Protein AF-0000000080329515 (afdb_homodimer)

Structure (mmCIF, N/CA/C/O backbone):
data_AF-0000000080329515-model_v1
#
loop_
_entity.id
_entity.type
_entity.pdbx_description
1 polymer 'Short-chain dehydrogenase'
#
loop_
_atom_site.group_PDB
_atom_site.id
_atom_site.type_symbol
_atom_site.label_atom_id
_atom_site.label_alt_id
_atom_site.label_comp_id
_atom_site.label_asym_id
_atom_site.label_entity_id
_atom_site.label_seq_id
_atom_site.pdbx_PDB_ins_code
_atom_site.Cartn_x
_atom_site.Cartn_y
_atom_site.Cartn_z
_atom_site.occupancy
_atom_site.B_iso_or_equiv
_atom_site.auth_seq_id
_atom_site.auth_comp_id
_atom_site.auth_asym_id
_atom_site.auth_atom_id
_atom_site.pdbx_PDB_model_num
ATOM 1 N N . MET A 1 1 ? 5.281 17.312 12.094 1 92.94 1 MET A N 1
ATOM 2 C CA . MET A 1 1 ? 6.09 16.859 10.969 1 92.94 1 MET A CA 1
ATOM 3 C C . MET A 1 1 ? 6.801 15.547 11.297 1 92.94 1 MET A C 1
ATOM 5 O O . MET A 1 1 ? 7.484 15.453 12.32 1 92.94 1 MET A O 1
ATOM 9 N N . THR A 1 2 ? 6.578 14.578 10.5 1 89.94 2 THR A N 1
ATOM 10 C CA . THR A 1 2 ? 7.324 13.344 10.695 1 89.94 2 THR A CA 1
ATOM 11 C C . THR A 1 2 ? 8.492 13.25 9.719 1 89.94 2 THR A C 1
ATOM 13 O O . THR A 1 2 ? 8.453 13.859 8.641 1 89.94 2 THR A O 1
ATOM 16 N N . GLY A 1 3 ? 9.555 12.508 10.141 1 88.75 3 GLY A N 1
ATOM 17 C CA . GLY A 1 3 ? 10.75 12.43 9.32 1 88.75 3 GLY A CA 1
ATOM 18 C C . GLY A 1 3 ? 11.539 13.727 9.281 1 88.75 3 GLY A C 1
ATOM 19 O O . GLY A 1 3 ? 12.148 14.055 8.266 1 88.75 3 GLY A O 1
ATOM 20 N N . ALA A 1 4 ? 11.562 14.438 10.281 1 88.88 4 ALA A N 1
ATOM 21 C CA . ALA A 1 4 ? 12.062 15.812 10.297 1 88.88 4 ALA A CA 1
ATOM 22 C C . ALA A 1 4 ? 13.57 15.844 10.539 1 88.88 4 ALA A C 1
ATOM 24 O O . ALA A 1 4 ? 14.188 16.906 10.492 1 88.88 4 ALA A O 1
ATOM 25 N N . SER A 1 5 ? 14.18 14.68 10.727 1 84.94 5 SER A N 1
ATOM 26 C CA . SER A 1 5 ? 15.578 14.656 11.125 1 84.94 5 SER A CA 1
ATOM 27 C C . SER A 1 5 ? 16.5 14.859 9.922 1 84.94 5 SER A C 1
ATOM 29 O O . SER A 1 5 ? 17.688 15.125 10.086 1 84.94 5 SER A O 1
ATOM 31 N N . SER A 1 6 ? 16 14.664 8.711 1 79.38 6 SER A N 1
ATOM 32 C CA . SER A 1 6 ? 16.875 14.797 7.551 1 79.38 6 SER A CA 1
ATOM 33 C C . SER A 1 6 ? 16.062 14.938 6.266 1 79.38 6 SER A C 1
ATOM 35 O O . SER A 1 6 ? 14.82 14.883 6.297 1 79.38 6 SER A O 1
ATOM 37 N N . GLY A 1 7 ? 16.812 15.359 5.262 1 85.38 7 GLY A N 1
ATOM 38 C CA . GLY A 1 7 ? 16.25 15.289 3.922 1 85.38 7 GLY A CA 1
ATOM 39 C C . GLY A 1 7 ? 15.078 16.219 3.719 1 85.38 7 GLY A C 1
ATOM 40 O O . GLY A 1 7 ? 15.172 17.422 4 1 85.38 7 GLY A O 1
ATOM 41 N N . ILE A 1 8 ? 14.062 15.648 3.24 1 86.88 8 ILE A N 1
ATOM 42 C CA . ILE A 1 8 ? 12.867 16.391 2.863 1 86.88 8 ILE A CA 1
ATOM 43 C C . ILE A 1 8 ? 12.227 17.016 4.105 1 86.88 8 ILE A C 1
ATOM 45 O O . ILE A 1 8 ? 11.875 18.188 4.113 1 86.88 8 ILE A O 1
ATOM 49 N N . GLY A 1 9 ? 12.195 16.25 5.172 1 91.94 9 GLY A N 1
ATOM 50 C CA . GLY A 1 9 ? 11.57 16.734 6.395 1 91.94 9 GLY A CA 1
ATOM 51 C C . GLY A 1 9 ? 12.273 17.953 6.977 1 91.94 9 GLY A C 1
ATOM 52 O O . GLY A 1 9 ? 11.625 18.906 7.402 1 91.94 9 GLY A O 1
ATOM 53 N N . ALA A 1 10 ? 13.547 17.922 7.02 1 92.12 10 ALA A N 1
ATOM 54 C CA . ALA A 1 10 ? 14.32 19.062 7.516 1 92.12 10 ALA A CA 1
ATOM 55 C C . ALA A 1 10 ? 14.125 20.281 6.629 1 92.12 10 ALA A C 1
ATOM 57 O O . ALA A 1 10 ? 13.961 21.391 7.129 1 92.12 10 ALA A O 1
ATOM 58 N N . ALA A 1 11 ? 14.125 20.062 5.344 1 93.19 11 ALA A N 1
ATOM 59 C CA . ALA A 1 11 ? 13.945 21.156 4.391 1 93.19 11 ALA A CA 1
ATOM 60 C C . ALA A 1 11 ? 12.562 21.781 4.527 1 93.19 11 ALA A C 1
ATOM 62 O O . ALA A 1 11 ? 12.414 23 4.449 1 93.19 11 ALA A O 1
ATOM 63 N N . VAL A 1 12 ? 11.578 20.938 4.723 1 94.44 12 VAL A N 1
ATOM 64 C CA . VAL A 1 12 ? 10.211 21.438 4.895 1 94.44 12 VAL A CA 1
ATOM 65 C C . VAL A 1 12 ? 10.117 22.25 6.18 1 94.44 12 VAL A C 1
ATOM 67 O O . VAL A 1 12 ? 9.492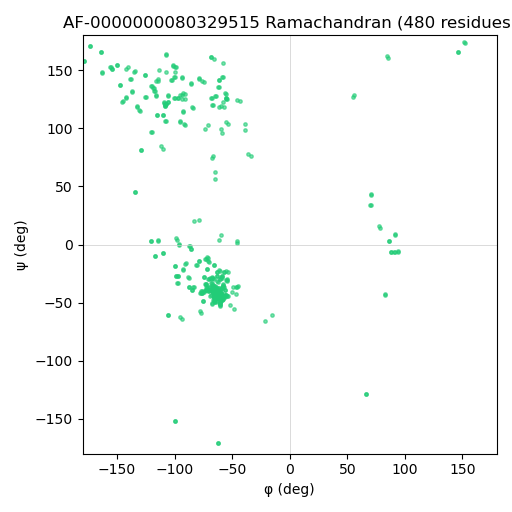 23.312 6.199 1 94.44 12 VAL A O 1
ATOM 70 N N . THR A 1 13 ? 10.758 21.766 7.223 1 94.88 13 THR A N 1
ATOM 71 C CA . THR A 1 13 ? 10.781 22.5 8.484 1 94.88 13 THR A CA 1
ATOM 72 C C . THR A 1 13 ? 11.375 23.891 8.297 1 94.88 13 THR A C 1
ATOM 74 O O . THR A 1 13 ? 10.805 24.875 8.75 1 94.88 13 THR A O 1
ATOM 77 N N . ARG A 1 14 ? 12.461 23.969 7.629 1 94.44 14 ARG A N 1
ATOM 78 C CA . ARG A 1 14 ? 13.125 25.234 7.379 1 94.44 14 ARG A CA 1
ATOM 79 C C . ARG A 1 14 ? 12.242 26.156 6.547 1 94.44 14 ARG A C 1
ATOM 81 O O . ARG A 1 14 ? 12.141 27.359 6.828 1 94.44 14 ARG A O 1
ATOM 88 N N . ARG A 1 15 ? 11.617 25.594 5.578 1 94.62 15 ARG A N 1
ATOM 89 C CA . ARG A 1 15 ? 10.773 26.391 4.684 1 94.62 15 ARG A CA 1
ATOM 90 C C . ARG A 1 15 ? 9.578 26.969 5.434 1 94.62 15 ARG A C 1
ATOM 92 O O . ARG A 1 15 ? 9.227 28.141 5.227 1 94.62 15 ARG A O 1
ATOM 99 N N . LEU A 1 16 ? 8.953 26.219 6.285 1 94.75 16 LEU A N 1
ATOM 100 C CA . LEU A 1 16 ? 7.809 26.672 7.07 1 94.75 16 LEU A CA 1
ATOM 101 C C . LEU A 1 16 ? 8.242 27.688 8.117 1 94.75 16 LEU A C 1
ATOM 103 O O . LEU A 1 16 ? 7.508 28.641 8.406 1 94.75 16 LEU A O 1
ATOM 107 N N . THR A 1 17 ? 9.398 27.469 8.656 1 94.06 17 THR A N 1
ATOM 108 C CA . THR A 1 17 ? 9.953 28.438 9.602 1 94.06 17 THR A CA 1
ATOM 109 C C . THR A 1 17 ? 10.148 29.797 8.938 1 94.06 17 THR A C 1
ATOM 111 O O . THR A 1 17 ? 9.828 30.828 9.531 1 94.06 17 THR A O 1
ATOM 114 N N . ALA A 1 18 ? 10.672 29.766 7.758 1 94.38 18 ALA A N 1
ATOM 115 C CA . ALA A 1 18 ? 10.93 31 7.02 1 94.38 18 ALA A CA 1
ATOM 116 C C . ALA A 1 18 ? 9.633 31.766 6.754 1 94.38 18 ALA A C 1
ATOM 118 O O . ALA A 1 18 ? 9.625 33 6.707 1 94.38 18 ALA A O 1
ATOM 119 N N . GLU A 1 19 ? 8.594 31.094 6.48 1 93.06 19 GLU A N 1
ATOM 120 C CA . GLU A 1 19 ? 7.293 31.734 6.266 1 93.06 19 GLU A CA 1
ATOM 121 C C . GLU A 1 19 ? 6.785 32.406 7.539 1 93.06 19 GLU A C 1
ATOM 123 O O . GLU A 1 19 ? 6.133 33.438 7.484 1 93.06 19 GLU A O 1
ATOM 128 N N . GLY A 1 20 ? 7.043 31.812 8.719 1 91.19 20 GLY A N 1
ATOM 129 C CA . GLY A 1 20 ? 6.598 32.312 10 1 91.19 20 GLY A CA 1
ATOM 130 C C . GLY A 1 20 ? 5.184 31.891 10.359 1 91.19 20 GLY A C 1
ATOM 131 O O . GLY A 1 20 ? 4.473 31.328 9.523 1 91.19 20 GLY A O 1
ATOM 132 N N . GLY A 1 21 ? 4.82 31.984 11.68 1 91.75 21 GLY A N 1
ATOM 133 C CA . GLY A 1 21 ? 3.451 31.766 12.125 1 91.75 21 GLY A CA 1
ATOM 134 C C . GLY A 1 21 ? 3.168 30.328 12.5 1 91.75 21 GLY A C 1
ATOM 135 O O . GLY A 1 21 ? 2.014 29.953 12.727 1 91.75 21 GLY A O 1
ATOM 136 N N . TRP A 1 22 ? 4.246 29.578 12.516 1 93.94 22 TRP A N 1
ATOM 137 C CA . TRP A 1 22 ? 4.027 28.172 12.828 1 93.94 22 TRP A CA 1
ATOM 138 C C . TRP A 1 22 ? 4.715 27.781 14.133 1 93.94 22 TRP A C 1
ATOM 140 O O . TRP A 1 22 ? 5.887 28.109 14.344 1 93.94 22 TRP A O 1
ATOM 150 N N . ARG A 1 23 ? 4.043 27.203 15.039 1 95.44 23 ARG A N 1
ATOM 151 C CA . ARG A 1 23 ? 4.586 26.391 16.125 1 95.44 23 ARG A CA 1
ATOM 152 C C . ARG A 1 23 ? 4.613 24.922 15.758 1 95.44 23 ARG A C 1
ATOM 154 O O . ARG A 1 23 ? 3.596 24.359 15.336 1 95.44 23 ARG A O 1
ATOM 161 N N . MET A 1 24 ? 5.766 24.312 15.938 1 96.94 24 MET A N 1
ATOM 162 C CA . MET A 1 24 ? 5.887 23 15.305 1 96.94 24 MET A CA 1
ATOM 163 C C . MET A 1 24 ? 6.301 21.938 16.328 1 96.94 24 MET A C 1
ATOM 165 O O . MET A 1 24 ? 6.996 22.25 17.297 1 96.94 24 MET A O 1
ATOM 169 N N . VAL A 1 25 ? 5.828 20.719 16.188 1 96.69 25 VAL A N 1
ATOM 170 C CA . VAL A 1 25 ? 6.344 19.5 16.781 1 96.69 25 VAL A CA 1
ATOM 171 C C . VAL A 1 25 ? 7.023 18.641 15.703 1 96.69 25 VAL A C 1
ATOM 173 O O . VAL A 1 25 ? 6.414 18.328 14.68 1 96.69 25 VAL A O 1
ATOM 176 N N . LEU A 1 26 ? 8.312 18.375 15.93 1 96.38 26 LEU A N 1
ATOM 177 C CA . LEU A 1 26 ? 9.109 17.609 14.977 1 96.38 26 LEU A CA 1
ATOM 178 C C . LEU A 1 26 ? 9.367 16.203 15.492 1 96.38 26 LEU A C 1
ATOM 180 O O . LEU A 1 26 ? 9.805 16.016 16.641 1 96.38 26 LEU A O 1
ATOM 184 N N . ASN A 1 27 ? 9.07 15.242 14.633 1 95.56 27 ASN A N 1
ATOM 185 C CA . ASN A 1 27 ? 9.312 13.844 14.969 1 95.56 27 ASN A CA 1
ATOM 186 C C . ASN A 1 27 ? 10.352 13.219 14.047 1 95.56 27 ASN A C 1
ATOM 188 O O . ASN A 1 27 ? 10.367 13.484 12.844 1 95.56 27 ASN A O 1
ATOM 192 N N . GLY A 1 28 ? 11.203 12.414 14.586 1 92.06 28 GLY A N 1
ATOM 193 C CA . GLY A 1 28 ? 12.234 11.648 13.906 1 92.06 28 GLY A CA 1
ATOM 194 C C . GLY A 1 28 ? 12.961 10.68 14.82 1 92.06 28 GLY A C 1
ATOM 195 O O . GLY A 1 28 ? 12.812 10.742 16.047 1 92.06 28 GLY A O 1
ATOM 196 N N . ARG A 1 29 ? 13.742 9.867 14.242 1 88 29 ARG A N 1
ATOM 197 C CA . ARG A 1 29 ? 14.383 8.812 15.016 1 88 29 ARG A CA 1
ATOM 198 C C . ARG A 1 29 ? 15.703 9.297 15.609 1 88 29 ARG A C 1
ATOM 200 O O . ARG A 1 29 ? 16.156 8.773 16.625 1 88 29 ARG A O 1
ATOM 207 N N . ASP A 1 30 ? 16.297 10.227 14.945 1 90.12 30 ASP A N 1
ATOM 208 C CA . ASP A 1 30 ? 17.594 10.742 15.375 1 90.12 30 ASP A CA 1
ATOM 209 C C . ASP A 1 30 ? 17.438 12 16.219 1 90.12 30 ASP A C 1
ATOM 211 O O . ASP A 1 30 ? 17.281 13.102 15.695 1 90.12 30 ASP A O 1
ATOM 215 N N . ALA A 1 31 ? 17.672 11.766 17.469 1 92.06 31 ALA A N 1
ATOM 216 C CA . ALA A 1 31 ? 17.422 12.852 18.422 1 92.06 31 ALA A CA 1
ATOM 217 C C . ALA A 1 31 ? 18.391 14.008 18.188 1 92.06 31 ALA A C 1
ATOM 219 O O . ALA A 1 31 ? 18 15.18 18.266 1 92.06 31 ALA A O 1
ATOM 220 N N . THR A 1 32 ? 19.578 13.664 17.906 1 93.12 32 THR A N 1
ATOM 221 C CA . THR A 1 32 ? 20.594 14.68 17.703 1 93.12 32 THR A CA 1
ATOM 222 C C . THR A 1 32 ? 20.297 15.516 16.469 1 93.12 32 THR A C 1
ATOM 224 O O . THR A 1 32 ? 20.297 16.75 16.531 1 93.12 32 THR A O 1
ATOM 227 N N . ARG A 1 33 ? 20.016 14.875 15.422 1 92.06 33 ARG A N 1
ATOM 228 C CA . ARG A 1 33 ? 19.688 15.578 14.188 1 92.06 33 ARG A CA 1
ATOM 229 C C . ARG A 1 33 ? 18.391 16.375 14.328 1 92.06 33 ARG A C 1
ATOM 231 O O . ARG A 1 33 ? 18.281 17.5 13.836 1 92.06 33 ARG A O 1
ATOM 238 N N . LEU A 1 34 ? 17.484 15.789 15.016 1 93.25 34 LEU A N 1
ATOM 239 C CA . LEU A 1 34 ? 16.203 16.438 15.242 1 93.25 34 LEU A CA 1
ATOM 240 C C . LEU A 1 34 ? 16.375 17.734 16.016 1 93.25 34 LEU A C 1
ATOM 242 O O . LEU A 1 34 ? 15.773 18.75 15.672 1 93.25 34 LEU A O 1
ATOM 246 N N . SER A 1 35 ? 17.234 17.703 16.984 1 93.81 35 SER A N 1
ATOM 247 C CA . SER A 1 35 ? 17.484 18.875 17.812 1 93.81 35 SER A CA 1
ATOM 248 C C . SER A 1 35 ? 18.156 19.984 17.016 1 93.81 35 SER A C 1
ATOM 250 O O . SER A 1 35 ? 17.875 21.172 17.219 1 93.81 35 SER A O 1
ATOM 252 N N . ARG A 1 36 ? 18.938 19.625 16.156 1 92.69 36 ARG A N 1
ATOM 253 C CA . ARG A 1 36 ? 19.609 20.594 15.297 1 92.69 36 ARG A CA 1
ATOM 254 C C . ARG A 1 36 ? 18.594 21.297 14.391 1 92.69 36 ARG A C 1
ATOM 256 O O . ARG A 1 36 ? 18.672 22.516 14.203 1 92.69 36 ARG A O 1
ATOM 263 N N . VAL A 1 37 ? 17.703 20.531 13.891 1 92.81 37 VAL A N 1
ATOM 264 C CA . VAL A 1 37 ? 16.688 21.109 13.023 1 92.81 37 VAL A CA 1
ATOM 265 C C . VAL A 1 37 ? 15.766 22.016 13.844 1 92.81 37 VAL A C 1
ATOM 267 O O . VAL A 1 37 ? 15.414 23.109 13.398 1 92.81 37 VAL A O 1
ATOM 270 N N . ALA A 1 38 ? 15.477 21.609 15.008 1 93.56 38 ALA A N 1
ATOM 271 C CA . ALA A 1 38 ? 14.555 22.344 15.867 1 93.56 38 ALA A CA 1
ATOM 272 C C . ALA A 1 38 ? 15.18 23.656 16.359 1 93.56 38 ALA A C 1
ATOM 274 O O . ALA A 1 38 ? 14.461 24.609 16.641 1 93.56 38 ALA A O 1
ATOM 275 N N . ALA A 1 39 ? 16.438 23.688 16.5 1 91.81 39 ALA A N 1
ATOM 276 C CA . ALA A 1 39 ? 17.141 24.875 17 1 91.81 39 ALA A CA 1
ATOM 277 C C . ALA A 1 39 ? 16.922 26.078 16.078 1 91.81 39 ALA A C 1
ATOM 279 O O . ALA A 1 39 ? 17.016 27.219 16.516 1 91.81 39 ALA A O 1
ATOM 280 N N . GLN A 1 40 ? 16.609 25.812 14.906 1 86.75 40 GLN A N 1
ATOM 281 C CA . GLN A 1 40 ? 16.438 26.875 13.914 1 86.75 40 GLN A CA 1
ATOM 282 C C . GLN A 1 40 ? 14.961 27.234 13.742 1 86.75 40 GLN A C 1
ATOM 284 O O . GLN A 1 40 ? 14.609 28.031 12.867 1 86.75 40 GLN A O 1
ATOM 289 N N . ALA A 1 41 ? 14.117 26.625 14.539 1 86.19 41 ALA A N 1
ATOM 290 C CA . ALA A 1 41 ? 12.672 26.781 14.375 1 86.19 41 ALA A CA 1
ATOM 291 C C . ALA A 1 41 ? 11.977 26.875 15.734 1 86.19 41 ALA A C 1
ATOM 293 O O . ALA A 1 41 ? 12.562 26.562 16.766 1 86.19 41 ALA A O 1
ATOM 294 N N . SER A 1 42 ? 10.828 27.547 15.828 1 87.44 42 SER A N 1
ATOM 295 C CA . SER A 1 42 ? 9.953 27.422 16.984 1 87.44 42 SER A CA 1
ATOM 296 C C . SER A 1 42 ? 9.344 26.016 17.062 1 87.44 42 SER A C 1
ATOM 298 O O . SER A 1 42 ? 8.156 25.844 16.75 1 87.44 42 SER A O 1
ATOM 300 N N . ALA A 1 43 ? 10.18 25.109 17.453 1 94.5 43 ALA A N 1
ATOM 301 C CA . ALA A 1 43 ? 9.742 23.719 17.344 1 94.5 43 ALA A CA 1
ATOM 302 C C . ALA A 1 43 ? 10.133 22.922 18.578 1 94.5 43 ALA A C 1
ATOM 304 O O . ALA A 1 43 ? 11.164 23.188 19.203 1 94.5 43 ALA A O 1
ATOM 305 N N . THR A 1 44 ? 9.297 22.078 18.969 1 95.56 44 THR A N 1
ATOM 306 C CA . THR A 1 44 ? 9.562 21.062 19.984 1 95.56 44 THR A CA 1
ATOM 307 C C . THR A 1 44 ? 9.797 19.703 19.359 1 95.56 44 THR A C 1
ATOM 309 O O . THR A 1 44 ? 9.141 19.344 18.375 1 95.56 44 THR A O 1
ATOM 312 N N . VAL A 1 45 ? 10.742 18.953 19.938 1 95.56 45 VAL A N 1
ATOM 313 C CA . VAL A 1 45 ? 11.117 17.688 19.328 1 95.56 45 VAL A CA 1
ATOM 314 C C . VAL A 1 45 ? 10.438 16.531 20.047 1 95.56 45 VAL A C 1
ATOM 316 O O . VAL A 1 45 ? 10.195 16.609 21.266 1 95.56 45 VAL A O 1
ATOM 319 N N . PHE A 1 46 ? 10.062 15.523 19.312 1 94.75 46 PHE A N 1
ATOM 320 C CA . PHE A 1 46 ? 9.555 14.25 19.812 1 94.75 46 PHE A CA 1
ATOM 321 C C . PHE A 1 46 ? 10.289 13.086 19.172 1 94.75 46 PHE A C 1
ATOM 323 O O . PHE A 1 46 ? 9.781 12.469 18.234 1 94.75 46 PHE A O 1
ATOM 330 N N . PRO A 1 47 ? 11.5 12.75 19.703 1 92.69 47 PRO A N 1
ATOM 331 C CA . PRO A 1 47 ? 12.25 11.625 19.141 1 92.69 47 PRO A CA 1
ATOM 332 C C . PRO A 1 47 ? 11.555 10.281 19.391 1 92.69 47 PRO A C 1
ATOM 334 O O . PRO A 1 47 ? 11.227 9.961 20.531 1 92.69 47 PRO A O 1
ATOM 337 N N . SER A 1 48 ? 11.227 9.602 18.328 1 88.94 48 SER A N 1
ATOM 338 C CA . SER A 1 48 ? 10.57 8.305 18.469 1 88.94 48 SER A CA 1
ATOM 339 C C . SER A 1 48 ? 10.648 7.5 17.172 1 88.94 48 SER A C 1
ATOM 341 O O . SER A 1 48 ? 10.695 8.07 16.078 1 88.94 48 SER A O 1
ATOM 343 N N . ASP A 1 49 ? 10.719 6.254 17.438 1 82.75 49 ASP A N 1
ATOM 344 C CA . ASP A 1 49 ? 10.562 5.316 16.328 1 82.75 49 ASP A CA 1
ATOM 345 C C . ASP A 1 49 ? 9.086 5.039 16.047 1 82.75 49 ASP A C 1
ATOM 347 O O . ASP A 1 49 ? 8.406 4.406 16.844 1 82.75 49 ASP A O 1
ATOM 351 N N . HIS A 1 50 ? 8.648 5.41 14.828 1 76.94 50 HIS A N 1
ATOM 352 C CA . HIS A 1 50 ? 7.238 5.359 14.477 1 76.94 50 HIS A CA 1
ATOM 353 C C . HIS A 1 50 ? 6.75 3.918 14.352 1 76.94 50 HIS A C 1
ATOM 355 O O . HIS A 1 50 ? 5.543 3.664 14.344 1 76.94 50 HIS A O 1
ATOM 361 N N . THR A 1 51 ? 7.688 2.99 14.266 1 75.88 51 THR A N 1
ATOM 362 C CA . THR A 1 51 ? 7.273 1.605 14.062 1 75.88 51 THR A CA 1
ATOM 363 C C . THR A 1 51 ? 6.953 0.934 15.391 1 75.88 51 THR A C 1
ATOM 365 O O . THR A 1 51 ? 6.441 -0.188 15.422 1 75.88 51 THR A O 1
ATOM 368 N N . ARG A 1 52 ? 7.172 1.654 16.453 1 81.88 52 ARG A N 1
ATOM 369 C CA . ARG A 1 52 ? 6.852 1.083 17.75 1 81.88 52 ARG A CA 1
ATOM 370 C C . ARG A 1 52 ? 5.355 1.16 18.031 1 81.88 52 ARG A C 1
ATOM 372 O O . ARG A 1 52 ? 4.707 2.148 17.688 1 81.88 52 ARG A O 1
ATOM 379 N N . PRO A 1 53 ? 4.934 0.057 18.688 1 80.06 53 PRO A N 1
ATOM 380 C CA . PRO A 1 53 ? 3.506 0.075 19.016 1 80.06 53 PRO A CA 1
ATOM 381 C C . PRO A 1 53 ? 3.102 1.305 19.812 1 80.06 53 PRO A C 1
ATOM 383 O O . PRO A 1 53 ? 3.758 1.644 20.812 1 80.06 53 PRO A O 1
ATOM 386 N N . GLY A 1 54 ? 2.143 2 19.359 1 87.12 54 GLY A N 1
ATOM 387 C CA . GLY A 1 54 ? 1.577 3.119 20.094 1 87.12 54 GLY A CA 1
ATOM 388 C C . GLY A 1 54 ? 2.299 4.43 19.828 1 87.12 54 GLY A C 1
ATOM 389 O O . GLY A 1 54 ? 1.897 5.477 20.344 1 87.12 54 GLY A O 1
ATOM 390 N N . ALA A 1 55 ? 3.379 4.375 19.109 1 89.38 55 ALA A N 1
ATOM 391 C CA . ALA A 1 55 ? 4.18 5.574 18.859 1 89.38 55 ALA A CA 1
ATOM 392 C C . ALA A 1 55 ? 3.34 6.672 18.219 1 89.38 55 ALA A C 1
ATOM 394 O O . ALA A 1 55 ? 3.469 7.848 18.578 1 89.38 55 ALA A O 1
ATOM 395 N N . HIS A 1 56 ? 2.479 6.305 17.344 1 91.5 56 HIS A N 1
ATOM 396 C CA . HIS A 1 56 ? 1.656 7.293 16.641 1 91.5 56 HIS A CA 1
ATOM 397 C C . HIS A 1 56 ? 0.672 7.957 17.609 1 91.5 56 HIS A C 1
ATOM 399 O O . HIS A 1 56 ? 0.414 9.156 17.5 1 91.5 56 HIS A O 1
ATOM 405 N N . ARG A 1 57 ? 0.133 7.184 18.516 1 93.19 57 ARG A N 1
ATOM 406 C CA . ARG A 1 57 ? -0.781 7.738 19.516 1 93.19 57 ARG A CA 1
ATOM 407 C C . ARG A 1 57 ? -0.06 8.719 20.438 1 93.19 57 ARG A C 1
ATOM 409 O O . ARG A 1 57 ? -0.574 9.797 20.719 1 93.19 57 ARG A O 1
ATOM 416 N N . GLN A 1 58 ? 1.061 8.312 20.875 1 95.06 58 GLN A N 1
ATOM 417 C CA . GLN A 1 58 ? 1.851 9.164 21.75 1 95.06 58 GLN A CA 1
ATOM 418 C C . GLN A 1 58 ? 2.234 10.469 21.062 1 95.06 58 GLN A C 1
ATOM 420 O O . GLN A 1 58 ? 2.164 11.539 21.656 1 95.06 58 GLN A O 1
ATOM 425 N N . LEU A 1 59 ? 2.635 10.328 19.828 1 95.5 59 LEU A N 1
ATOM 426 C CA . LEU A 1 59 ? 3.008 11.516 19.062 1 95.5 59 LEU A CA 1
ATOM 427 C C . LEU A 1 59 ? 1.815 12.445 18.891 1 95.5 59 LEU A C 1
ATOM 429 O O . LEU A 1 59 ? 1.939 13.656 19.078 1 95.5 59 LEU A O 1
ATOM 433 N N . ALA A 1 60 ? 0.684 11.898 18.516 1 96.19 60 ALA A N 1
ATOM 434 C CA . ALA A 1 60 ? -0.523 12.695 18.328 1 96.19 60 ALA A CA 1
ATOM 435 C C . ALA A 1 60 ? -0.929 13.391 19.625 1 96.19 60 ALA A C 1
ATOM 437 O O . ALA A 1 60 ? -1.233 14.586 19.625 1 96.19 60 ALA A O 1
ATOM 438 N N . GLU A 1 61 ? -0.903 12.633 20.703 1 96 61 GLU A N 1
ATOM 439 C CA . GLU A 1 61 ? -1.25 13.188 22.016 1 96 61 GLU A CA 1
ATOM 440 C C . GLU A 1 61 ? -0.282 14.297 22.406 1 96 61 GLU A C 1
ATOM 442 O O . GLU A 1 61 ? -0.703 15.352 22.906 1 96 61 GLU A O 1
ATOM 447 N N . PHE A 1 62 ? 0.946 14.047 22.234 1 96.44 62 PHE A N 1
ATOM 448 C CA . PHE A 1 62 ? 1.969 15.039 22.547 1 96.44 62 PHE A CA 1
ATOM 449 C C . PHE A 1 62 ? 1.753 16.312 21.719 1 96.44 62 PHE A C 1
ATOM 451 O O . PHE A 1 62 ? 1.797 17.422 22.266 1 96.44 62 PHE A O 1
ATOM 458 N N . ALA A 1 63 ? 1.536 16.172 20.422 1 97 63 ALA A N 1
ATOM 459 C CA . ALA A 1 63 ? 1.335 17.312 19.531 1 97 63 ALA A CA 1
ATOM 460 C C . ALA A 1 63 ? 0.097 18.109 19.938 1 97 63 ALA A C 1
ATOM 462 O O . ALA A 1 63 ? 0.146 19.328 20.031 1 97 63 ALA A O 1
ATOM 463 N N . LEU A 1 64 ? -0.971 17.422 20.203 1 96.81 64 LEU A N 1
ATOM 464 C CA . LEU A 1 64 ? -2.213 18.078 20.594 1 96.81 64 LEU A CA 1
ATOM 465 C C . LEU A 1 64 ? -2.064 18.766 21.953 1 96.81 64 LEU A C 1
ATOM 467 O O . LEU A 1 64 ? -2.58 19.859 22.141 1 96.81 64 LEU A O 1
ATOM 471 N N . GLY A 1 65 ? -1.392 18.109 22.844 1 96.38 65 GLY A N 1
ATOM 472 C CA . GLY A 1 65 ? -1.16 18.688 24.156 1 96.38 65 GLY A CA 1
ATOM 473 C C . GLY A 1 65 ? -0.277 19.922 24.125 1 96.38 65 GLY A C 1
ATOM 474 O O . GLY A 1 65 ? -0.542 20.906 24.812 1 96.38 65 GLY A O 1
ATOM 475 N N . HIS A 1 66 ? 0.688 19.922 23.312 1 95.56 66 HIS A N 1
ATOM 476 C CA . HIS A 1 66 ? 1.678 21 23.25 1 95.56 66 HIS A CA 1
ATOM 477 C C . HIS A 1 66 ? 1.184 22.156 22.406 1 95.56 66 HIS A C 1
ATOM 479 O O . HIS A 1 66 ? 1.438 23.328 22.734 1 95.56 66 HIS A O 1
ATOM 485 N N . LEU A 1 67 ? 0.485 21.828 21.359 1 96.06 67 LEU A N 1
ATOM 486 C CA . LEU A 1 67 ? 0.108 22.859 20.391 1 96.06 67 LEU A CA 1
ATOM 487 C C . LEU A 1 67 ? -1.327 23.312 20.625 1 96.06 67 LEU A C 1
ATOM 489 O O . LEU A 1 67 ? -1.732 24.375 20.125 1 96.06 67 LEU A O 1
ATOM 493 N N . GLY A 1 68 ? -2.127 22.516 21.344 1 95.19 68 GLY A N 1
ATOM 494 C CA . GLY A 1 68 ? -3.545 22.797 21.5 1 95.19 68 GLY A CA 1
ATOM 495 C C . GLY A 1 68 ? -4.387 22.312 20.344 1 95.19 68 GLY A C 1
ATOM 496 O O . GLY A 1 68 ? -5.465 21.75 20.531 1 95.19 68 GLY A O 1
ATOM 497 N N . ARG A 1 69 ? -3.883 22.562 19.188 1 95.31 69 ARG A N 1
ATOM 498 C CA . ARG A 1 69 ? -4.504 22.094 17.953 1 95.31 69 ARG A CA 1
ATOM 499 C C . ARG A 1 69 ? -3.459 21.844 16.875 1 95.31 69 ARG A C 1
ATOM 501 O O . ARG A 1 69 ? -2.383 22.438 16.891 1 95.31 69 ARG A O 1
ATOM 508 N N . VAL A 1 70 ? -3.824 20.922 15.93 1 97.12 70 VAL A N 1
ATOM 509 C CA . VAL A 1 70 ? -2.941 20.641 14.805 1 97.12 70 VAL A CA 1
ATOM 510 C C . VAL A 1 70 ? -3.613 21.062 13.5 1 97.12 70 VAL A C 1
ATOM 512 O O . VAL A 1 70 ? -4.582 20.438 13.062 1 97.12 70 VAL A O 1
ATOM 515 N N . ASP A 1 71 ? -3.059 22.078 12.922 1 97.31 71 ASP A N 1
ATOM 516 C CA . ASP A 1 71 ? -3.648 22.641 11.711 1 97.31 71 ASP A CA 1
ATOM 517 C C . ASP A 1 71 ? -3.027 22.016 10.461 1 97.31 71 ASP A C 1
ATOM 519 O O . ASP A 1 71 ? -3.598 22.094 9.375 1 97.31 71 ASP A O 1
ATOM 523 N N . LEU A 1 72 ? -1.845 21.469 10.641 1 98 72 LEU A N 1
ATOM 524 C CA . LEU A 1 72 ? -1.105 20.922 9.516 1 98 72 LEU A CA 1
ATOM 525 C C . LEU A 1 72 ? -0.305 19.688 9.938 1 98 72 LEU A C 1
ATOM 527 O O . LEU A 1 72 ? 0.404 19.719 10.945 1 98 72 LEU A O 1
ATOM 531 N N . LEU A 1 73 ? -0.52 18.625 9.32 1 97.94 73 LEU A N 1
ATOM 532 C CA . LEU A 1 73 ? 0.354 17.469 9.406 1 97.94 73 LEU A CA 1
ATOM 533 C C . LEU A 1 73 ? 1.132 17.266 8.109 1 97.94 73 LEU A C 1
ATOM 535 O O . LEU A 1 73 ? 0.539 17.172 7.035 1 97.94 73 LEU A O 1
ATOM 539 N N . VAL A 1 74 ? 2.428 17.297 8.156 1 97.44 74 VAL A N 1
ATOM 540 C CA . VAL A 1 74 ? 3.279 16.922 7.031 1 97.44 74 VAL A CA 1
ATOM 541 C C . VAL A 1 74 ? 3.955 15.578 7.312 1 97.44 74 VAL A C 1
ATOM 543 O O . VAL A 1 74 ? 4.875 15.5 8.133 1 97.44 74 VAL A O 1
ATOM 546 N N . ALA A 1 75 ? 3.498 14.57 6.648 1 95.44 75 ALA A N 1
ATOM 547 C CA . ALA A 1 75 ? 4.039 13.219 6.789 1 95.44 75 ALA A CA 1
ATOM 548 C C . ALA A 1 75 ? 5.148 12.961 5.773 1 95.44 75 ALA A C 1
ATOM 550 O O . ALA A 1 75 ? 4.875 12.617 4.617 1 95.44 75 ALA A O 1
ATOM 551 N N . CYS A 1 76 ? 6.383 13 6.238 1 91.81 76 CYS A N 1
ATOM 552 C CA . CYS A 1 76 ? 7.539 12.852 5.363 1 91.81 76 CYS A CA 1
ATOM 553 C C . CYS A 1 76 ? 8.344 11.609 5.723 1 91.81 76 CYS A C 1
ATOM 555 O O . CYS A 1 76 ? 9.281 11.242 5.012 1 91.81 76 CYS A O 1
ATOM 557 N N . ALA A 1 77 ? 8.016 11.031 6.824 1 86.88 77 ALA A N 1
ATOM 558 C CA . ALA A 1 77 ? 8.773 9.859 7.258 1 86.88 77 ALA A CA 1
ATOM 559 C C . ALA A 1 77 ? 8.664 8.727 6.242 1 86.88 77 ALA A C 1
ATOM 561 O O . ALA A 1 77 ? 7.59 8.484 5.688 1 86.88 77 ALA A O 1
ATOM 562 N N . GLY A 1 78 ? 9.75 8.117 5.953 1 86.5 78 GLY A N 1
ATOM 563 C CA . GLY A 1 78 ? 9.797 6.988 5.031 1 86.5 78 GLY A CA 1
ATOM 564 C C . GLY A 1 78 ? 11.188 6.406 4.867 1 86.5 78 GLY A C 1
ATOM 565 O O . GLY A 1 78 ? 12.18 7.062 5.184 1 86.5 78 GLY A O 1
ATOM 566 N N . ILE A 1 79 ? 11.18 5.199 4.441 1 83.94 79 ILE A N 1
ATOM 567 C CA . ILE A 1 79 ? 12.43 4.523 4.133 1 83.94 79 ILE A CA 1
ATOM 568 C C . ILE A 1 79 ? 12.305 3.787 2.801 1 83.94 79 ILE A C 1
ATOM 570 O O . ILE A 1 79 ? 11.195 3.465 2.365 1 83.94 79 ILE A O 1
ATOM 574 N N . GLY A 1 80 ? 13.406 3.73 2.16 1 80.75 80 GLY A N 1
ATOM 575 C CA . GLY A 1 80 ? 13.445 2.967 0.922 1 80.75 80 GLY A CA 1
ATOM 576 C C . GLY A 1 80 ? 14.203 1.66 1.052 1 80.75 80 GLY A C 1
ATOM 577 O O . GLY A 1 80 ? 14.805 1.385 2.092 1 80.75 80 GLY A O 1
ATOM 578 N N . TRP A 1 81 ? 14.031 0.788 0.135 1 82.31 81 TRP A N 1
ATOM 579 C CA . TRP A 1 81 ? 14.805 -0.429 -0.078 1 82.31 81 TRP A CA 1
ATOM 580 C C . TRP A 1 81 ? 14.992 -0.703 -1.566 1 82.31 81 TRP A C 1
ATOM 582 O O . TRP A 1 81 ? 14.039 -0.62 -2.344 1 82.31 81 TRP A O 1
ATOM 592 N N . ALA A 1 82 ? 16.188 -0.847 -1.898 1 84.19 82 ALA A N 1
ATOM 593 C CA . ALA A 1 82 ? 16.484 -1.176 -3.289 1 84.19 82 ALA A CA 1
ATOM 594 C C . ALA A 1 82 ? 17.219 -2.506 -3.395 1 84.19 82 ALA A C 1
ATOM 596 O O . ALA A 1 82 ? 18.094 -2.801 -2.578 1 84.19 82 ALA A O 1
ATOM 597 N N . GLY A 1 83 ? 16.859 -3.326 -4.312 1 87.06 83 GLY A N 1
ATOM 598 C CA . GLY A 1 83 ? 17.453 -4.629 -4.562 1 87.06 83 GLY A CA 1
ATOM 599 C C . GLY A 1 83 ? 16.469 -5.617 -5.18 1 87.06 83 GLY A C 1
ATOM 600 O O . GLY A 1 83 ? 15.297 -5.309 -5.352 1 87.06 83 GLY A O 1
ATOM 601 N N . ASP A 1 84 ? 17.016 -6.789 -5.531 1 90.06 84 ASP A N 1
ATOM 602 C CA . ASP A 1 84 ? 16.172 -7.844 -6.07 1 90.06 84 ASP A CA 1
ATOM 603 C C . ASP A 1 84 ? 15.164 -8.328 -5.027 1 90.06 84 ASP A C 1
ATOM 605 O O . ASP A 1 84 ? 15.547 -8.695 -3.914 1 90.06 84 ASP A O 1
ATOM 609 N N . PHE A 1 85 ? 13.922 -8.32 -5.457 1 94.06 85 PHE A N 1
ATOM 610 C CA . PHE A 1 85 ? 12.875 -8.727 -4.523 1 94.06 85 PHE A CA 1
ATOM 611 C C . PHE A 1 85 ? 13.07 -10.18 -4.098 1 94.06 85 PHE A C 1
ATOM 613 O O . PHE A 1 85 ? 12.797 -10.539 -2.951 1 94.06 85 PHE A O 1
ATOM 620 N N . SER A 1 86 ? 13.594 -10.945 -4.996 1 92.75 86 SER A N 1
ATOM 621 C CA . SER A 1 86 ? 13.781 -12.367 -4.715 1 92.75 86 SER A CA 1
ATOM 622 C C . SER A 1 86 ? 14.797 -12.578 -3.596 1 92.75 86 SER A C 1
ATOM 624 O O . SER A 1 86 ? 14.828 -13.648 -2.98 1 92.75 86 SER A O 1
ATOM 626 N N . ALA A 1 87 ? 15.586 -1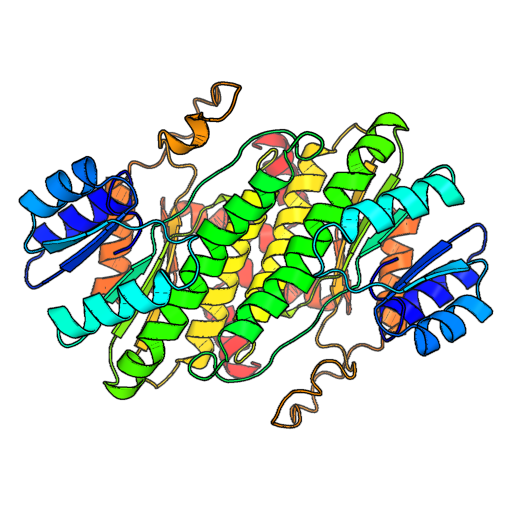1.594 -3.301 1 92.31 87 ALA A N 1
ATOM 627 C CA . ALA A 1 87 ? 16.609 -11.695 -2.266 1 92.31 87 ALA A CA 1
ATOM 628 C C . ALA A 1 87 ? 16.312 -10.758 -1.103 1 92.31 87 ALA A C 1
ATOM 630 O O . ALA A 1 87 ? 17.094 -10.648 -0.16 1 92.31 87 ALA A O 1
ATOM 631 N N . MET A 1 88 ? 15.203 -10.109 -1.178 1 92.88 88 MET A N 1
ATOM 632 C CA . MET A 1 88 ? 14.859 -9.141 -0.135 1 92.88 88 MET A CA 1
ATOM 633 C C . MET A 1 88 ? 14.586 -9.852 1.189 1 92.88 88 MET A C 1
ATOM 635 O O . MET A 1 88 ? 13.797 -10.789 1.244 1 92.88 88 MET A O 1
ATOM 639 N N . PRO A 1 89 ? 15.289 -9.422 2.26 1 93.75 89 PRO A N 1
ATOM 640 C CA . PRO A 1 89 ? 14.969 -10.016 3.559 1 93.75 89 PRO A CA 1
ATOM 641 C C . PRO A 1 89 ? 13.523 -9.75 3.992 1 93.75 89 PRO A C 1
ATOM 643 O O . PRO A 1 89 ? 13.016 -8.648 3.787 1 93.75 89 PRO A O 1
ATOM 646 N N . GLU A 1 90 ? 12.906 -10.719 4.59 1 92.88 90 GLU A N 1
ATOM 647 C CA . GLU A 1 90 ? 11.5 -10.625 4.977 1 92.88 90 GLU A CA 1
ATOM 648 C C . GLU A 1 90 ? 11.273 -9.461 5.938 1 92.88 90 GLU A C 1
ATOM 650 O O . GLU A 1 90 ? 10.32 -8.688 5.773 1 92.88 90 GLU A O 1
ATOM 655 N N . PRO A 1 91 ? 12.148 -9.234 6.914 1 92.88 91 PRO A N 1
ATOM 656 C CA . PRO A 1 91 ? 11.922 -8.117 7.828 1 92.88 91 PRO A CA 1
ATOM 657 C C . PRO A 1 91 ? 11.961 -6.758 7.125 1 92.88 91 PRO A C 1
ATOM 659 O O . PRO A 1 91 ? 11.344 -5.797 7.594 1 92.88 91 PRO A O 1
ATOM 662 N N . ALA A 1 92 ? 12.703 -6.68 6.016 1 93.94 92 ALA A N 1
ATOM 663 C CA . ALA A 1 92 ? 12.781 -5.426 5.27 1 93.94 92 ALA A CA 1
ATOM 664 C C . ALA A 1 92 ? 11.445 -5.086 4.621 1 93.94 92 ALA A C 1
ATOM 666 O O . ALA A 1 92 ? 11.094 -3.912 4.484 1 93.94 92 ALA A O 1
ATOM 667 N N . ILE A 1 93 ? 10.695 -6.094 4.203 1 95.19 93 ILE A N 1
ATOM 668 C CA . ILE A 1 93 ? 9.359 -5.891 3.656 1 95.19 93 ILE A CA 1
ATOM 669 C C . ILE A 1 93 ? 8.469 -5.238 4.711 1 95.19 93 ILE A C 1
ATOM 671 O O . ILE A 1 93 ? 7.824 -4.223 4.441 1 95.19 93 ILE A O 1
ATOM 675 N N . ASP A 1 94 ? 8.492 -5.812 5.902 1 94.19 94 ASP A N 1
ATOM 676 C CA . ASP A 1 94 ? 7.688 -5.301 7.008 1 94.19 94 ASP A CA 1
ATOM 677 C C . ASP A 1 94 ? 8.07 -3.859 7.34 1 94.19 94 ASP A C 1
ATOM 679 O O . ASP A 1 94 ? 7.195 -3.012 7.547 1 94.19 94 ASP A O 1
ATOM 683 N N . GLU A 1 95 ? 9.328 -3.666 7.379 1 92.56 95 GLU A N 1
ATOM 684 C CA . GLU A 1 95 ? 9.828 -2.357 7.789 1 92.56 95 GLU A CA 1
ATOM 685 C C . GLU A 1 95 ? 9.359 -1.266 6.828 1 92.56 95 GLU A C 1
ATOM 687 O O . GLU A 1 95 ? 8.914 -0.203 7.258 1 92.56 95 GLU A O 1
ATOM 692 N N . VAL A 1 96 ? 9.43 -1.495 5.535 1 93.31 96 VAL A N 1
ATOM 693 C CA . VAL A 1 96 ? 9.031 -0.513 4.531 1 93.31 96 VAL A CA 1
ATOM 694 C C . VAL A 1 96 ? 7.539 -0.218 4.66 1 93.31 96 VAL A C 1
ATOM 696 O O . VAL A 1 96 ? 7.133 0.945 4.699 1 93.31 96 VAL A O 1
ATOM 699 N N . ILE A 1 97 ? 6.738 -1.255 4.793 1 94.69 97 ILE A N 1
ATOM 700 C CA . ILE A 1 97 ? 5.293 -1.083 4.871 1 94.69 97 ILE A CA 1
ATOM 701 C C . ILE A 1 97 ? 4.926 -0.426 6.199 1 94.69 97 ILE A C 1
ATOM 703 O O . ILE A 1 97 ? 4.062 0.456 6.246 1 94.69 97 ILE A O 1
ATOM 707 N N . ASP A 1 98 ? 5.555 -0.777 7.281 1 93.69 98 ASP A N 1
ATOM 708 C CA . ASP A 1 98 ? 5.273 -0.239 8.609 1 93.69 98 ASP A CA 1
ATOM 709 C C . ASP A 1 98 ? 5.605 1.249 8.68 1 93.69 98 ASP A C 1
ATOM 711 O O . ASP A 1 98 ? 4.793 2.051 9.148 1 93.69 98 ASP A O 1
ATOM 715 N N . VAL A 1 99 ? 6.746 1.602 8.227 1 91.19 99 VAL A N 1
ATOM 716 C CA . VAL A 1 99 ? 7.25 2.963 8.367 1 91.19 99 VAL A CA 1
ATOM 717 C C . VAL A 1 99 ? 6.559 3.877 7.355 1 91.19 99 VAL A C 1
ATOM 719 O O . VAL A 1 99 ? 6.125 4.977 7.703 1 91.19 99 VAL A O 1
ATOM 722 N N . ASP A 1 100 ? 6.387 3.4 6.152 1 92.69 100 ASP A N 1
ATOM 723 C CA . ASP A 1 100 ? 5.922 4.289 5.086 1 92.69 100 ASP A CA 1
ATOM 724 C C . ASP A 1 100 ? 4.398 4.344 5.047 1 92.69 100 ASP A C 1
ATOM 726 O O . ASP A 1 100 ? 3.818 5.395 4.766 1 92.69 100 ASP A O 1
ATOM 730 N N . VAL A 1 101 ? 3.803 3.252 5.309 1 95.12 101 VAL A N 1
ATOM 731 C CA . VAL A 1 101 ? 2.365 3.182 5.066 1 95.12 101 VAL A CA 1
ATOM 732 C C . VAL A 1 101 ? 1.616 3.217 6.398 1 95.12 101 VAL A C 1
ATOM 734 O O . VAL A 1 101 ? 0.926 4.191 6.703 1 95.12 101 VAL A O 1
ATOM 737 N N . LEU A 1 102 ? 1.867 2.24 7.254 1 95.56 102 LEU A N 1
ATOM 738 C CA . LEU A 1 102 ? 1.073 2.088 8.469 1 95.56 102 LEU A CA 1
ATOM 739 C C . LEU A 1 102 ? 1.285 3.27 9.406 1 95.56 102 LEU A C 1
ATOM 741 O O . LEU A 1 102 ? 0.325 3.799 9.969 1 95.56 102 LEU A O 1
ATOM 745 N N . ALA A 1 103 ? 2.498 3.664 9.602 1 93.62 103 ALA A N 1
ATOM 746 C CA . ALA A 1 103 ? 2.785 4.789 10.492 1 93.62 103 ALA A CA 1
ATOM 747 C C . ALA A 1 103 ? 2.021 6.039 10.055 1 93.62 103 ALA A C 1
ATOM 749 O O . ALA A 1 103 ? 1.429 6.73 10.883 1 93.62 103 ALA A O 1
ATOM 750 N N . THR A 1 104 ? 2.02 6.324 8.758 1 94.5 104 THR A N 1
ATOM 751 C CA . THR A 1 104 ? 1.332 7.488 8.211 1 94.5 104 THR A CA 1
ATOM 752 C C . THR A 1 104 ? -0.176 7.363 8.406 1 94.5 104 THR A C 1
ATOM 754 O O . THR A 1 104 ? -0.82 8.289 8.906 1 94.5 104 THR A O 1
ATOM 757 N N . MET A 1 105 ? -0.764 6.234 8.039 1 96.44 105 MET A N 1
ATOM 758 C CA . MET A 1 105 ? -2.207 6.043 8.141 1 96.44 105 MET A CA 1
ATOM 759 C C . MET A 1 105 ? -2.67 6.164 9.586 1 96.44 105 MET A C 1
ATOM 761 O O . MET A 1 105 ? -3.688 6.801 9.867 1 96.44 105 MET A O 1
ATOM 765 N N . HIS A 1 106 ? -1.928 5.574 10.516 1 96.12 106 HIS A N 1
ATOM 766 C CA . HIS A 1 106 ? -2.297 5.629 11.922 1 96.12 106 HIS A CA 1
ATOM 767 C C . HIS A 1 106 ? -2.221 7.055 12.461 1 96.12 106 HIS A C 1
ATOM 769 O O . HIS A 1 106 ? -3.094 7.484 13.219 1 96.12 106 HIS A O 1
ATOM 775 N N . LEU A 1 107 ? -1.158 7.75 12.117 1 95.81 107 LEU A N 1
ATOM 776 C CA . LEU A 1 107 ? -1.014 9.125 12.594 1 95.81 107 LEU A CA 1
ATOM 777 C C . LEU A 1 107 ? -2.143 10 12.062 1 95.81 107 LEU A C 1
ATOM 779 O O . LEU A 1 107 ? -2.723 10.789 12.812 1 95.81 107 LEU A O 1
ATOM 783 N N . VAL A 1 108 ? -2.459 9.883 10.758 1 97.12 108 VAL A N 1
ATOM 784 C CA . VAL A 1 108 ? -3.568 10.633 10.172 1 97.12 108 VAL A CA 1
ATOM 785 C C . VAL A 1 108 ? -4.863 10.289 10.914 1 97.12 108 VAL A C 1
ATOM 787 O O . VAL A 1 108 ? -5.648 11.188 11.234 1 97.12 108 VAL A O 1
ATOM 790 N N . ARG A 1 109 ? -5.051 8.992 11.164 1 96.75 109 ARG A N 1
ATOM 791 C CA . ARG A 1 109 ? -6.258 8.547 11.852 1 96.75 109 ARG A CA 1
ATOM 792 C C . ARG A 1 109 ? -6.375 9.203 13.227 1 96.75 109 ARG A C 1
ATOM 794 O O . ARG A 1 109 ? -7.48 9.508 13.68 1 96.75 109 ARG A O 1
ATOM 801 N N . GLN A 1 110 ? -5.32 9.406 13.922 1 96 110 GLN A N 1
ATOM 802 C CA . GLN A 1 110 ? -5.32 9.969 15.266 1 96 110 GLN A CA 1
ATOM 803 C C . GLN A 1 110 ? -5.617 11.469 15.242 1 96 110 GLN A C 1
ATOM 805 O O . GLN A 1 110 ? -6.281 11.992 16.141 1 96 110 GLN A O 1
ATOM 810 N N . LEU A 1 111 ? -5.188 12.203 14.242 1 97.31 111 LEU A N 1
ATOM 811 C CA . LEU A 1 111 ? -5.258 13.664 14.227 1 97.31 111 LEU A CA 1
ATOM 812 C C . LEU A 1 111 ? -6.496 14.133 13.469 1 97.31 111 LEU A C 1
ATOM 814 O O . LEU A 1 111 ? -7.043 15.203 13.766 1 97.31 111 LEU A O 1
ATOM 818 N N . LEU A 1 112 ? -6.973 13.328 12.523 1 97.12 112 LEU A N 1
ATOM 819 C CA . LEU A 1 112 ? -8 13.719 11.57 1 97.12 112 LEU A CA 1
ATOM 820 C C . LEU A 1 112 ? -9.297 14.086 12.281 1 97.12 112 LEU A C 1
ATOM 822 O O . LEU A 1 112 ? -9.922 15.102 11.969 1 97.12 112 LEU A O 1
ATOM 826 N N . PRO A 1 113 ? -9.75 13.281 13.297 1 96.81 113 PRO A N 1
ATOM 827 C CA . PRO A 1 113 ? -11 13.633 13.969 1 96.81 113 PRO A CA 1
ATOM 828 C C . PRO A 1 113 ? -10.969 15.031 14.586 1 96.81 113 PRO A C 1
ATOM 830 O O . PRO A 1 113 ? -11.984 15.734 14.57 1 96.81 113 PRO A O 1
ATOM 833 N N . HIS A 1 114 ? -9.852 15.43 15.062 1 96.81 114 HIS A N 1
ATOM 834 C CA . HIS A 1 114 ? -9.711 16.75 15.672 1 96.81 114 HIS A CA 1
ATOM 835 C C . HIS A 1 114 ? -9.758 17.859 14.617 1 96.81 114 HIS A C 1
ATOM 837 O O . HIS A 1 114 ? -10.328 18.922 14.859 1 96.81 114 HIS A O 1
ATOM 843 N N . MET A 1 115 ? -9.18 17.625 13.477 1 97.56 115 MET A N 1
ATOM 844 C CA . MET A 1 115 ? -9.234 18.578 12.367 1 97.56 115 MET A CA 1
ATOM 845 C C . MET A 1 115 ? -10.664 18.734 11.859 1 97.56 115 MET A C 1
ATOM 847 O O . MET A 1 115 ? -11.117 19.859 11.602 1 97.56 115 MET A O 1
ATOM 851 N N . VAL A 1 116 ? -11.297 17.578 11.719 1 96.81 116 VAL A N 1
ATOM 852 C CA . VAL A 1 116 ? -12.664 17.594 11.227 1 96.81 116 VAL A CA 1
ATOM 853 C C . VAL A 1 116 ? -13.57 18.344 12.211 1 96.81 116 VAL A C 1
ATOM 855 O O . VAL A 1 116 ? -14.414 19.141 11.812 1 96.81 116 VAL A O 1
ATOM 858 N N . GLU A 1 117 ? -13.398 18.062 13.469 1 96.19 117 GLU A N 1
ATOM 859 C CA . GLU A 1 117 ? -14.164 18.766 14.508 1 96.19 117 GLU A CA 1
ATOM 860 C C . GLU A 1 117 ? -13.906 20.266 14.461 1 96.19 117 GLU A C 1
ATOM 862 O O . GLU A 1 117 ? -14.836 21.062 14.625 1 96.19 117 GLU A O 1
ATOM 867 N N . ALA A 1 118 ? -12.711 20.719 14.273 1 96.12 118 ALA A N 1
ATOM 868 C CA . ALA A 1 118 ? -12.336 22.125 14.195 1 96.12 118 ALA A CA 1
ATOM 869 C C . ALA A 1 118 ? -12.812 22.75 12.891 1 96.12 118 ALA A C 1
ATOM 871 O O . ALA A 1 118 ? -12.852 23.984 12.766 1 96.12 118 ALA A O 1
ATOM 872 N N . GLY A 1 119 ? -13.094 21.922 11.836 1 96.56 119 GLY A N 1
ATOM 873 C CA . GLY A 1 119 ? -13.555 22.391 10.539 1 96.56 119 GLY A CA 1
ATOM 874 C C . GLY A 1 119 ? -12.445 22.953 9.68 1 96.56 119 GLY A C 1
ATOM 875 O O . GLY A 1 119 ? -12.703 23.75 8.773 1 96.56 119 GLY A O 1
ATOM 876 N N . SER A 1 120 ? -11.25 22.672 10.094 1 96.69 120 SER A N 1
ATOM 877 C CA . SER A 1 120 ? -10.086 23.172 9.367 1 96.69 120 SER A CA 1
ATOM 878 C C . SER A 1 120 ? -8.859 22.281 9.602 1 96.69 120 SER A C 1
ATOM 880 O O . SER A 1 120 ? -8.758 21.625 10.633 1 96.69 120 SER A O 1
ATOM 882 N N . GLY A 1 121 ? -8.023 22.297 8.641 1 97.19 121 GLY A N 1
ATOM 883 C CA . GLY A 1 121 ? -6.781 21.531 8.727 1 97.19 121 GLY A CA 1
ATOM 884 C C . GLY A 1 121 ? -6.324 20.984 7.395 1 97.19 121 GLY A C 1
ATOM 885 O O . GLY A 1 121 ? -7.078 21 6.418 1 97.19 121 GLY A O 1
ATOM 886 N N . ARG A 1 122 ? -5.098 20.547 7.355 1 97.69 122 ARG A N 1
ATOM 887 C CA . ARG A 1 122 ? -4.566 19.938 6.137 1 97.69 122 ARG A CA 1
ATOM 888 C C . ARG A 1 122 ? -3.557 18.844 6.457 1 97.69 122 ARG A C 1
ATOM 890 O O . ARG A 1 122 ? -2.73 19 7.359 1 97.69 122 ARG A O 1
ATOM 897 N N . VAL A 1 123 ? -3.68 17.797 5.738 1 97.94 123 VAL A N 1
ATOM 898 C CA . VAL A 1 123 ? -2.725 16.703 5.781 1 97.94 123 VAL A CA 1
ATOM 899 C C . VAL A 1 123 ? -1.916 16.672 4.484 1 97.94 123 VAL A C 1
ATOM 901 O O . VAL A 1 123 ? -2.484 16.609 3.393 1 97.94 123 VAL A O 1
ATOM 904 N N . VAL A 1 124 ? -0.604 16.766 4.586 1 97.44 124 VAL A N 1
ATOM 905 C CA . VAL A 1 124 ? 0.283 16.609 3.438 1 97.44 124 VAL A CA 1
ATOM 906 C C . VAL A 1 124 ? 1.032 15.289 3.533 1 97.44 124 VAL A C 1
ATOM 908 O O . VAL A 1 124 ? 1.735 15.031 4.512 1 97.44 124 VAL A O 1
ATOM 911 N N . ILE A 1 125 ? 0.821 14.461 2.551 1 95.75 125 ILE A N 1
ATOM 912 C CA . ILE A 1 125 ? 1.521 13.188 2.439 1 95.75 125 ILE A CA 1
ATOM 913 C C . ILE A 1 125 ? 2.58 13.273 1.345 1 95.75 125 ILE A C 1
ATOM 915 O O . ILE A 1 125 ? 2.27 13.594 0.195 1 95.75 125 ILE A O 1
ATOM 919 N N . VAL A 1 126 ? 3.793 13.008 1.723 1 91.38 126 VAL A N 1
ATOM 920 C CA . VAL A 1 126 ? 4.879 13.039 0.75 1 91.38 126 VAL A CA 1
ATOM 921 C C . VAL A 1 126 ? 5.098 11.648 0.165 1 91.38 126 VAL A C 1
ATOM 923 O O . VAL A 1 126 ? 5.453 10.711 0.888 1 91.38 126 VAL A O 1
ATOM 926 N N . GLY A 1 127 ? 4.828 11.539 -1.086 1 87.62 127 GLY A N 1
ATOM 927 C CA . GLY A 1 127 ? 4.992 10.289 -1.804 1 87.62 127 GLY A CA 1
ATOM 928 C C . GLY A 1 127 ? 6.277 10.227 -2.604 1 87.62 127 GLY A C 1
ATOM 929 O O . GLY A 1 127 ? 7.32 10.703 -2.154 1 87.62 127 GLY A O 1
ATOM 930 N N . SER A 1 128 ? 6.258 9.477 -3.674 1 72.56 128 SER A N 1
ATOM 931 C CA . SER A 1 128 ? 7.375 9.281 -4.594 1 72.56 128 SER A CA 1
ATOM 932 C C . SER A 1 128 ? 6.887 8.914 -5.988 1 72.56 128 SER A C 1
ATOM 934 O O . SER A 1 128 ? 5.805 8.344 -6.145 1 72.56 128 SER A O 1
ATOM 936 N N . PHE A 1 129 ? 7.719 9.305 -6.91 1 65.06 1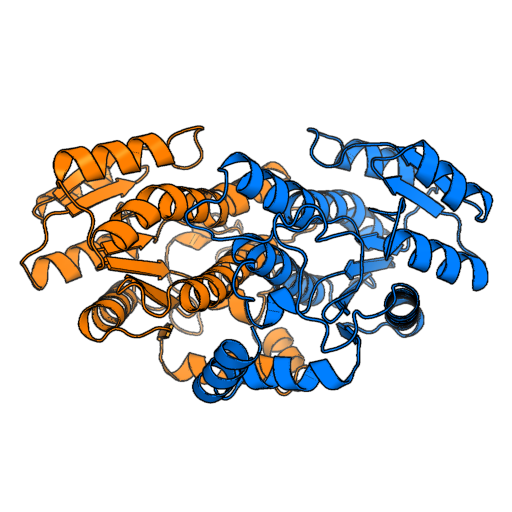29 PHE A N 1
ATOM 937 C CA . PHE A 1 129 ? 7.438 8.906 -8.289 1 65.06 129 PHE A CA 1
ATOM 938 C C . PHE A 1 129 ? 7.434 7.391 -8.422 1 65.06 129 PHE A C 1
ATOM 940 O O . PHE A 1 129 ? 6.742 6.84 -9.281 1 65.06 129 PHE A O 1
ATOM 947 N N . ALA A 1 130 ? 8.18 6.742 -7.617 1 64.06 130 ALA A N 1
ATOM 948 C CA . ALA A 1 130 ? 8.219 5.281 -7.625 1 64.06 130 ALA A CA 1
ATOM 949 C C . ALA A 1 130 ? 6.832 4.695 -7.398 1 64.06 130 ALA A C 1
ATOM 951 O O . ALA A 1 130 ? 6.535 3.588 -7.855 1 64.06 130 ALA A O 1
ATOM 952 N N . GLY A 1 131 ? 5.949 5.383 -6.812 1 68.25 131 GLY A N 1
ATOM 953 C CA . GLY A 1 131 ? 4.598 4.922 -6.535 1 68.25 131 GLY A CA 1
ATOM 954 C C . GLY A 1 131 ? 3.684 5 -7.742 1 68.25 131 GLY A C 1
ATOM 955 O O . GLY A 1 131 ? 2.619 4.375 -7.766 1 68.25 131 GLY A O 1
ATOM 956 N N . THR A 1 132 ? 4.133 5.707 -8.695 1 59.12 132 THR A N 1
ATOM 957 C CA . THR A 1 132 ? 3.277 5.918 -9.859 1 59.12 132 THR A CA 1
ATOM 958 C C . THR A 1 132 ? 3.623 4.93 -10.969 1 59.12 132 THR A C 1
ATOM 960 O O . THR A 1 132 ? 2.742 4.488 -11.711 1 59.12 132 THR A O 1
ATOM 963 N N . VAL A 1 133 ? 4.859 4.562 -11.094 1 58.28 133 VAL A N 1
ATOM 964 C CA . VAL A 1 133 ? 5.227 3.756 -12.25 1 58.28 133 VAL A CA 1
ATOM 965 C C . VAL A 1 133 ? 5.816 2.426 -11.789 1 58.28 133 VAL A C 1
ATOM 967 O O . VAL A 1 133 ? 5.926 1.481 -12.578 1 58.28 133 VAL A O 1
ATOM 970 N N . GLY A 1 134 ? 5.863 2.189 -10.688 1 66.81 134 GLY A N 1
ATOM 971 C CA . GLY A 1 134 ? 6.641 1.036 -10.266 1 66.81 134 GLY A CA 1
ATOM 972 C C . GLY A 1 134 ? 8.086 1.084 -10.734 1 66.81 134 GLY A C 1
ATOM 973 O O . GLY A 1 134 ? 8.352 1.396 -11.898 1 66.81 134 GLY A O 1
ATOM 974 N N . VAL A 1 135 ? 9.055 0.915 -9.898 1 67.06 135 VAL A N 1
ATOM 975 C CA . VAL A 1 135 ? 10.469 1.005 -10.25 1 67.06 135 VAL A CA 1
ATOM 976 C C . VAL A 1 135 ? 11.148 -0.341 -10.008 1 67.06 135 VAL A C 1
ATOM 978 O O . VAL A 1 135 ? 11.008 -0.934 -8.938 1 67.06 135 VAL A O 1
ATOM 981 N N . ARG A 1 136 ? 11.875 -0.689 -11.062 1 73.62 136 ARG A N 1
ATOM 982 C CA . ARG A 1 136 ? 12.625 -1.934 -10.953 1 73.62 136 ARG A CA 1
ATOM 983 C C . ARG A 1 136 ? 13.547 -1.915 -9.734 1 73.62 136 ARG A C 1
ATOM 985 O O . ARG A 1 136 ? 14.227 -0.921 -9.477 1 73.62 136 ARG A O 1
ATOM 992 N N . GLY A 1 137 ? 13.484 -2.945 -8.961 1 83.06 137 GLY A N 1
ATOM 993 C CA . GLY A 1 137 ? 14.367 -3.064 -7.805 1 83.06 137 GLY A CA 1
ATOM 994 C C . GLY A 1 137 ? 13.82 -2.379 -6.566 1 83.06 137 GLY A C 1
ATOM 995 O O . GLY A 1 137 ? 14.5 -2.326 -5.535 1 83.06 137 GLY A O 1
ATOM 996 N N . GLU A 1 138 ? 12.664 -1.853 -6.688 1 88.38 138 GLU A N 1
ATOM 997 C CA . GLU A 1 138 ? 12.008 -1.189 -5.562 1 88.38 138 GLU A CA 1
ATOM 998 C C . GLU A 1 138 ? 10.547 -1.613 -5.445 1 88.38 138 GLU A C 1
ATOM 1000 O O . GLU A 1 138 ? 9.664 -0.773 -5.262 1 88.38 138 GLU A O 1
ATOM 1005 N N . ALA A 1 139 ? 10.328 -2.885 -5.559 1 90.81 139 ALA A N 1
ATOM 1006 C CA . ALA A 1 139 ? 8.961 -3.393 -5.668 1 90.81 139 ALA A CA 1
ATOM 1007 C C . ALA A 1 139 ? 8.141 -3.033 -4.434 1 90.81 139 ALA A C 1
ATOM 1009 O O . ALA A 1 139 ? 7.043 -2.48 -4.551 1 90.81 139 ALA A O 1
ATOM 1010 N N . VAL A 1 140 ? 8.695 -3.316 -3.23 1 93.38 140 VAL A N 1
ATOM 1011 C CA . VAL A 1 140 ? 7.961 -3.062 -1.997 1 93.38 140 VAL A CA 1
ATOM 1012 C C . VAL A 1 140 ? 7.824 -1.558 -1.777 1 93.38 140 VAL A C 1
ATOM 1014 O O . VAL A 1 140 ? 6.754 -1.073 -1.41 1 93.38 140 VAL A O 1
ATOM 1017 N N . TYR A 1 141 ? 8.836 -0.813 -2.066 1 90.19 141 TYR A N 1
ATOM 1018 C CA . TYR A 1 141 ? 8.812 0.638 -1.929 1 90.19 141 TYR A CA 1
ATOM 1019 C C . TYR A 1 141 ? 7.809 1.258 -2.895 1 90.19 141 TYR A C 1
ATOM 1021 O O . TYR A 1 141 ? 7.035 2.141 -2.514 1 90.19 141 TYR A O 1
ATOM 1029 N N . SER A 1 142 ? 7.84 0.796 -4.148 1 88.88 142 SER A N 1
ATOM 1030 C CA . SER A 1 142 ? 6.863 1.254 -5.129 1 88.88 142 SER A CA 1
ATOM 1031 C C . SER A 1 142 ? 5.438 1.014 -4.648 1 88.88 142 SER A C 1
ATOM 1033 O O . SER A 1 142 ? 4.578 1.892 -4.766 1 88.88 142 SER A O 1
ATOM 1035 N N . GLY A 1 143 ? 5.234 -0.141 -4.102 1 92.19 143 GLY A N 1
ATOM 1036 C CA . GLY A 1 143 ? 3.932 -0.448 -3.537 1 92.19 143 GLY A CA 1
ATOM 1037 C C . GLY A 1 143 ? 3.545 0.469 -2.393 1 92.19 143 GLY A C 1
ATOM 1038 O O . GLY A 1 143 ? 2.414 0.955 -2.334 1 92.19 143 GLY A O 1
ATOM 1039 N N . ALA A 1 144 ? 4.422 0.721 -1.505 1 93.25 144 ALA A N 1
ATOM 1040 C CA . ALA A 1 144 ? 4.172 1.568 -0.342 1 93.25 144 ALA A CA 1
ATOM 1041 C C . ALA A 1 144 ? 3.775 2.979 -0.767 1 93.25 144 ALA A C 1
ATOM 1043 O O . ALA A 1 144 ? 2.797 3.535 -0.261 1 93.25 144 ALA A O 1
ATOM 1044 N N . LYS A 1 145 ? 4.488 3.488 -1.643 1 89.88 145 LYS A N 1
ATOM 1045 C CA . LYS A 1 145 ? 4.242 4.867 -2.059 1 89.88 145 LYS A CA 1
ATOM 1046 C C . LYS A 1 145 ? 2.969 4.965 -2.895 1 89.88 145 LYS A C 1
ATOM 1048 O O . LYS A 1 145 ? 2.26 5.973 -2.836 1 89.88 145 LYS A O 1
ATOM 1053 N N . ALA A 1 146 ? 2.691 3.945 -3.678 1 88.75 146 ALA A N 1
ATOM 1054 C CA . ALA A 1 146 ? 1.408 3.896 -4.375 1 88.75 146 ALA A CA 1
ATOM 1055 C C . ALA A 1 146 ? 0.249 3.861 -3.381 1 88.75 146 ALA A C 1
ATOM 1057 O O . ALA A 1 146 ? -0.79 4.484 -3.609 1 88.75 146 ALA A O 1
ATOM 1058 N N . ALA A 1 147 ? 0.411 3.107 -2.359 1 93.5 147 ALA A N 1
ATOM 1059 C CA . ALA A 1 147 ? -0.611 3.031 -1.32 1 93.5 147 ALA A CA 1
ATOM 1060 C C . ALA A 1 147 ? -0.941 4.418 -0.772 1 93.5 147 ALA A C 1
ATOM 1062 O O . ALA A 1 147 ? -2.113 4.766 -0.617 1 93.5 147 ALA A O 1
ATOM 1063 N N . LEU A 1 148 ? 0.055 5.188 -0.542 1 93.12 148 LEU A N 1
ATOM 1064 C CA . LEU A 1 148 ? -0.125 6.52 0.02 1 93.12 148 LEU A CA 1
ATOM 1065 C C . LEU A 1 148 ? -0.873 7.426 -0.954 1 93.12 148 LEU A C 1
ATOM 1067 O O . LEU A 1 148 ? -1.696 8.242 -0.54 1 93.12 148 LEU A O 1
ATOM 1071 N N . GLY A 1 149 ? -0.549 7.312 -2.197 1 89.44 149 GLY A N 1
ATOM 1072 C CA . GLY A 1 149 ? -1.257 8.094 -3.195 1 89.44 149 GLY A CA 1
ATOM 1073 C C . GLY A 1 149 ? -2.744 7.805 -3.24 1 89.44 149 GLY A C 1
ATOM 1074 O O . GLY A 1 149 ? -3.566 8.719 -3.178 1 89.44 149 GLY A O 1
ATOM 1075 N N . ALA A 1 150 ? -3.082 6.555 -3.357 1 87.94 150 ALA A N 1
ATOM 1076 C CA . ALA A 1 150 ? -4.484 6.152 -3.416 1 87.94 150 ALA A CA 1
ATOM 1077 C C . ALA A 1 150 ? -5.203 6.48 -2.107 1 87.94 150 ALA A C 1
ATOM 1079 O O . ALA A 1 150 ? -6.375 6.859 -2.115 1 87.94 150 ALA A O 1
ATOM 1080 N N . PHE A 1 151 ? -4.551 6.328 -1.021 1 92.75 151 PHE A N 1
ATOM 1081 C CA . PHE A 1 151 ? -5.078 6.695 0.287 1 92.75 151 PHE A CA 1
ATOM 1082 C C . PHE A 1 151 ? -5.422 8.18 0.335 1 92.75 151 PHE A C 1
ATOM 1084 O O . PHE A 1 151 ? -6.512 8.555 0.765 1 92.75 151 PHE A O 1
ATOM 1091 N N . ALA A 1 152 ? -4.512 8.969 -0.123 1 92.69 152 ALA A N 1
ATOM 1092 C CA . ALA A 1 152 ? -4.719 10.414 -0.144 1 92.69 152 ALA A CA 1
ATOM 1093 C C . ALA A 1 152 ? -5.922 10.781 -1.007 1 92.69 152 ALA A C 1
ATOM 1095 O O . ALA A 1 152 ? -6.746 11.609 -0.608 1 92.69 152 ALA A O 1
ATOM 1096 N N . ASP A 1 153 ? -5.996 10.172 -2.137 1 86.25 153 ASP A N 1
ATOM 1097 C CA . ASP A 1 153 ? -7.105 10.445 -3.045 1 86.25 153 ASP A CA 1
ATOM 1098 C C . ASP A 1 153 ? -8.445 10.094 -2.395 1 86.25 153 ASP A C 1
ATOM 1100 O O . ASP A 1 153 ? -9.367 10.914 -2.377 1 86.25 153 ASP A O 1
ATOM 1104 N N . ALA A 1 154 ? -8.516 8.898 -1.88 1 87.56 154 ALA A N 1
ATOM 1105 C CA . ALA A 1 154 ? -9.75 8.438 -1.253 1 87.56 154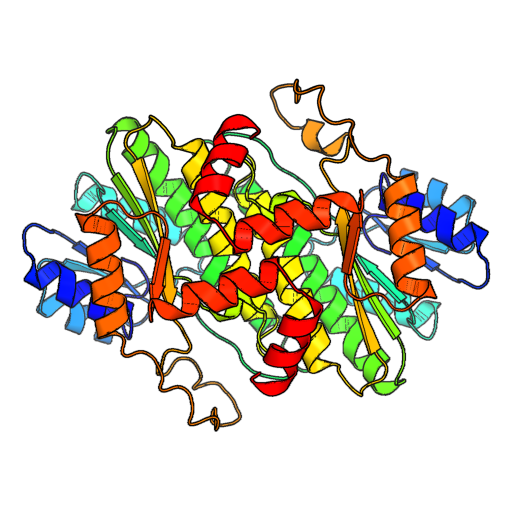 ALA A CA 1
ATOM 1106 C C . ALA A 1 154 ? -10.125 9.312 -0.06 1 87.56 154 ALA A C 1
ATOM 1108 O O . ALA A 1 154 ? -11.297 9.641 0.136 1 87.56 154 ALA A O 1
ATOM 1109 N N . LEU A 1 155 ? -9.164 9.656 0.693 1 92.31 155 LEU A N 1
ATOM 1110 C CA . LEU A 1 155 ? -9.391 10.484 1.872 1 92.31 155 LEU A CA 1
ATOM 1111 C C . LEU A 1 155 ? -9.898 11.867 1.476 1 92.31 155 LEU A C 1
ATOM 1113 O O . LEU A 1 155 ? -10.781 12.422 2.135 1 92.31 155 LEU A O 1
ATOM 1117 N N . ARG A 1 156 ? -9.312 12.461 0.466 1 90.06 156 ARG A N 1
ATOM 1118 C CA . ARG A 1 156 ? -9.742 13.758 -0.032 1 90.06 156 ARG A CA 1
ATOM 1119 C C . ARG A 1 156 ? -11.234 13.75 -0.373 1 90.06 156 ARG A C 1
ATOM 1121 O O . ARG A 1 156 ? -11.961 14.68 -0.033 1 90.06 156 ARG A O 1
ATOM 1128 N N . TYR A 1 157 ? -11.617 12.68 -1.035 1 85.56 157 TYR A N 1
ATOM 1129 C CA . TYR A 1 157 ? -13.023 12.555 -1.4 1 85.56 157 TYR A CA 1
ATOM 1130 C C . TYR A 1 157 ? -13.906 12.492 -0.159 1 85.56 157 TYR A C 1
ATOM 1132 O O . TYR A 1 157 ? -14.977 13.102 -0.121 1 85.56 157 TYR A O 1
ATOM 1140 N N . GLU A 1 158 ? -13.5 11.844 0.825 1 88 158 GLU A N 1
ATOM 1141 C CA . GLU A 1 158 ? -14.266 11.68 2.059 1 88 158 GLU A CA 1
ATOM 1142 C C . GLU A 1 158 ? -14.359 13 2.82 1 88 158 GLU A C 1
ATOM 1144 O O . GLU A 1 158 ? -15.367 13.266 3.488 1 88 158 GLU A O 1
ATOM 1149 N N . LEU A 1 159 ? -13.391 13.805 2.656 1 92.88 159 LEU A N 1
ATOM 1150 C CA . LEU A 1 159 ? -13.289 14.992 3.504 1 92.88 159 LEU A CA 1
ATOM 1151 C C . LEU A 1 159 ? -13.891 16.203 2.811 1 92.88 159 LEU A C 1
ATOM 1153 O O . LEU A 1 159 ? -13.898 17.312 3.371 1 92.88 159 LEU A O 1
ATOM 1157 N N . ARG A 1 160 ? -14.359 15.969 1.651 1 88.38 160 ARG A N 1
ATOM 1158 C CA . ARG A 1 160 ? -14.992 17.078 0.947 1 88.38 160 ARG A CA 1
ATOM 1159 C C . ARG A 1 160 ? -16.109 17.703 1.787 1 88.38 160 ARG A C 1
ATOM 1161 O O . ARG A 1 160 ? -16.969 17 2.299 1 88.38 160 ARG A O 1
ATOM 1168 N N . GLY A 1 161 ? -16.016 19.016 1.998 1 91 161 GLY A N 1
ATOM 1169 C CA . GLY A 1 161 ? -17.047 19.734 2.719 1 91 161 GLY A CA 1
ATOM 1170 C C . GLY A 1 161 ? -16.75 19.875 4.203 1 91 161 GLY A C 1
ATOM 1171 O O . GLY A 1 161 ? -17.5 20.531 4.926 1 91 161 GLY A O 1
ATOM 1172 N N . THR A 1 162 ? -15.711 19.266 4.746 1 93.88 162 THR A N 1
ATOM 1173 C CA . THR A 1 162 ? -15.414 19.312 6.176 1 93.88 162 THR A CA 1
ATOM 1174 C C . THR A 1 162 ? -14.508 20.484 6.508 1 93.88 162 THR A C 1
ATOM 1176 O O . THR A 1 162 ? -14.344 20.844 7.68 1 93.88 162 THR A O 1
ATOM 1179 N N . GLY A 1 163 ? -13.852 21.078 5.457 1 96.25 163 GLY A N 1
ATOM 1180 C CA . GLY A 1 163 ? -12.859 22.125 5.676 1 96.25 163 GLY A CA 1
ATOM 1181 C C . GLY A 1 163 ? -11.453 21.594 5.824 1 96.25 163 GLY A C 1
ATOM 1182 O O . GLY A 1 163 ? -10.492 22.375 5.91 1 96.25 163 GLY A O 1
ATOM 1183 N N . VAL A 1 164 ? -11.312 20.266 5.863 1 97.12 164 VAL A N 1
ATOM 1184 C CA . VAL A 1 164 ? -10 19.641 5.973 1 97.12 164 VAL A CA 1
ATOM 1185 C C . VAL A 1 164 ? -9.508 19.219 4.59 1 97.12 164 VAL A C 1
ATOM 1187 O O . VAL A 1 164 ? -10.242 18.594 3.826 1 97.12 164 VAL A O 1
ATOM 1190 N N . GLY A 1 165 ? -8.273 19.656 4.172 1 96.69 165 GLY A N 1
ATOM 1191 C CA . GLY A 1 165 ? -7.691 19.312 2.889 1 96.69 165 GLY A CA 1
ATOM 1192 C C . GLY A 1 165 ? -6.648 18.203 2.988 1 96.69 165 GLY A C 1
ATOM 1193 O O . GLY A 1 165 ? -6.07 17.984 4.055 1 96.69 165 GLY A O 1
ATOM 1194 N N . VAL A 1 166 ? -6.473 17.484 1.881 1 96.38 166 VAL A N 1
ATOM 1195 C CA . VAL A 1 166 ? -5.43 16.484 1.762 1 96.38 166 VAL A CA 1
ATOM 1196 C C . VAL A 1 166 ? -4.574 16.766 0.528 1 96.38 166 VAL A C 1
ATOM 1198 O O . VAL A 1 166 ? -5.102 16.938 -0.574 1 96.38 166 VAL A O 1
ATOM 1201 N N . SER A 1 167 ? -3.27 16.844 0.717 1 95.31 167 SER A N 1
ATOM 1202 C CA . SER A 1 167 ? -2.34 17.047 -0.391 1 95.31 167 SER A CA 1
ATOM 1203 C C . SER A 1 167 ? -1.376 15.867 -0.514 1 95.31 167 SER A C 1
ATOM 1205 O O . SER A 1 167 ? -0.901 15.336 0.493 1 95.31 167 SER A O 1
ATOM 1207 N N . HIS A 1 168 ? -1.193 15.438 -1.674 1 92.62 168 HIS A N 1
ATOM 1208 C CA . HIS A 1 168 ? -0.192 14.43 -2.021 1 92.62 168 HIS A CA 1
ATOM 1209 C C . HIS A 1 168 ? 0.938 15.039 -2.844 1 92.62 168 HIS A C 1
ATOM 1211 O O . HIS A 1 168 ? 0.714 15.508 -3.965 1 92.62 168 HIS A O 1
ATOM 1217 N N . VAL A 1 169 ? 2.143 15.125 -2.271 1 90.62 169 VAL A N 1
ATOM 1218 C CA . VAL A 1 169 ? 3.312 15.664 -2.957 1 90.62 169 VAL A CA 1
ATOM 1219 C C . VAL A 1 169 ? 4.184 14.523 -3.475 1 90.62 169 VAL A C 1
ATOM 1221 O O . VAL A 1 169 ? 4.613 13.664 -2.703 1 90.62 169 VAL A O 1
ATOM 1224 N N . VAL A 1 170 ? 4.5 14.516 -4.746 1 84.31 170 VAL A N 1
ATOM 1225 C CA . VAL A 1 170 ? 5.172 13.398 -5.395 1 84.31 170 VAL A CA 1
ATOM 1226 C C . VAL A 1 170 ? 6.508 13.867 -5.977 1 84.31 170 VAL A C 1
ATOM 1228 O O . VAL A 1 170 ? 6.566 14.336 -7.113 1 84.31 170 VAL A O 1
ATOM 1231 N N . PRO A 1 171 ? 7.516 13.633 -5.211 1 78.75 171 PRO A N 1
ATOM 1232 C CA . PRO A 1 171 ? 8.836 13.961 -5.754 1 78.75 171 PRO A CA 1
ATOM 1233 C C . PRO A 1 171 ? 9.328 12.93 -6.77 1 78.75 171 PRO A C 1
ATOM 1235 O O . PRO A 1 171 ? 9 11.742 -6.664 1 78.75 171 PRO A O 1
ATOM 1238 N N . GLY A 1 172 ? 9.953 13.422 -7.793 1 65 172 GLY A N 1
ATOM 1239 C CA . GLY A 1 172 ? 10.727 12.531 -8.648 1 65 172 GLY A CA 1
ATOM 1240 C C . GLY A 1 172 ? 11.883 11.859 -7.926 1 65 172 GLY A C 1
ATOM 1241 O O . GLY A 1 172 ? 11.945 11.883 -6.695 1 65 172 GLY A O 1
ATOM 1242 N N . VAL A 1 173 ? 12.828 11.141 -8.586 1 54.84 173 VAL A N 1
ATOM 1243 C CA . VAL A 1 173 ? 13.984 10.523 -7.957 1 54.84 173 VAL A CA 1
ATOM 1244 C C . VAL A 1 173 ? 14.773 11.578 -7.18 1 54.84 173 VAL A C 1
ATOM 1246 O O . VAL A 1 173 ? 15.18 12.602 -7.742 1 54.84 173 VAL A O 1
ATOM 1249 N N . VAL A 1 174 ? 14.625 11.492 -5.82 1 50.41 174 VAL A N 1
ATOM 1250 C CA . VAL A 1 174 ? 15.258 12.516 -4.992 1 50.41 174 VAL A CA 1
ATOM 1251 C C . VAL A 1 174 ? 16.641 12.047 -4.555 1 50.41 174 VAL A C 1
ATOM 1253 O O . VAL A 1 174 ? 16.844 10.859 -4.309 1 50.41 174 VAL A O 1
ATOM 1256 N N . ASP A 1 175 ? 17.656 12.812 -4.699 1 41.84 175 ASP A N 1
ATOM 1257 C CA . ASP A 1 175 ? 19.016 12.586 -4.191 1 41.84 175 ASP A CA 1
ATOM 1258 C C . ASP A 1 175 ? 19.031 12.594 -2.664 1 41.84 175 ASP A C 1
ATOM 1260 O O . ASP A 1 175 ? 19.234 13.641 -2.045 1 41.84 175 ASP A O 1
ATOM 1264 N N . THR A 1 176 ? 18.438 11.797 -1.914 1 45.34 176 THR A N 1
ATOM 1265 C CA . THR A 1 176 ? 18.641 11.734 -0.47 1 45.34 176 THR A CA 1
ATOM 1266 C C . THR A 1 176 ? 19.422 10.492 -0.086 1 45.34 176 THR A C 1
ATOM 1268 O O . THR A 1 176 ? 19.516 9.531 -0.86 1 45.34 176 THR A O 1
ATOM 1271 N N . PRO A 1 177 ? 20.203 10.602 0.982 1 39.69 177 PRO A N 1
ATOM 1272 C CA . PRO A 1 177 ? 20.906 9.406 1.452 1 39.69 177 PRO A CA 1
ATOM 1273 C C . PRO A 1 177 ? 20 8.18 1.52 1 39.69 177 PRO A C 1
ATOM 1275 O O . PRO A 1 177 ? 20.375 7.156 2.094 1 39.69 177 PRO A O 1
ATOM 1278 N N . PHE A 1 178 ? 18.938 8.391 1.137 1 42.66 178 PHE A N 1
ATOM 1279 C CA . PHE A 1 178 ? 17.922 7.363 1.293 1 42.66 178 PHE A CA 1
ATOM 1280 C C . PHE A 1 178 ? 18.406 6.027 0.746 1 42.66 178 PHE A C 1
ATOM 1282 O O . PHE A 1 178 ? 18.156 4.98 1.349 1 42.66 178 PHE A O 1
ATOM 1289 N N . PHE A 1 179 ? 18.859 6.09 -0.447 1 44.97 179 PHE A N 1
ATOM 1290 C CA . PHE A 1 179 ? 19.203 4.805 -1.042 1 44.97 179 PHE A CA 1
ATOM 1291 C C . PHE A 1 179 ? 20.594 4.367 -0.61 1 44.97 179 PHE A C 1
ATOM 1293 O O . PHE A 1 179 ? 21.25 3.6 -1.313 1 44.97 179 PHE A O 1
ATOM 1300 N N . GLU A 1 180 ? 21 4.902 0.401 1 38.94 180 GLU A N 1
ATOM 1301 C CA . GLU A 1 180 ? 22.328 4.426 0.767 1 38.94 180 GLU A CA 1
ATOM 1302 C C . GLU A 1 180 ? 22.312 2.928 1.058 1 38.94 180 GLU A C 1
ATOM 1304 O O . GLU A 1 180 ? 23.375 2.289 1.088 1 38.94 180 GLU A O 1
ATOM 1309 N N . ARG A 1 181 ? 21.422 2.662 1.835 1 36.62 181 ARG A N 1
ATOM 1310 C CA . ARG A 1 181 ? 21.578 1.26 2.209 1 36.62 181 ARG A CA 1
ATOM 1311 C C . ARG A 1 181 ? 21.484 0.354 0.984 1 36.62 181 ARG A C 1
ATOM 1313 O O . ARG A 1 181 ? 20.828 -0.688 1.024 1 36.62 181 ARG A O 1
ATOM 1320 N N . ARG A 1 182 ? 21.453 1.062 -0.167 1 36.66 182 ARG A N 1
ATOM 1321 C CA . ARG A 1 182 ? 21.5 0.238 -1.37 1 36.66 182 ARG A CA 1
ATOM 1322 C C . ARG A 1 182 ? 22.781 -0.603 -1.4 1 36.66 182 ARG A C 1
ATOM 1324 O O . ARG A 1 182 ? 23.859 -0.107 -1.092 1 36.66 182 ARG A O 1
ATOM 1331 N N . GLY A 1 183 ? 22.859 -1.622 -1.117 1 35.16 183 GLY A N 1
ATOM 1332 C CA . GLY A 1 183 ? 24.078 -2.322 -1.526 1 35.16 183 GLY A CA 1
ATOM 1333 C C . GLY A 1 183 ? 24.781 -1.658 -2.691 1 35.16 183 GLY A C 1
ATOM 1334 O O . GLY A 1 183 ? 26.016 -1.691 -2.779 1 35.16 183 GLY A O 1
ATOM 1335 N N . ALA A 1 184 ? 24.141 -1.64 -3.92 1 36.69 184 ALA A N 1
ATOM 1336 C CA . ALA A 1 184 ? 24.875 -1.042 -5.031 1 36.69 184 ALA A CA 1
ATOM 1337 C C . ALA A 1 184 ? 24.562 0.447 -5.156 1 36.69 184 ALA A C 1
ATOM 1339 O O . ALA A 1 184 ? 23.453 0.885 -4.848 1 36.69 184 ALA A O 1
ATOM 1340 N N . PRO A 1 185 ? 25.578 1.279 -5.141 1 37.06 185 PRO A N 1
ATOM 1341 C CA . PRO A 1 185 ? 25.453 2.715 -5.41 1 37.06 185 PRO A CA 1
ATOM 1342 C C . PRO A 1 185 ? 24.453 3.025 -6.52 1 37.06 185 PRO A C 1
ATOM 1344 O O . PRO A 1 185 ? 24.328 2.254 -7.473 1 37.06 185 PRO A O 1
ATOM 1347 N N . TYR A 1 186 ? 23.375 3.443 -6.215 1 40.56 186 TYR A N 1
ATOM 1348 C CA . TYR A 1 186 ? 22.5 3.912 -7.289 1 40.56 186 TYR A CA 1
ATOM 1349 C C . TYR A 1 186 ? 23.312 4.59 -8.383 1 40.56 186 TYR A C 1
ATOM 1351 O O . TYR A 1 186 ? 23.891 5.652 -8.164 1 40.56 186 TYR A O 1
ATOM 1359 N N . ARG A 1 187 ? 23.906 3.809 -9.148 1 37.91 187 ARG A N 1
ATOM 1360 C CA . ARG A 1 187 ? 24.688 4.355 -10.266 1 37.91 187 ARG A CA 1
ATOM 1361 C C . ARG A 1 187 ? 23.812 5.254 -11.141 1 37.91 187 ARG A C 1
ATOM 1363 O O . ARG A 1 187 ? 24.266 5.746 -12.172 1 37.91 187 ARG A O 1
ATOM 1370 N N . ARG A 1 188 ? 22.609 5.133 -11.141 1 38.09 188 ARG A N 1
ATOM 1371 C CA . ARG A 1 188 ? 22.125 5.941 -12.258 1 38.09 188 ARG A CA 1
ATOM 1372 C C . ARG A 1 188 ? 22.219 7.43 -11.93 1 38.09 188 ARG A C 1
ATOM 1374 O O . ARG A 1 188 ? 21.703 7.879 -10.906 1 38.09 188 ARG A O 1
ATOM 1381 N N . SER A 1 189 ? 23.219 8.078 -12.391 1 37.94 189 SER A N 1
ATOM 1382 C CA . SER A 1 189 ? 23.5 9.508 -12.398 1 37.94 189 SER A CA 1
ATOM 1383 C C . SER A 1 189 ? 22.281 10.312 -12.852 1 37.94 189 SER A C 1
ATOM 1385 O O . SER A 1 189 ? 22.172 11.508 -12.578 1 37.94 189 SER A O 1
ATOM 1387 N N . ARG A 1 190 ? 21.391 9.961 -13.984 1 41.81 190 ARG A N 1
ATOM 1388 C CA . ARG A 1 190 ? 20.344 10.742 -14.633 1 41.81 190 ARG A CA 1
ATOM 1389 C C . ARG A 1 190 ? 18.969 10.125 -14.383 1 41.81 190 ARG A C 1
ATOM 1391 O O . ARG A 1 190 ? 18.844 8.906 -14.312 1 41.81 190 ARG A O 1
ATOM 1398 N N . PRO A 1 191 ? 17.859 11.023 -14.352 1 45.91 191 PRO A N 1
ATOM 1399 C CA . PRO A 1 191 ? 17.781 12.453 -14.031 1 45.91 191 PRO A CA 1
ATOM 1400 C C . PRO A 1 191 ? 18.312 12.773 -12.633 1 45.91 191 PRO A C 1
ATOM 1402 O O . PRO A 1 191 ? 18.344 11.891 -11.766 1 45.91 191 PRO A O 1
ATOM 1405 N N . ARG A 1 192 ? 18.719 13.969 -12.43 1 50.25 192 ARG A N 1
ATOM 1406 C CA . ARG A 1 192 ? 19.281 14.547 -11.211 1 50.25 192 ARG A CA 1
ATOM 1407 C C . ARG A 1 192 ? 18.312 14.414 -10.047 1 50.25 192 ARG A C 1
ATOM 1409 O O . ARG A 1 192 ? 17.125 14.719 -10.188 1 50.25 192 ARG A O 1
ATOM 1416 N N . PRO A 1 193 ? 18.75 13.781 -8.984 1 61.81 193 PRO A N 1
ATOM 1417 C CA . PRO A 1 193 ? 17.938 13.727 -7.77 1 61.81 193 PRO A CA 1
ATOM 1418 C C . PRO A 1 193 ? 17.344 15.086 -7.395 1 61.81 193 PRO A C 1
ATOM 1420 O O . PRO A 1 193 ? 17.984 16.125 -7.594 1 61.81 193 PRO A O 1
ATOM 1423 N N . VAL A 1 194 ? 16.047 15.203 -7.238 1 71.44 194 VAL A N 1
ATOM 1424 C CA . VAL A 1 194 ? 15.367 16.422 -6.809 1 71.44 194 VAL A CA 1
ATOM 1425 C C . VAL A 1 194 ? 15.883 16.844 -5.438 1 71.44 194 VAL A C 1
ATOM 1427 O O . VAL A 1 194 ? 15.875 16.047 -4.488 1 71.44 194 VAL A O 1
ATOM 1430 N N . PRO A 1 195 ? 16.484 18.109 -5.383 1 82.31 195 PRO A N 1
ATOM 1431 C CA . PRO A 1 195 ? 16.906 18.594 -4.062 1 82.31 195 PRO A CA 1
ATOM 1432 C C . PRO A 1 195 ? 15.758 18.672 -3.068 1 82.31 195 PRO A C 1
ATOM 1434 O O . PRO A 1 195 ? 14.625 18.984 -3.449 1 82.31 195 PRO A O 1
ATOM 1437 N N . PRO A 1 196 ? 16.016 18.391 -1.835 1 88.25 196 PRO A N 1
ATOM 1438 C CA . PRO A 1 196 ? 14.992 18.453 -0.8 1 88.25 196 PRO A CA 1
ATOM 1439 C C . PRO A 1 196 ? 14.297 19.812 -0.745 1 88.25 196 PRO A C 1
ATOM 1441 O O . PRO A 1 196 ? 13.109 19.891 -0.42 1 88.25 196 PRO A O 1
ATOM 1444 N N . GLU A 1 197 ? 15.008 20.922 -1.106 1 91.12 197 GLU A N 1
ATOM 1445 C CA . GLU A 1 197 ? 14.461 22.266 -1.062 1 91.12 197 GLU A CA 1
ATOM 1446 C C . GLU A 1 197 ? 13.336 22.438 -2.076 1 91.12 197 GLU A C 1
ATOM 1448 O O . GLU A 1 197 ? 12.383 23.188 -1.836 1 91.12 197 GLU A O 1
ATOM 1453 N N . ARG A 1 198 ? 13.422 21.719 -3.113 1 89.12 198 ARG A N 1
ATOM 1454 C CA . ARG A 1 198 ? 12.367 21.781 -4.113 1 89.12 198 ARG A CA 1
ATOM 1455 C C . ARG A 1 198 ? 11.102 21.094 -3.617 1 89.12 198 ARG A C 1
ATOM 1457 O O . ARG A 1 198 ? 9.992 21.547 -3.883 1 89.12 198 ARG A O 1
ATOM 1464 N N . VAL A 1 199 ? 11.312 20.047 -2.961 1 90.81 199 VAL A N 1
ATOM 1465 C CA . VAL A 1 199 ? 10.172 19.344 -2.383 1 90.81 199 VAL A CA 1
ATOM 1466 C C . VAL A 1 199 ? 9.539 20.203 -1.288 1 90.81 199 VAL A C 1
ATOM 1468 O O . VAL A 1 199 ? 8.312 20.266 -1.181 1 90.81 199 VAL A O 1
ATOM 1471 N N . ALA A 1 200 ? 10.383 20.875 -0.555 1 94.25 200 ALA A N 1
ATOM 1472 C CA . ALA A 1 200 ? 9.891 21.766 0.498 1 94.25 200 ALA A CA 1
ATOM 1473 C C . ALA A 1 200 ? 9.031 22.891 -0.083 1 94.25 200 ALA A C 1
ATOM 1475 O O . ALA A 1 200 ? 7.98 23.219 0.475 1 94.25 200 ALA A O 1
ATOM 1476 N N . GLU A 1 201 ? 9.469 23.375 -1.175 1 93.44 201 GLU A N 1
ATOM 1477 C CA . GLU A 1 201 ? 8.695 24.406 -1.856 1 93.44 201 GLU A CA 1
ATOM 1478 C C . GLU A 1 201 ? 7.355 23.875 -2.34 1 93.44 201 GLU A C 1
ATOM 1480 O O . GLU A 1 201 ? 6.336 24.562 -2.27 1 93.44 201 GLU A O 1
ATOM 1485 N N . ALA A 1 202 ? 7.355 22.688 -2.82 1 92.06 202 ALA A N 1
ATOM 1486 C CA . ALA A 1 202 ? 6.125 22.047 -3.27 1 92.06 202 ALA A CA 1
ATOM 1487 C C . ALA A 1 202 ? 5.16 21.828 -2.104 1 92.06 202 ALA A C 1
ATOM 1489 O O . ALA A 1 202 ? 3.951 22.016 -2.248 1 92.06 202 ALA A O 1
ATOM 1490 N N . VAL A 1 203 ? 5.684 21.438 -0.995 1 94.56 203 VAL A N 1
ATOM 1491 C CA . VAL A 1 203 ? 4.867 21.266 0.201 1 94.56 203 VAL A CA 1
ATOM 1492 C C . VAL A 1 203 ? 4.242 22.609 0.599 1 94.56 203 VAL A C 1
ATOM 1494 O O . VAL A 1 203 ? 3.043 22.672 0.884 1 94.56 203 VAL A O 1
ATOM 1497 N N . TRP A 1 204 ? 5.043 23.656 0.595 1 95.06 204 TRP A N 1
ATOM 1498 C CA . TRP A 1 204 ? 4.516 24.984 0.938 1 95.06 204 TRP A CA 1
ATOM 1499 C C . TRP A 1 204 ? 3.436 25.406 -0.049 1 95.06 204 TRP A C 1
ATOM 1501 O O . TRP A 1 204 ? 2.402 25.953 0.35 1 95.06 204 TRP A O 1
ATOM 1511 N N . CYS A 1 205 ? 3.67 25.125 -1.292 1 92.25 205 CYS A N 1
ATOM 1512 C CA . CYS A 1 205 ? 2.676 25.438 -2.314 1 92.25 205 CYS A CA 1
ATOM 1513 C C . CYS A 1 205 ? 1.374 24.688 -2.055 1 92.25 205 CYS A C 1
ATOM 1515 O O . CYS A 1 205 ? 0.291 25.266 -2.143 1 92.25 205 CYS A O 1
ATOM 1517 N N . ALA A 1 206 ? 1.491 23.469 -1.729 1 92.81 206 ALA A N 1
ATOM 1518 C CA . ALA A 1 206 ? 0.316 22.656 -1.422 1 92.81 206 ALA A CA 1
ATOM 1519 C C . ALA A 1 206 ? -0.446 23.234 -0.228 1 92.81 206 ALA A C 1
ATOM 1521 O O . ALA A 1 206 ? -1.676 23.312 -0.254 1 92.81 206 ALA A O 1
ATOM 1522 N N . VAL A 1 207 ? 0.225 23.688 0.717 1 94.5 207 VAL A N 1
ATOM 1523 C CA . VAL A 1 207 ? -0.358 24.203 1.953 1 94.5 207 VAL A CA 1
ATOM 1524 C C . VAL A 1 207 ? -0.968 25.578 1.706 1 94.5 207 VAL A C 1
ATOM 1526 O O . VAL A 1 207 ? -2.119 25.828 2.072 1 94.5 207 VAL A O 1
ATOM 1529 N N . SER A 1 208 ? -0.224 26.469 1.067 1 94.75 208 SER A N 1
ATOM 1530 C CA . SER A 1 208 ? -0.621 27.859 0.921 1 94.75 208 SER A CA 1
ATOM 1531 C C . SER A 1 208 ? -1.727 28.016 -0.118 1 94.75 208 SER A C 1
ATOM 1533 O O . SER A 1 208 ? -2.596 28.875 0.016 1 94.75 208 SER A O 1
ATOM 1535 N N . ARG A 1 209 ? -1.757 27.094 -1.097 1 93.25 209 ARG A N 1
ATOM 1536 C CA . ARG A 1 209 ? -2.707 27.25 -2.195 1 93.25 209 ARG A CA 1
ATOM 1537 C C . ARG A 1 209 ? -3.799 26.188 -2.123 1 93.25 209 ARG A C 1
ATOM 1539 O O . ARG A 1 209 ? -4.727 26.188 -2.938 1 93.25 209 ARG A O 1
ATOM 1546 N N . GLY A 1 210 ? -3.645 25.328 -1.29 1 92.81 210 GLY A N 1
ATOM 1547 C CA . GLY A 1 210 ? -4.645 24.281 -1.143 1 92.81 210 GLY A CA 1
ATOM 1548 C C . GLY A 1 210 ? -4.66 23.297 -2.303 1 92.81 210 GLY A C 1
ATOM 1549 O O . GLY A 1 210 ? -5.727 22.922 -2.787 1 92.81 210 GLY A O 1
ATOM 1550 N N . ARG A 1 211 ? -3.473 22.891 -2.752 1 89.88 211 ARG A N 1
ATOM 1551 C CA . ARG A 1 211 ? -3.379 21.969 -3.887 1 89.88 211 ARG A CA 1
ATOM 1552 C C . ARG A 1 211 ? -3.49 20.531 -3.43 1 89.88 211 ARG A C 1
ATOM 1554 O O . ARG A 1 211 ? -2.926 20.141 -2.4 1 89.88 211 ARG A O 1
ATOM 1561 N N . ASP A 1 212 ? -4.23 19.797 -4.223 1 88.69 212 ASP A N 1
ATOM 1562 C CA . ASP A 1 212 ? -4.465 18.406 -3.885 1 88.69 212 ASP A CA 1
ATOM 1563 C C . ASP A 1 212 ? -3.25 17.547 -4.23 1 88.69 212 ASP A C 1
ATOM 1565 O O . ASP A 1 212 ? -2.92 16.594 -3.504 1 88.69 212 ASP A O 1
ATOM 1569 N N . GLU A 1 213 ? -2.65 17.797 -5.359 1 87 213 GLU A N 1
ATOM 1570 C CA . GLU A 1 213 ? -1.506 17.031 -5.84 1 87 213 GLU A CA 1
ATOM 1571 C C . GLU A 1 213 ? -0.431 17.938 -6.418 1 87 213 GLU A C 1
ATOM 1573 O O . GLU A 1 213 ? -0.737 18.875 -7.172 1 87 213 GLU A O 1
ATOM 1578 N N . VAL A 1 214 ? 0.822 17.703 -5.984 1 84.44 214 VAL A N 1
ATOM 1579 C CA . VAL A 1 214 ? 1.943 18.469 -6.512 1 84.44 214 VAL A CA 1
ATOM 1580 C C . VAL A 1 214 ? 3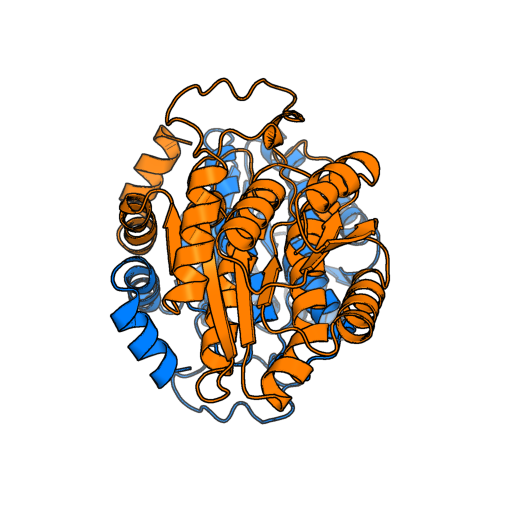.082 17.531 -6.898 1 84.44 214 VAL A C 1
ATOM 1582 O O . VAL A 1 214 ? 3.604 16.797 -6.059 1 84.44 214 VAL A O 1
ATOM 1585 N N . PHE A 1 215 ? 3.453 17.516 -8.156 1 77.94 215 PHE A N 1
ATOM 1586 C CA . PHE A 1 215 ? 4.586 16.734 -8.641 1 77.94 215 PHE A CA 1
ATOM 1587 C C . PHE A 1 215 ? 5.859 17.578 -8.656 1 77.94 215 PHE A C 1
ATOM 1589 O O . PHE A 1 215 ? 5.82 18.766 -9.016 1 77.94 215 PHE A O 1
ATOM 1596 N N . VAL A 1 216 ? 6.922 16.953 -8.336 1 76.81 216 VAL A N 1
ATOM 1597 C CA . VAL A 1 216 ? 8.219 17.625 -8.344 1 76.81 216 VAL A CA 1
ATOM 1598 C C . VAL A 1 216 ? 9.234 16.797 -9.117 1 76.81 216 VAL A C 1
ATOM 1600 O O . VAL A 1 216 ? 9.656 15.734 -8.648 1 76.81 216 VAL A O 1
ATOM 1603 N N . PRO A 1 217 ? 9.797 17.219 -10.273 1 70.44 217 PRO A N 1
ATOM 1604 C CA . PRO A 1 217 ? 9.375 18.438 -10.992 1 70.44 217 PRO A CA 1
ATOM 1605 C C . PRO A 1 217 ? 7.984 18.312 -11.602 1 70.44 217 PRO A C 1
ATOM 1607 O O . PRO A 1 217 ? 7.449 17.203 -11.695 1 70.44 217 PRO A O 1
ATOM 1610 N N . GLY A 1 218 ? 7.402 19.406 -11.914 1 64.56 218 GLY A N 1
ATOM 1611 C CA . GLY A 1 218 ? 6.023 19.5 -12.367 1 64.56 218 GLY A CA 1
ATOM 1612 C C . GLY A 1 218 ? 5.762 18.688 -13.625 1 64.56 218 GLY A C 1
ATOM 1613 O O . GLY A 1 218 ? 4.648 18.203 -13.836 1 64.56 218 GLY A O 1
ATOM 1614 N N . TRP A 1 219 ? 6.867 18.516 -14.414 1 57.94 219 TRP A N 1
ATOM 1615 C CA . TRP A 1 219 ? 6.656 17.844 -15.688 1 57.94 219 TRP A CA 1
ATOM 1616 C C . TRP A 1 219 ? 6.418 16.344 -15.469 1 57.94 219 TRP A C 1
ATOM 1618 O O . TRP A 1 219 ? 5.953 15.648 -16.375 1 57.94 219 TRP A O 1
ATOM 1628 N N . LEU A 1 220 ? 6.668 15.836 -14.32 1 57.56 220 LEU A N 1
ATOM 1629 C CA . LEU A 1 220 ? 6.465 14.422 -14.008 1 57.56 220 LEU A CA 1
ATOM 1630 C C . LEU A 1 220 ? 4.977 14.094 -13.922 1 57.56 220 LEU A C 1
ATOM 1632 O O . LEU A 1 220 ? 4.594 12.922 -13.914 1 57.56 220 LEU A O 1
ATOM 1636 N N . ARG A 1 221 ? 4.281 15.148 -13.906 1 57.94 221 ARG A N 1
ATOM 1637 C CA . ARG A 1 221 ? 2.836 14.938 -13.875 1 57.94 221 ARG A CA 1
ATOM 1638 C C . ARG A 1 221 ? 2.363 14.227 -15.141 1 57.94 221 ARG A C 1
ATOM 1640 O O . ARG A 1 221 ? 1.396 13.461 -15.109 1 57.94 221 ARG A O 1
ATOM 1647 N N . PHE A 1 222 ? 3.219 14.422 -16.172 1 50.78 222 PHE A N 1
ATOM 1648 C CA . PHE A 1 222 ? 2.795 13.922 -17.469 1 50.78 222 PHE A CA 1
ATOM 1649 C C . PHE A 1 222 ? 2.984 12.406 -17.562 1 50.78 222 PHE A C 1
ATOM 1651 O O . PHE A 1 222 ? 2.061 11.688 -17.938 1 50.78 222 PHE A O 1
ATOM 1658 N N . PRO A 1 223 ? 4.234 11.969 -17.344 1 48.22 223 PRO A N 1
ATOM 1659 C CA . PRO A 1 223 ? 4.395 10.508 -17.422 1 48.22 223 PRO A CA 1
ATOM 1660 C C . PRO A 1 223 ? 3.504 9.766 -16.438 1 48.22 223 PRO A C 1
ATOM 1662 O O . PRO A 1 223 ? 3.037 8.664 -16.719 1 48.22 223 PRO A O 1
ATOM 1665 N N . ALA A 1 224 ? 3.346 10.312 -15.391 1 49.06 224 ALA A N 1
ATOM 1666 C CA . ALA A 1 224 ? 2.441 9.703 -14.422 1 49.06 224 ALA A CA 1
ATOM 1667 C C . ALA A 1 224 ? 1.031 9.578 -14.984 1 49.06 224 ALA A C 1
ATOM 1669 O O . ALA A 1 224 ? 0.321 8.609 -14.695 1 49.06 224 ALA A O 1
ATOM 1670 N N . TRP A 1 225 ? 0.807 10.508 -15.875 1 44.88 225 TRP A N 1
ATOM 1671 C CA . TRP A 1 225 ? -0.475 10.531 -16.578 1 44.88 225 TRP A CA 1
ATOM 1672 C C . TRP A 1 225 ? -0.525 9.461 -17.656 1 44.88 225 TRP A C 1
ATOM 1674 O O . TRP A 1 225 ? -1.553 8.805 -17.844 1 44.88 225 TRP A O 1
ATOM 1684 N N . VAL A 1 226 ? 0.591 9.367 -18.281 1 41.81 226 VAL A N 1
ATOM 1685 C CA . VAL A 1 226 ? 0.631 8.445 -19.406 1 41.81 226 VAL A CA 1
ATOM 1686 C C . VAL A 1 226 ? 0.523 7.012 -18.906 1 41.81 226 VAL A C 1
ATOM 1688 O O . VAL A 1 226 ? -0.078 6.16 -19.562 1 41.81 226 VAL A O 1
ATOM 1691 N N . ARG A 1 227 ? 1.213 6.711 -17.891 1 44.59 227 ARG A N 1
ATOM 1692 C CA . ARG A 1 227 ? 1.075 5.352 -17.375 1 44.59 227 ARG A CA 1
ATOM 1693 C C . ARG A 1 227 ? -0.392 4.945 -17.281 1 44.59 227 ARG A C 1
ATOM 1695 O O . ARG A 1 227 ? -0.731 3.777 -17.469 1 44.59 227 ARG A O 1
ATOM 1702 N N . GLY A 1 228 ? -1.154 5.84 -16.953 1 39.81 228 GLY A N 1
ATOM 1703 C CA . GLY A 1 228 ? -2.578 5.543 -16.953 1 39.81 228 GLY A CA 1
ATOM 1704 C C . GLY A 1 228 ? -3.139 5.309 -18.344 1 39.81 228 GLY A C 1
ATOM 1705 O O . GLY A 1 228 ? -4.18 4.668 -18.5 1 39.81 228 GLY A O 1
ATOM 1706 N N . THR A 1 229 ? -2.529 5.938 -19.438 1 38.75 229 THR A N 1
ATOM 1707 C CA . THR A 1 229 ? -3.168 5.934 -20.75 1 38.75 229 THR A CA 1
ATOM 1708 C C . THR A 1 229 ? -2.637 4.785 -21.609 1 38.75 229 THR A C 1
ATOM 1710 O O . THR A 1 229 ? -3.367 4.223 -22.422 1 38.75 229 THR A O 1
ATOM 1713 N N . THR A 1 230 ? -1.337 4.719 -21.969 1 39.69 230 THR A N 1
ATOM 1714 C CA . THR A 1 230 ? -0.791 3.695 -22.859 1 39.69 230 THR A CA 1
ATOM 1715 C C . THR A 1 230 ? 0.141 2.762 -22.078 1 39.69 230 THR A C 1
ATOM 1717 O O . THR A 1 230 ? 1.336 3.035 -21.953 1 39.69 230 THR A O 1
ATOM 1720 N N . PRO A 1 231 ? -0.495 1.817 -21.484 1 43.81 231 PRO A N 1
ATOM 1721 C CA . PRO A 1 231 ? 0.293 0.885 -20.672 1 43.81 231 PRO A CA 1
ATOM 1722 C C . PRO A 1 231 ? 1.513 0.345 -21.406 1 43.81 231 PRO A C 1
ATOM 1724 O O . PRO A 1 231 ? 2.578 0.176 -20.812 1 43.81 231 PRO A O 1
ATOM 1727 N N . ALA A 1 232 ? 1.32 0.129 -22.672 1 41.12 232 ALA A N 1
ATOM 1728 C CA . ALA A 1 232 ? 2.418 -0.448 -23.453 1 41.12 232 ALA A CA 1
ATOM 1729 C C . ALA A 1 232 ? 3.58 0.535 -23.562 1 41.12 232 ALA A C 1
ATOM 1731 O O . ALA A 1 232 ? 4.746 0.145 -23.453 1 41.12 232 ALA A O 1
ATOM 1732 N N . LEU A 1 233 ? 3.188 1.664 -23.953 1 39.16 233 LEU A N 1
ATOM 1733 C CA . LEU A 1 233 ? 4.262 2.631 -24.141 1 39.16 233 LEU A CA 1
ATOM 1734 C C . LEU A 1 233 ? 4.965 2.936 -22.812 1 39.16 233 LEU A C 1
ATOM 1736 O O . LEU A 1 233 ? 6.191 3.055 -22.781 1 39.16 233 LEU A O 1
ATOM 1740 N N . TYR A 1 234 ? 4.242 3.016 -21.844 1 42 234 TYR A N 1
ATOM 1741 C CA . TYR A 1 234 ? 4.801 3.268 -20.516 1 42 234 TYR A CA 1
ATOM 1742 C C . TYR A 1 234 ? 5.652 2.092 -20.047 1 42 234 TYR A C 1
ATOM 1744 O O . TYR A 1 234 ? 6.742 2.285 -19.5 1 42 234 TYR A O 1
ATOM 1752 N N . ARG A 1 235 ? 5.152 0.94 -20.312 1 44.91 235 ARG A N 1
ATOM 1753 C CA . ARG A 1 235 ? 5.957 -0.243 -20.016 1 44.91 235 ARG A CA 1
ATOM 1754 C C . ARG A 1 235 ? 7.285 -0.196 -20.766 1 44.91 235 ARG A C 1
ATOM 1756 O O . ARG A 1 235 ? 8.328 -0.565 -20.219 1 44.91 235 ARG A O 1
ATOM 1763 N N . ARG A 1 236 ? 7.172 0.318 -21.922 1 41 236 ARG A N 1
ATOM 1764 C CA . ARG A 1 236 ? 8.391 0.42 -22.719 1 41 236 ARG A CA 1
ATOM 1765 C C . ARG A 1 236 ? 9.328 1.479 -22.156 1 41 236 ARG A C 1
ATOM 1767 O O . ARG A 1 236 ? 10.547 1.272 -22.094 1 41 236 ARG A O 1
ATOM 1774 N N . LEU A 1 237 ? 8.766 2.469 -21.766 1 38.31 237 LEU A N 1
ATOM 1775 C CA . LEU A 1 237 ? 9.602 3.557 -21.266 1 38.31 237 LEU A CA 1
ATOM 1776 C C . LEU A 1 237 ? 10.172 3.221 -19.891 1 38.31 237 LEU A C 1
ATOM 1778 O O . LEU A 1 237 ? 11.336 3.51 -19.609 1 38.31 237 LEU A O 1
ATOM 1782 N N . ALA A 1 238 ? 9.438 2.643 -19.062 1 43.44 238 ALA A N 1
ATOM 1783 C CA . ALA A 1 238 ? 9.852 2.211 -17.734 1 43.44 238 ALA A CA 1
ATOM 1784 C C . ALA A 1 238 ? 10.906 1.109 -17.812 1 43.44 238 ALA A C 1
ATOM 1786 O O . ALA A 1 238 ? 11.828 1.062 -17 1 43.44 238 ALA A O 1
ATOM 1787 N N . ALA A 1 239 ? 10.758 0.116 -18.688 1 43.03 239 ALA A N 1
ATOM 1788 C CA . ALA A 1 239 ? 11.773 -0.905 -18.938 1 43.03 239 ALA A CA 1
ATOM 1789 C C . ALA A 1 239 ? 13.109 -0.271 -19.328 1 43.03 239 ALA A C 1
ATOM 1791 O O . ALA A 1 239 ? 14.172 -0.846 -19.078 1 43.03 239 ALA A O 1
ATOM 1792 N N . ARG A 1 240 ? 13 0.925 -20 1 39.09 240 ARG A N 1
ATOM 1793 C CA . ARG A 1 240 ? 14.195 1.611 -20.484 1 39.09 240 ARG A CA 1
ATOM 1794 C C . ARG A 1 240 ? 14.805 2.484 -19.391 1 39.09 240 ARG A C 1
ATOM 1796 O O . ARG A 1 240 ? 16.016 2.662 -19.328 1 39.09 240 ARG A O 1
ATOM 1803 N N . PHE A 1 241 ? 13.898 3.07 -18.688 1 38.19 241 PHE A N 1
ATOM 1804 C CA . PHE A 1 241 ? 14.438 4.051 -17.75 1 38.19 241 PHE A CA 1
ATOM 1805 C C . PHE A 1 241 ? 14.555 3.459 -16.344 1 38.19 241 PHE A C 1
ATOM 1807 O O . PHE A 1 241 ? 15.062 4.113 -15.43 1 38.19 241 PHE A O 1
ATOM 1814 N N . GLY A 1 242 ? 13.797 2.525 -15.977 1 37.72 242 GLY A N 1
ATOM 1815 C CA . GLY A 1 242 ? 14.016 1.831 -14.719 1 37.72 242 GLY A CA 1
ATOM 1816 C C . GLY A 1 242 ? 15.148 0.831 -14.773 1 37.72 242 GLY A C 1
ATOM 1817 O O . GLY A 1 242 ? 15.57 0.414 -15.852 1 37.72 242 GLY A O 1
ATOM 1818 N N . MET B 1 1 ? -3.156 -21.219 -4.18 1 92.94 1 MET B N 1
ATOM 1819 C CA . MET B 1 1 ? -4.219 -20.219 -4.23 1 92.94 1 MET B CA 1
ATOM 1820 C C . MET B 1 1 ? -4.562 -19.719 -2.83 1 92.94 1 MET B C 1
ATOM 1822 O O . MET B 1 1 ? -4.855 -20.516 -1.937 1 92.94 1 MET B O 1
ATOM 1826 N N . THR B 1 2 ? -4.461 -18.469 -2.648 1 90.31 2 THR B N 1
ATOM 1827 C CA . THR B 1 2 ? -4.902 -17.906 -1.371 1 90.31 2 THR B CA 1
ATOM 1828 C C . THR B 1 2 ? -6.297 -17.312 -1.492 1 90.31 2 THR B C 1
ATOM 1830 O O . THR B 1 2 ? -6.711 -16.906 -2.58 1 90.31 2 THR B O 1
ATOM 1833 N N . GLY B 1 3 ? -7.027 -17.297 -0.336 1 88.88 3 GLY B N 1
ATOM 1834 C CA . GLY B 1 3 ? -8.406 -16.828 -0.361 1 88.88 3 GLY B CA 1
ATOM 1835 C C . GLY B 1 3 ? -9.344 -17.766 -1.083 1 88.88 3 GLY B C 1
ATOM 1836 O O . GLY B 1 3 ? -10.297 -17.328 -1.728 1 88.88 3 GLY B O 1
ATOM 1837 N N . ALA B 1 4 ? -9.148 -18.984 -1.022 1 88.81 4 ALA B N 1
ATOM 1838 C CA . ALA B 1 4 ? -9.82 -19.969 -1.868 1 88.81 4 ALA B CA 1
ATOM 1839 C C . ALA B 1 4 ? -11.141 -20.406 -1.251 1 88.81 4 ALA B C 1
ATOM 1841 O O . ALA B 1 4 ? -11.898 -21.156 -1.864 1 88.81 4 ALA B O 1
ATOM 1842 N N . SER B 1 5 ? -11.469 -19.875 -0.082 1 84.88 5 SER B N 1
ATOM 1843 C CA . SER B 1 5 ? -12.641 -20.375 0.625 1 84.88 5 SER B CA 1
ATOM 1844 C C . SER B 1 5 ? -13.93 -19.766 0.083 1 84.88 5 SER B C 1
ATOM 1846 O O . SER B 1 5 ? -15.023 -20.234 0.377 1 84.88 5 SER B O 1
ATOM 1848 N N . SER B 1 6 ? -13.828 -18.672 -0.628 1 79.19 6 SER B N 1
ATOM 1849 C CA . SER B 1 6 ? -15.047 -18.031 -1.123 1 79.19 6 SER B CA 1
ATOM 1850 C C . SER B 1 6 ? -14.727 -17.031 -2.238 1 79.19 6 SER B C 1
ATOM 1852 O O . SER B 1 6 ? -13.562 -16.828 -2.584 1 79.19 6 SER B O 1
ATOM 1854 N N . GLY B 1 7 ? -15.844 -16.672 -2.896 1 85.31 7 GLY B N 1
ATOM 1855 C CA . GLY B 1 7 ? -15.75 -15.547 -3.807 1 85.31 7 GLY B CA 1
ATOM 1856 C C . GLY B 1 7 ? -14.867 -15.82 -5.008 1 85.31 7 GLY B C 1
ATOM 1857 O O . GLY B 1 7 ? -15.047 -16.812 -5.703 1 85.31 7 GLY B O 1
ATOM 1858 N N . ILE B 1 8 ? -13.992 -14.945 -5.199 1 86.88 8 ILE B N 1
ATOM 1859 C CA . ILE B 1 8 ? -13.117 -14.969 -6.367 1 86.88 8 ILE B CA 1
ATOM 1860 C C . ILE B 1 8 ? -12.211 -16.188 -6.312 1 86.88 8 ILE B C 1
ATOM 1862 O O . ILE B 1 8 ? -12.07 -16.922 -7.301 1 86.88 8 ILE B O 1
ATOM 1866 N N . GLY B 1 9 ? -11.711 -16.484 -5.137 1 91.88 9 GLY B N 1
ATOM 1867 C CA . GLY B 1 9 ? -10.805 -17.609 -4.996 1 91.88 9 GLY B CA 1
ATOM 1868 C C . GLY B 1 9 ? -11.453 -18.938 -5.324 1 91.88 9 GLY B C 1
ATOM 1869 O O . GLY B 1 9 ? -10.852 -19.781 -6.004 1 91.88 9 GLY B O 1
ATOM 1870 N N . ALA B 1 10 ? -12.617 -19.156 -4.852 1 92.06 10 ALA B N 1
ATOM 1871 C CA . ALA B 1 10 ? -13.352 -20.375 -5.152 1 92.06 10 ALA B CA 1
ATOM 1872 C C . ALA B 1 10 ? -13.648 -20.484 -6.645 1 92.06 10 ALA B C 1
ATOM 1874 O O . ALA B 1 10 ? -13.5 -21.562 -7.234 1 92.06 10 ALA B O 1
ATOM 1875 N N . ALA B 1 11 ? -14.047 -19.391 -7.238 1 93.12 11 ALA B N 1
ATOM 1876 C CA . ALA B 1 11 ? -14.359 -19.375 -8.664 1 93.12 11 ALA B CA 1
ATOM 1877 C C . ALA B 1 11 ? -13.125 -19.672 -9.508 1 93.12 11 ALA B C 1
ATOM 1879 O O . ALA B 1 11 ? -13.203 -20.375 -10.508 1 93.12 11 ALA B O 1
ATOM 1880 N N . VAL B 1 12 ? -12.016 -19.109 -9.094 1 94.44 12 VAL B N 1
ATOM 1881 C CA . VAL B 1 12 ? -10.773 -19.344 -9.812 1 94.44 12 VAL B CA 1
ATOM 1882 C C . VAL B 1 12 ? -10.383 -20.812 -9.703 1 94.44 12 VAL B C 1
ATOM 1884 O O . VAL B 1 12 ? -9.961 -21.422 -10.68 1 94.44 12 VAL B O 1
ATOM 1887 N N . THR B 1 13 ? -10.547 -21.375 -8.516 1 94.81 13 THR B N 1
ATOM 1888 C CA . THR B 1 13 ? -10.258 -22.797 -8.32 1 94.81 13 THR B CA 1
ATOM 1889 C C . THR B 1 13 ? -11.094 -23.641 -9.258 1 94.81 13 THR B C 1
ATOM 1891 O O . THR B 1 13 ? -10.57 -24.547 -9.922 1 94.81 13 THR B O 1
ATOM 1894 N N . ARG B 1 14 ? -12.336 -23.375 -9.352 1 94.38 14 ARG B N 1
ATOM 1895 C CA . ARG B 1 14 ? -13.234 -24.125 -10.227 1 94.38 14 ARG B CA 1
ATOM 1896 C C . ARG B 1 14 ? -12.828 -23.969 -11.688 1 94.38 14 ARG B C 1
ATOM 1898 O O . ARG B 1 14 ? -12.836 -24.938 -12.445 1 94.38 14 ARG B O 1
ATOM 1905 N N . ARG B 1 15 ? -12.492 -22.781 -12.039 1 94.69 15 ARG B N 1
ATOM 1906 C CA . ARG B 1 15 ? -12.125 -22.5 -13.43 1 94.69 15 ARG B CA 1
ATOM 1907 C C . ARG B 1 15 ? -10.859 -23.266 -13.82 1 94.69 15 ARG B C 1
ATOM 1909 O O . ARG B 1 15 ? -10.773 -23.812 -14.922 1 94.69 15 ARG B O 1
ATOM 1916 N N . LEU B 1 16 ? -9.867 -23.297 -12.961 1 94.75 16 LEU B N 1
ATOM 1917 C CA . LEU B 1 16 ? -8.617 -24 -13.227 1 94.75 16 LEU B CA 1
ATOM 1918 C C . LEU B 1 16 ? -8.836 -25.5 -13.234 1 94.75 16 LEU B C 1
ATOM 1920 O O . LEU B 1 16 ? -8.195 -26.219 -14.008 1 94.75 16 LEU B O 1
ATOM 1924 N N . THR B 1 17 ? -9.695 -25.938 -12.375 1 94 17 THR B N 1
ATOM 1925 C CA . THR B 1 17 ? -10.047 -27.359 -12.352 1 94 17 THR B CA 1
ATOM 1926 C C . THR B 1 17 ? -10.656 -27.797 -13.688 1 94 17 THR B C 1
ATOM 1928 O O . THR B 1 17 ? -10.32 -28.859 -14.211 1 94 17 THR B O 1
ATOM 1931 N N . ALA B 1 18 ? -11.531 -26.969 -14.18 1 94.38 18 ALA B N 1
ATOM 1932 C CA . ALA B 1 18 ? -12.203 -27.266 -15.445 1 94.38 18 ALA B CA 1
ATOM 1933 C C . ALA B 1 18 ? -11.203 -27.359 -16.594 1 94.38 18 ALA B C 1
ATOM 1935 O O . ALA B 1 18 ? -11.406 -28.125 -17.531 1 94.38 18 ALA B O 1
ATOM 1936 N N . GLU B 1 19 ? -10.227 -26.562 -16.594 1 93.12 19 GLU B N 1
ATOM 1937 C CA . GLU B 1 19 ? -9.195 -26.625 -17.625 1 93.12 19 GLU B CA 1
ATOM 1938 C C . GLU B 1 19 ? -8.398 -27.922 -17.547 1 93.12 19 GLU B C 1
ATOM 1940 O O . GLU B 1 19 ? -7.977 -28.469 -18.562 1 93.12 19 GLU B O 1
ATOM 1945 N N . GLY B 1 20 ? -8.148 -28.453 -16.344 1 91.25 20 GLY B N 1
ATOM 1946 C CA . GLY B 1 20 ? -7.387 -29.672 -16.125 1 91.25 20 GLY B CA 1
ATOM 1947 C C . GLY B 1 20 ? -5.891 -29.438 -16.062 1 91.25 20 GLY B C 1
ATOM 1948 O O . GLY B 1 20 ? -5.418 -28.344 -16.375 1 91.25 20 GLY B O 1
ATOM 1949 N N . GLY B 1 21 ? -5.125 -30.406 -15.469 1 91.75 21 GLY B N 1
ATOM 1950 C CA . GLY B 1 21 ? -3.672 -30.391 -15.5 1 91.75 21 GLY B CA 1
ATOM 1951 C C . GLY B 1 21 ? -3.062 -29.672 -14.305 1 91.75 21 GLY B C 1
ATOM 1952 O O . GLY B 1 21 ? -1.858 -29.406 -14.281 1 91.75 21 GLY B O 1
ATOM 1953 N N . TRP B 1 22 ? -3.939 -29.375 -13.383 1 94 22 TRP B N 1
ATOM 1954 C CA . TRP B 1 22 ? -3.418 -28.656 -12.227 1 94 22 TRP B CA 1
ATOM 1955 C C . TRP B 1 22 ? -3.564 -29.484 -10.953 1 94 22 TRP B C 1
ATOM 1957 O O . TRP B 1 22 ? -4.633 -30.031 -10.68 1 94 22 TRP B O 1
ATOM 1967 N N . ARG B 1 23 ? -2.543 -29.656 -10.219 1 95.38 23 ARG B N 1
ATOM 1968 C CA . ARG B 1 23 ? -2.564 -30.031 -8.805 1 95.38 23 ARG B CA 1
ATOM 1969 C C . ARG B 1 23 ? -2.48 -28.797 -7.914 1 95.38 23 ARG B C 1
ATOM 1971 O O . ARG B 1 23 ? -1.585 -27.953 -8.078 1 95.38 23 ARG B O 1
ATOM 1978 N N . MET B 1 24 ? -3.4 -28.703 -6.973 1 96.94 24 MET B N 1
ATOM 1979 C CA . MET B 1 24 ? -3.52 -27.406 -6.328 1 96.94 24 MET B CA 1
ATOM 1980 C C . MET B 1 24 ? -3.406 -27.531 -4.812 1 96.94 24 MET B C 1
ATOM 1982 O O . MET B 1 24 ? -3.777 -28.562 -4.246 1 96.94 24 MET B O 1
ATOM 1986 N N . VAL B 1 25 ? -2.824 -26.562 -4.148 1 96.69 25 VAL B N 1
ATOM 1987 C CA . VAL B 1 25 ? -2.92 -26.281 -2.719 1 96.69 25 VAL B CA 1
ATOM 1988 C C . VAL B 1 25 ? -3.775 -25.031 -2.49 1 96.69 25 VAL B C 1
ATOM 1990 O O . VAL B 1 25 ? -3.498 -23.969 -3.053 1 96.69 25 VAL B O 1
ATOM 1993 N N . LEU B 1 26 ? -4.871 -25.234 -1.729 1 96.38 26 LEU B N 1
ATOM 1994 C CA . LEU B 1 26 ? -5.812 -24.156 -1.451 1 96.38 26 LEU B CA 1
ATOM 1995 C C . LEU B 1 26 ? -5.664 -23.656 -0.019 1 96.38 26 LEU B C 1
ATOM 1997 O O . LEU B 1 26 ? -5.668 -24.453 0.924 1 96.38 26 LEU B O 1
ATOM 2001 N N . ASN B 1 27 ? -5.508 -22.344 0.091 1 95.62 27 ASN B N 1
ATOM 2002 C CA . ASN B 1 27 ? -5.402 -21.719 1.403 1 95.62 27 ASN B CA 1
ATOM 2003 C C . ASN B 1 27 ? -6.582 -20.797 1.679 1 95.62 27 ASN B C 1
ATOM 2005 O O . ASN B 1 27 ? -7.031 -20.078 0.786 1 95.62 27 ASN B O 1
ATOM 2009 N N . GLY B 1 28 ? -7.07 -20.797 2.875 1 92.12 28 GLY B N 1
ATOM 2010 C CA . GLY B 1 28 ? -8.133 -19.953 3.387 1 92.12 28 GLY B CA 1
ATOM 2011 C C . GLY B 1 28 ? -8.359 -20.109 4.879 1 92.12 28 GLY B C 1
ATOM 2012 O O . GLY B 1 28 ? -7.828 -21.047 5.496 1 92.12 28 GLY B O 1
ATOM 2013 N N . ARG B 1 29 ? -9.141 -19.281 5.387 1 87.94 29 ARG B N 1
ATOM 2014 C CA . ARG B 1 29 ? -9.32 -19.266 6.836 1 87.94 29 ARG B CA 1
ATOM 2015 C C . ARG B 1 29 ? -10.422 -20.234 7.258 1 87.94 29 ARG B C 1
ATOM 2017 O O . ARG B 1 29 ? -10.422 -20.719 8.391 1 87.94 29 ARG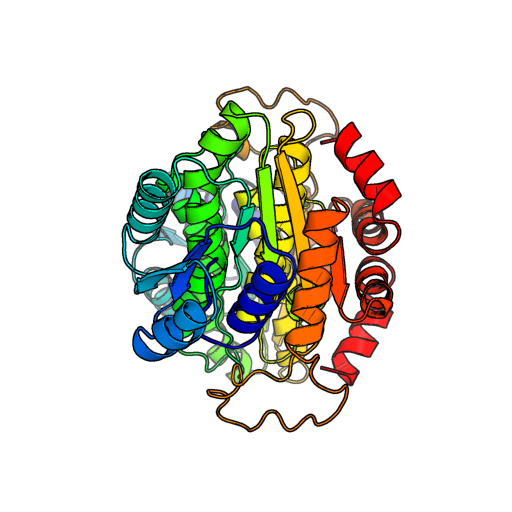 B O 1
ATOM 2024 N N . ASP B 1 30 ? -11.352 -20.438 6.375 1 90.19 30 ASP B N 1
ATOM 2025 C CA . ASP B 1 30 ? -12.5 -21.281 6.672 1 90.19 30 ASP B CA 1
ATOM 2026 C C . ASP B 1 30 ? -12.266 -22.719 6.184 1 90.19 30 ASP B C 1
ATOM 2028 O O . ASP B 1 30 ? -12.469 -23.016 5.008 1 90.19 30 ASP B O 1
ATOM 2032 N N . ALA B 1 31 ? -12.016 -23.516 7.172 1 92.06 31 ALA B N 1
ATOM 2033 C CA . ALA B 1 31 ? -11.641 -24.891 6.832 1 92.06 31 ALA B CA 1
ATOM 2034 C C . ALA B 1 31 ? -12.805 -25.625 6.164 1 92.06 31 ALA B C 1
ATOM 2036 O O . ALA B 1 31 ? -12.594 -26.391 5.223 1 92.06 31 ALA B O 1
ATOM 2037 N N . THR B 1 32 ? -13.945 -25.375 6.648 1 93.12 32 THR B N 1
ATOM 2038 C CA . THR B 1 32 ? -15.117 -26.062 6.117 1 93.12 32 THR B CA 1
ATOM 2039 C C . THR B 1 32 ? -15.383 -25.641 4.672 1 93.12 32 THR B C 1
ATOM 2041 O O . THR B 1 32 ? -15.547 -26.5 3.795 1 93.12 32 THR B O 1
ATOM 2044 N N . ARG B 1 33 ? -15.367 -24.406 4.445 1 92.06 33 ARG B N 1
ATOM 2045 C CA . ARG B 1 33 ? -15.586 -23.906 3.092 1 92.06 33 ARG B CA 1
ATOM 2046 C C . ARG B 1 33 ? -14.453 -24.328 2.162 1 92.06 33 ARG B C 1
ATOM 2048 O O . ARG B 1 33 ? -14.695 -24.672 1.002 1 92.06 33 ARG B O 1
ATOM 2055 N N . LEU B 1 34 ? -13.297 -24.297 2.689 1 93.25 34 LEU B N 1
ATOM 2056 C CA . LEU B 1 34 ? -12.125 -24.688 1.911 1 93.25 34 LEU B CA 1
ATOM 2057 C C . LEU B 1 34 ? -12.234 -26.141 1.457 1 93.25 34 LEU B C 1
ATOM 2059 O O . LEU B 1 34 ? -11.953 -26.453 0.299 1 93.25 34 LEU B O 1
ATOM 2063 N N . SER B 1 35 ? -12.695 -26.984 2.328 1 93.81 35 SER B N 1
ATOM 2064 C CA . SER B 1 35 ? -12.828 -28.406 2.021 1 93.81 35 SER B CA 1
ATOM 2065 C C . SER B 1 35 ? -13.891 -28.641 0.953 1 93.81 35 SER B C 1
ATOM 2067 O O . SER B 1 35 ? -13.742 -29.516 0.101 1 93.81 35 SER B O 1
ATOM 2069 N N . ARG B 1 36 ? -14.852 -27.875 0.996 1 92.62 36 ARG B N 1
ATOM 2070 C CA . ARG B 1 36 ? -15.906 -27.984 -0.009 1 92.62 36 ARG B CA 1
ATOM 2071 C C . ARG B 1 36 ? -15.383 -27.625 -1.393 1 92.62 36 ARG B C 1
ATOM 2073 O O . ARG B 1 36 ? -15.695 -28.281 -2.379 1 92.62 36 ARG B O 1
ATOM 2080 N N . VAL B 1 37 ? -14.609 -26.594 -1.419 1 92.69 37 VAL B N 1
ATOM 2081 C CA . VAL B 1 37 ? -14.031 -26.172 -2.688 1 92.69 37 VAL B CA 1
ATOM 2082 C C . VAL B 1 37 ? -13.047 -27.234 -3.189 1 92.69 37 VAL B C 1
ATOM 2084 O O . VAL B 1 37 ? -13.031 -27.562 -4.375 1 92.69 37 VAL B O 1
ATOM 2087 N N . ALA B 1 38 ? -12.32 -27.781 -2.312 1 93.62 38 ALA B N 1
ATOM 2088 C CA . ALA B 1 38 ? -11.289 -28.75 -2.662 1 93.62 38 ALA B CA 1
ATOM 2089 C C . ALA B 1 38 ? -11.906 -30.062 -3.146 1 93.62 38 ALA B C 1
ATOM 2091 O O . ALA B 1 38 ? -11.297 -30.797 -3.932 1 93.62 38 ALA B O 1
ATOM 2092 N N . ALA B 1 39 ? -13.047 -30.391 -2.676 1 91.69 39 ALA B N 1
ATOM 2093 C CA . ALA B 1 39 ? -13.711 -31.641 -3.025 1 91.69 39 ALA B CA 1
ATOM 2094 C C . ALA B 1 39 ? -14.008 -31.719 -4.52 1 91.69 39 ALA B C 1
ATOM 2096 O O . ALA B 1 39 ? -14.109 -32.812 -5.094 1 91.69 39 ALA B O 1
ATOM 2097 N N . GLN B 1 40 ? -14.062 -30.609 -5.117 1 86.81 40 GLN B N 1
ATOM 2098 C CA . GLN B 1 40 ? -14.391 -30.547 -6.535 1 86.81 40 GLN B CA 1
ATOM 2099 C C . GLN B 1 40 ? -13.141 -30.406 -7.391 1 86.81 40 GLN B C 1
ATOM 2101 O O . GLN B 1 40 ? -13.227 -30.234 -8.609 1 86.81 40 GLN B O 1
ATOM 2106 N N . ALA B 1 41 ? -11.992 -30.484 -6.758 1 86.12 41 ALA B N 1
ATOM 2107 C CA . ALA B 1 41 ? -10.727 -30.234 -7.438 1 86.12 41 ALA B CA 1
ATOM 2108 C C . ALA B 1 41 ? -9.641 -31.188 -6.945 1 86.12 41 ALA B C 1
ATOM 2110 O O . ALA B 1 41 ? -9.797 -31.844 -5.906 1 86.12 41 ALA B O 1
ATOM 2111 N N . SER B 1 42 ? -8.656 -31.531 -7.773 1 87.31 42 SER B N 1
ATOM 2112 C CA . SER B 1 42 ? -7.441 -32.156 -7.273 1 87.31 42 SER B CA 1
ATOM 2113 C C . SER B 1 42 ? -6.633 -31.203 -6.402 1 87.31 42 SER B C 1
ATOM 2115 O O . SER B 1 42 ? -5.609 -30.672 -6.84 1 87.31 42 SER B O 1
ATOM 2117 N N . ALA B 1 43 ? -7.137 -31.062 -5.219 1 94.5 43 ALA B N 1
ATOM 2118 C CA . ALA B 1 43 ? -6.551 -30 -4.406 1 94.5 43 ALA B CA 1
ATOM 2119 C C . ALA B 1 43 ? -6.379 -30.453 -2.957 1 94.5 43 ALA B C 1
ATOM 2121 O O . ALA B 1 43 ? -7.184 -31.234 -2.449 1 94.5 43 ALA B O 1
ATOM 2122 N N . THR B 1 44 ? -5.328 -30.047 -2.369 1 95.56 44 THR B N 1
ATOM 2123 C CA . THR B 1 44 ? -5.082 -30.188 -0.938 1 95.56 44 THR B CA 1
ATOM 2124 C C . THR B 1 44 ? -5.305 -28.859 -0.22 1 95.56 44 THR B C 1
ATOM 2126 O O . THR B 1 44 ? -4.957 -27.797 -0.745 1 95.56 44 THR B O 1
ATOM 2129 N N . VAL B 1 45 ? -5.895 -28.953 0.984 1 95.62 45 VAL B N 1
ATOM 2130 C CA . VAL B 1 45 ? -6.258 -27.734 1.688 1 95.62 45 VAL B CA 1
ATOM 2131 C C . VAL B 1 45 ? -5.199 -27.406 2.744 1 95.62 45 VAL B C 1
ATOM 2133 O O . VAL B 1 45 ? -4.594 -28.312 3.318 1 95.62 45 VAL B O 1
ATOM 2136 N N . PHE B 1 46 ? -4.926 -26.156 2.941 1 94.75 46 PHE B N 1
ATOM 2137 C CA . PHE B 1 46 ? -4.09 -25.609 4.008 1 94.75 46 PHE B CA 1
ATOM 2138 C C . PHE B 1 46 ? -4.809 -24.484 4.738 1 94.75 46 PHE B C 1
ATOM 2140 O O . PHE B 1 46 ? -4.555 -23.312 4.473 1 94.75 46 PHE B O 1
ATOM 2147 N N . PRO B 1 47 ? -5.707 -24.859 5.703 1 92.62 47 PRO B N 1
ATOM 2148 C CA . PRO B 1 47 ? -6.41 -23.828 6.465 1 92.62 47 PRO B CA 1
ATOM 2149 C C . PRO B 1 47 ? -5.477 -23.031 7.371 1 92.62 47 PRO B C 1
ATOM 2151 O O . PRO B 1 47 ? -4.734 -23.609 8.164 1 92.62 47 PRO B O 1
ATOM 2154 N N . SER B 1 48 ? -5.414 -21.734 7.141 1 89 48 SER B N 1
ATOM 2155 C CA . SER B 1 48 ? -4.559 -20.891 7.969 1 89 48 SER B CA 1
ATOM 2156 C C . SER B 1 48 ? -4.934 -19.406 7.828 1 89 48 SER B C 1
ATOM 2158 O O . SER B 1 48 ? -5.426 -18.984 6.781 1 89 48 SER B O 1
ATOM 2160 N N . ASP B 1 49 ? -4.699 -18.797 8.93 1 83 49 ASP B N 1
ATOM 2161 C CA . ASP B 1 49 ? -4.777 -17.344 8.914 1 83 49 ASP B CA 1
ATOM 2162 C C . ASP B 1 49 ? -3.459 -16.719 8.461 1 83 49 ASP B C 1
ATOM 2164 O O . ASP B 1 49 ? -2.453 -16.797 9.172 1 83 49 ASP B O 1
ATOM 2168 N N . HIS B 1 50 ? -3.525 -15.992 7.344 1 77.19 50 HIS B N 1
ATOM 2169 C CA . HIS B 1 50 ? -2.322 -15.477 6.699 1 77.19 50 HIS B CA 1
ATOM 2170 C C . HIS B 1 50 ? -1.689 -14.359 7.523 1 77.19 50 HIS B C 1
ATOM 2172 O O . HIS B 1 50 ? -0.531 -14 7.305 1 77.19 50 HIS B O 1
ATOM 2178 N N . THR B 1 51 ? -2.432 -13.844 8.469 1 76.31 51 THR B N 1
ATOM 2179 C CA . THR B 1 51 ? -1.901 -12.719 9.234 1 76.31 51 THR B CA 1
ATOM 2180 C C . THR B 1 51 ? -1.057 -13.211 10.406 1 76.31 51 THR B C 1
ATOM 2182 O O . THR B 1 51 ? -0.398 -12.414 11.078 1 76.31 51 THR B O 1
ATOM 2185 N N . ARG B 1 52 ? -1.026 -14.492 10.57 1 82.12 52 ARG B N 1
ATOM 2186 C CA . ARG B 1 52 ? -0.212 -15.031 11.656 1 82.12 52 ARG B CA 1
ATOM 2187 C C . ARG B 1 52 ? 1.264 -15.062 11.266 1 82.12 52 ARG B C 1
ATOM 2189 O O . ARG B 1 52 ? 1.605 -15.359 10.117 1 82.12 52 ARG B O 1
ATOM 2196 N N . PRO B 1 53 ? 2.045 -14.75 12.312 1 80.25 53 PRO B N 1
ATOM 2197 C CA . PRO B 1 53 ? 3.48 -14.781 12.023 1 80.25 53 PRO B CA 1
ATOM 2198 C C . PRO B 1 53 ? 3.936 -16.125 11.461 1 80.25 53 PRO B C 1
ATOM 2200 O O . PRO B 1 53 ? 3.596 -17.172 12.016 1 80.25 53 PRO B O 1
ATOM 2203 N N . GLY B 1 54 ? 4.566 -16.094 10.352 1 87.12 54 GLY B N 1
ATOM 2204 C CA . GLY B 1 54 ? 5.16 -17.281 9.773 1 87.12 54 GLY B CA 1
ATOM 2205 C C . GLY B 1 54 ? 4.199 -18.062 8.891 1 87.12 54 GLY B C 1
ATOM 2206 O O . GLY B 1 54 ? 4.582 -19.062 8.281 1 87.12 54 GLY B O 1
ATOM 2207 N N . ALA B 1 55 ? 2.967 -17.672 8.867 1 89.38 55 ALA B N 1
ATOM 2208 C CA . ALA B 1 55 ? 1.956 -18.391 8.102 1 89.38 55 ALA B CA 1
ATOM 2209 C C . ALA B 1 55 ? 2.354 -18.5 6.637 1 89.38 55 ALA B C 1
ATOM 2211 O O . ALA B 1 55 ? 2.166 -19.547 6.012 1 89.38 55 ALA B O 1
ATOM 2212 N N . HIS B 1 56 ? 2.91 -17.484 6.109 1 91.62 56 HIS B N 1
ATOM 2213 C CA . HIS B 1 56 ? 3.293 -17.484 4.703 1 91.62 56 HIS B CA 1
ATOM 2214 C C . HIS B 1 56 ? 4.422 -18.469 4.441 1 91.62 56 HIS B C 1
ATOM 2216 O O . HIS B 1 56 ? 4.441 -19.141 3.406 1 91.62 56 HIS B O 1
ATOM 2222 N N . ARG B 1 57 ? 5.348 -18.562 5.375 1 93.31 57 ARG B N 1
ATOM 2223 C CA . ARG B 1 57 ? 6.445 -19.516 5.242 1 93.31 57 ARG B CA 1
ATOM 2224 C C . ARG B 1 57 ? 5.93 -20.953 5.293 1 93.31 57 ARG B C 1
ATOM 2226 O O . ARG B 1 57 ? 6.336 -21.781 4.488 1 93.31 57 ARG B O 1
ATOM 2233 N N . GLN B 1 58 ? 5.094 -21.172 6.219 1 95.12 58 GLN B N 1
ATOM 2234 C CA . GLN B 1 58 ? 4.523 -22.516 6.363 1 95.12 58 GLN B CA 1
ATOM 2235 C C . GLN B 1 58 ? 3.732 -22.906 5.117 1 95.12 58 GLN B C 1
ATOM 2237 O O . GLN B 1 58 ? 3.832 -24.047 4.648 1 95.12 58 GLN B O 1
ATOM 2242 N N . LEU B 1 59 ? 2.979 -21.969 4.633 1 95.56 59 LEU B N 1
ATOM 2243 C CA . LEU B 1 59 ? 2.191 -22.25 3.434 1 95.56 59 LEU B CA 1
ATOM 2244 C C . LEU B 1 59 ? 3.1 -22.531 2.242 1 95.56 59 LEU B C 1
ATOM 2246 O O . LEU B 1 59 ? 2.859 -23.484 1.497 1 95.56 59 LEU B O 1
ATOM 2250 N N . ALA B 1 60 ? 4.098 -21.719 2.047 1 96.25 60 ALA B N 1
ATOM 2251 C CA . ALA B 1 60 ? 5.035 -21.922 0.943 1 96.25 60 ALA B CA 1
ATOM 2252 C C . ALA B 1 60 ? 5.738 -23.266 1.053 1 96.25 60 ALA B C 1
ATOM 2254 O O . ALA B 1 60 ? 5.836 -24 0.069 1 96.25 60 ALA B O 1
ATOM 2255 N N . GLU B 1 61 ? 6.195 -23.578 2.258 1 96.06 61 GLU B N 1
ATOM 2256 C CA . GLU B 1 61 ? 6.867 -24.859 2.494 1 96.06 61 GLU B CA 1
ATOM 2257 C C . GLU B 1 61 ? 5.93 -26.031 2.229 1 96.06 61 GLU B C 1
ATOM 2259 O O . GLU B 1 61 ? 6.324 -27.016 1.597 1 96.06 61 GLU B O 1
ATOM 2264 N N . PHE B 1 62 ? 4.758 -25.922 2.717 1 96.5 62 PHE B N 1
ATOM 2265 C CA . PHE B 1 62 ? 3.756 -26.953 2.498 1 96.5 62 PHE B CA 1
ATOM 2266 C C . PHE B 1 62 ? 3.49 -27.141 1.011 1 96.5 62 PHE B C 1
ATOM 2268 O O . PHE B 1 62 ? 3.465 -28.281 0.521 1 96.5 62 PHE B O 1
ATOM 2275 N N . ALA B 1 63 ? 3.287 -26.062 0.29 1 97 63 ALA B N 1
ATOM 2276 C CA . ALA B 1 63 ? 3.004 -26.109 -1.142 1 97 63 ALA B CA 1
ATOM 2277 C C . ALA B 1 63 ? 4.164 -26.734 -1.908 1 97 63 ALA B C 1
ATOM 2279 O O . ALA B 1 63 ? 3.963 -27.625 -2.746 1 97 63 ALA B O 1
ATOM 2280 N N . LEU B 1 64 ? 5.352 -26.312 -1.6 1 96.88 64 LEU B N 1
ATOM 2281 C CA . LEU B 1 64 ? 6.535 -26.828 -2.273 1 96.88 64 LEU B CA 1
ATOM 2282 C C . LEU B 1 64 ? 6.742 -28.297 -1.943 1 96.88 64 LEU B C 1
ATOM 2284 O O . LEU B 1 64 ? 7.117 -29.094 -2.814 1 96.88 64 LEU B O 1
ATOM 2288 N N . GLY B 1 65 ? 6.52 -28.656 -0.703 1 96.44 65 GLY B N 1
ATOM 2289 C CA . GLY B 1 65 ? 6.652 -30.047 -0.294 1 96.44 65 GLY B CA 1
ATOM 2290 C C . GLY B 1 65 ? 5.625 -30.953 -0.939 1 96.44 65 GLY B C 1
ATOM 2291 O O . GLY B 1 65 ? 5.953 -32.062 -1.357 1 96.44 65 GLY B O 1
ATOM 2292 N N . HIS B 1 66 ? 4.453 -30.516 -1.095 1 95.62 66 HIS B N 1
ATOM 2293 C CA . HIS B 1 66 ? 3.352 -31.328 -1.591 1 95.62 66 HIS B CA 1
ATOM 2294 C C . HIS B 1 66 ? 3.35 -31.375 -3.115 1 95.62 66 HIS B C 1
ATOM 2296 O O . HIS B 1 66 ? 3.047 -32.438 -3.701 1 95.62 66 HIS B O 1
ATOM 2302 N N . LEU B 1 67 ? 3.705 -30.281 -3.717 1 96.06 67 LEU B N 1
ATOM 2303 C CA . LEU B 1 67 ? 3.574 -30.172 -5.164 1 96.06 67 LEU B CA 1
ATOM 2304 C C . LEU B 1 67 ? 4.914 -30.422 -5.852 1 96.06 67 LEU B C 1
ATOM 2306 O O . LEU B 1 67 ? 4.957 -30.688 -7.059 1 96.06 67 LEU B O 1
ATOM 2310 N N . GLY B 1 68 ? 6.02 -30.312 -5.102 1 95.19 68 GLY B N 1
ATOM 2311 C CA . GLY B 1 68 ? 7.348 -30.391 -5.684 1 95.19 68 GLY B CA 1
ATOM 2312 C C . GLY B 1 68 ? 7.816 -29.078 -6.285 1 95.19 68 GLY B C 1
ATOM 2313 O O . GLY B 1 68 ? 8.977 -28.688 -6.129 1 95.19 68 GLY B O 1
ATOM 2314 N N . ARG B 1 69 ? 6.926 -28.453 -6.965 1 95.31 69 ARG B N 1
ATOM 2315 C CA . ARG B 1 69 ? 7.168 -27.141 -7.547 1 95.31 69 ARG B CA 1
ATOM 2316 C C . ARG B 1 69 ? 5.875 -26.344 -7.637 1 95.31 69 ARG B C 1
ATOM 2318 O O . ARG B 1 69 ? 4.785 -26.906 -7.703 1 95.31 69 ARG B O 1
ATOM 2325 N N . VAL B 1 70 ? 6.039 -24.984 -7.633 1 97.19 70 VAL B N 1
ATOM 2326 C CA . VAL B 1 70 ? 4.887 -24.094 -7.785 1 97.19 70 VAL B CA 1
ATOM 2327 C C . VAL B 1 70 ? 5.016 -23.312 -9.086 1 97.19 70 VAL B C 1
ATOM 2329 O O . VAL B 1 70 ? 5.863 -22.422 -9.203 1 97.19 70 VAL B O 1
ATOM 2332 N N . ASP B 1 71 ? 4.148 -23.625 -10 1 97.31 71 ASP B N 1
ATOM 2333 C CA . ASP B 1 71 ? 4.207 -23 -11.312 1 97.31 71 ASP B CA 1
ATOM 2334 C C . ASP B 1 71 ? 3.312 -21.766 -11.367 1 97.31 71 ASP B C 1
ATOM 2336 O O . ASP B 1 71 ? 3.471 -20.922 -12.25 1 97.31 71 ASP B O 1
ATOM 2340 N N . LEU B 1 72 ? 2.352 -21.734 -10.477 1 98 72 LEU B N 1
ATOM 2341 C CA . LEU B 1 72 ? 1.375 -20.656 -10.484 1 98 72 LEU B CA 1
ATOM 2342 C C . LEU B 1 72 ? 0.958 -20.297 -9.062 1 98 72 LEU B C 1
ATOM 2344 O O . LEU B 1 72 ? 0.625 -21.172 -8.266 1 98 72 LEU B O 1
ATOM 2348 N N . LEU B 1 73 ? 1.111 -19.109 -8.703 1 97.94 73 LEU B N 1
ATOM 2349 C CA . LEU B 1 73 ? 0.508 -18.547 -7.5 1 97.94 73 LEU B CA 1
ATOM 2350 C C . LEU B 1 73 ? -0.62 -17.578 -7.855 1 97.94 73 LEU B C 1
ATOM 2352 O O . LEU B 1 73 ? -0.412 -16.625 -8.609 1 97.94 73 LEU B O 1
ATOM 2356 N N . VAL B 1 74 ? -1.811 -17.828 -7.406 1 97.44 74 VAL B N 1
ATOM 2357 C CA . VAL B 1 74 ? -2.922 -16.891 -7.504 1 97.44 74 VAL B CA 1
ATOM 2358 C C . VAL B 1 74 ? -3.25 -16.328 -6.121 1 97.44 74 VAL B C 1
ATOM 2360 O O . VAL B 1 74 ? -3.826 -17.031 -5.285 1 97.44 74 VAL B O 1
ATOM 2363 N N . ALA B 1 75 ? -2.885 -15.109 -5.91 1 95.5 75 ALA B N 1
ATOM 2364 C CA . ALA B 1 75 ? -3.129 -14.414 -4.648 1 95.5 75 ALA B CA 1
ATOM 2365 C C . ALA B 1 75 ? -4.461 -13.672 -4.68 1 95.5 75 ALA B C 1
ATOM 2367 O O . ALA B 1 75 ? -4.535 -12.547 -5.184 1 95.5 75 ALA B O 1
ATOM 2368 N N . CYS B 1 76 ? -5.457 -14.234 -4.031 1 91.75 76 CYS B N 1
ATOM 2369 C CA . CYS B 1 76 ? -6.805 -13.672 -4.051 1 91.75 76 CYS B CA 1
ATOM 2370 C C . CYS B 1 76 ? -7.242 -13.258 -2.654 1 91.75 76 CYS B C 1
ATOM 2372 O O . CYS B 1 76 ? -8.297 -12.641 -2.488 1 91.75 76 CYS B O 1
ATOM 2374 N N . ALA B 1 77 ? -6.477 -13.633 -1.688 1 86.94 77 ALA B N 1
ATOM 2375 C CA . ALA B 1 77 ? -6.859 -13.312 -0.317 1 86.94 77 ALA B CA 1
ATOM 2376 C C . ALA B 1 77 ? -6.918 -11.797 -0.106 1 86.94 77 ALA B C 1
ATOM 2378 O O . ALA B 1 77 ? -6.062 -11.062 -0.604 1 86.94 77 ALA B O 1
ATOM 2379 N N . GLY B 1 78 ? -7.926 -11.352 0.542 1 86.44 78 GLY B N 1
ATOM 2380 C CA . GLY B 1 78 ? -8.102 -9.945 0.854 1 86.44 78 GLY B CA 1
ATOM 2381 C C . GLY B 1 78 ? -9.359 -9.656 1.65 1 86.44 78 GLY B C 1
ATOM 2382 O O . GLY B 1 78 ? -10.281 -10.477 1.681 1 86.44 78 GLY B O 1
ATOM 2383 N N . ILE B 1 79 ? -9.305 -8.562 2.301 1 84 79 ILE B N 1
ATOM 2384 C CA . ILE B 1 79 ? -10.469 -8.086 3.037 1 84 79 ILE B CA 1
ATOM 2385 C C . ILE B 1 79 ? -10.672 -6.598 2.762 1 84 79 ILE B C 1
ATOM 2387 O O . ILE B 1 79 ? -9.742 -5.895 2.367 1 84 79 ILE B O 1
ATOM 2391 N N . GLY B 1 80 ? -11.914 -6.254 2.812 1 80.88 80 GLY B N 1
ATOM 2392 C CA . GLY B 1 80 ? -12.242 -4.844 2.666 1 80.88 80 GLY B CA 1
ATOM 2393 C C . GLY B 1 80 ? -12.695 -4.199 3.963 1 80.88 80 GLY B C 1
ATOM 2394 O O . GLY B 1 80 ? -12.867 -4.883 4.973 1 80.88 80 GLY B O 1
ATOM 2395 N N . TRP B 1 81 ? -12.695 -2.93 4.027 1 82.12 81 TRP B N 1
ATOM 2396 C CA . TRP B 1 81 ? -13.305 -2.096 5.062 1 82.12 81 TRP B CA 1
ATOM 2397 C C . TRP B 1 81 ? -13.922 -0.841 4.457 1 82.12 81 TRP B C 1
ATOM 2399 O O . TRP B 1 81 ? -13.305 -0.176 3.619 1 82.12 81 TRP B O 1
ATOM 2409 N N . ALA B 1 82 ? -15.117 -0.664 4.762 1 84.06 82 ALA B N 1
ATOM 2410 C CA . ALA B 1 82 ? -15.805 0.538 4.289 1 84.06 82 ALA B CA 1
ATOM 2411 C C . ALA B 1 82 ? -16.328 1.37 5.457 1 84.06 82 ALA B C 1
ATOM 2413 O O . ALA B 1 82 ? -16.828 0.824 6.441 1 84.06 82 ALA B O 1
ATOM 2414 N N . GLY B 1 83 ? -16.156 2.643 5.402 1 86.94 83 GLY B N 1
ATOM 2415 C CA . GLY B 1 83 ? -16.594 3.588 6.422 1 86.94 83 GLY B CA 1
ATOM 2416 C C . GLY B 1 83 ? -15.734 4.84 6.473 1 86.94 83 GLY B C 1
ATOM 2417 O O . GLY B 1 83 ? -14.734 4.949 5.758 1 86.94 83 GLY B O 1
ATOM 2418 N N . ASP B 1 84 ? -16.188 5.773 7.301 1 89.88 84 ASP B N 1
ATOM 2419 C CA . ASP B 1 84 ? -15.406 6.996 7.488 1 89.88 84 ASP B CA 1
ATOM 2420 C C . ASP B 1 84 ? -14.055 6.695 8.125 1 89.88 84 ASP B C 1
ATOM 2422 O O . ASP B 1 84 ? -13.984 6.051 9.18 1 89.88 84 ASP B O 1
ATOM 2426 N N . PHE B 1 85 ? -13.023 7.207 7.461 1 94.06 85 PHE B N 1
ATOM 2427 C CA . PHE B 1 85 ? -11.68 6.941 7.965 1 94.06 85 PHE B CA 1
ATOM 2428 C C . PHE B 1 85 ? -11.492 7.539 9.352 1 94.06 85 PHE B C 1
ATOM 2430 O O . PHE B 1 85 ? -10.812 6.961 10.203 1 94.06 85 PHE B O 1
ATOM 2437 N N . SER B 1 86 ? -12.164 8.625 9.57 1 92.75 86 SER B N 1
ATOM 2438 C CA . SER B 1 86 ? -12.023 9.312 10.852 1 92.75 86 SER B CA 1
ATOM 2439 C C . SER B 1 86 ? -12.562 8.461 12 1 92.75 86 SER B C 1
ATOM 2441 O O . SER B 1 86 ? -12.227 8.688 13.164 1 92.75 86 SER B O 1
ATOM 2443 N N . ALA B 1 87 ? -13.359 7.484 11.695 1 92.44 87 ALA B N 1
ATOM 2444 C CA . ALA B 1 87 ? -13.961 6.625 12.703 1 92.44 87 ALA B CA 1
ATOM 2445 C C . ALA B 1 87 ? -13.438 5.195 12.586 1 92.44 87 ALA B C 1
ATOM 2447 O O . ALA B 1 87 ? -13.875 4.305 13.32 1 92.44 87 ALA B O 1
ATOM 2448 N N . MET B 1 88 ? -12.539 4.992 11.703 1 92.94 88 MET B N 1
ATOM 2449 C CA . MET B 1 88 ? -12.023 3.641 11.484 1 92.94 88 MET B CA 1
ATOM 2450 C C . MET B 1 88 ? -11.219 3.166 12.688 1 92.94 88 MET B C 1
ATOM 2452 O O . MET B 1 88 ? -10.32 3.865 13.156 1 92.94 88 MET B O 1
ATOM 2456 N N . PRO B 1 89 ? -11.586 1.984 13.234 1 93.94 89 PRO B N 1
ATOM 2457 C CA . PRO B 1 89 ? -10.758 1.462 14.328 1 93.94 89 PRO B CA 1
ATOM 2458 C C . PRO B 1 89 ? -9.32 1.188 13.906 1 93.94 89 PRO B C 1
ATOM 2460 O O . PRO B 1 89 ? -9.078 0.697 12.797 1 93.94 89 PRO B O 1
ATOM 2463 N N . GLU B 1 90 ? -8.391 1.48 14.766 1 92.94 90 GLU B N 1
ATOM 2464 C CA . GLU B 1 90 ? -6.973 1.351 14.453 1 92.94 90 GLU B CA 1
ATOM 2465 C C . GLU B 1 90 ? -6.617 -0.085 14.07 1 92.94 90 GLU B C 1
ATOM 2467 O O . GLU B 1 90 ? -5.91 -0.317 13.094 1 92.94 90 GLU B O 1
ATOM 2472 N N . PRO B 1 91 ? -7.141 -1.094 14.781 1 92.94 91 PRO B N 1
ATOM 2473 C CA . PRO B 1 91 ? -6.789 -2.467 14.406 1 92.94 91 PRO B CA 1
ATOM 2474 C C . PRO B 1 91 ? -7.27 -2.838 13.008 1 92.94 91 PRO B C 1
ATOM 2476 O O . PRO B 1 91 ? -6.688 -3.713 12.359 1 92.94 91 PRO B O 1
ATOM 2479 N N . ALA B 1 92 ? -8.344 -2.188 12.539 1 94 92 ALA B N 1
ATOM 2480 C CA . ALA B 1 92 ? -8.859 -2.469 11.203 1 94 92 ALA B CA 1
ATOM 2481 C C . ALA B 1 92 ? -7.887 -2.002 10.125 1 94 92 ALA B C 1
ATOM 2483 O O . ALA B 1 92 ? -7.789 -2.611 9.055 1 94 92 ALA B O 1
ATOM 2484 N N . ILE B 1 93 ? -7.168 -0.921 10.383 1 95.25 93 ILE B N 1
ATOM 2485 C CA . ILE B 1 93 ? -6.141 -0.442 9.469 1 95.25 93 ILE B CA 1
ATOM 2486 C C . ILE B 1 93 ? -5.062 -1.51 9.297 1 95.25 93 ILE B C 1
ATOM 2488 O O . ILE B 1 93 ? -4.715 -1.88 8.18 1 95.25 93 ILE B O 1
ATOM 2492 N N . ASP B 1 94 ? -4.59 -2.023 10.43 1 94.19 94 ASP B N 1
ATOM 2493 C CA . ASP B 1 94 ? -3.557 -3.055 10.43 1 94.19 94 ASP B CA 1
ATOM 2494 C C . ASP B 1 94 ? -4.027 -4.301 9.688 1 94.19 94 ASP B C 1
ATOM 2496 O O . ASP B 1 94 ? -3.283 -4.875 8.891 1 94.19 94 ASP B O 1
ATOM 2500 N N . GLU B 1 95 ? -5.219 -4.641 9.984 1 92.62 95 GLU B N 1
ATOM 2501 C CA . GLU B 1 95 ? -5.754 -5.875 9.422 1 92.62 95 GLU B CA 1
ATOM 2502 C C . GLU B 1 95 ? -5.812 -5.809 7.895 1 92.62 95 GLU B C 1
ATOM 2504 O O . GLU B 1 95 ? -5.414 -6.75 7.211 1 92.62 95 GLU B O 1
ATOM 2509 N N . VAL B 1 96 ? -6.27 -4.715 7.34 1 93.38 96 VAL B N 1
ATOM 2510 C CA . VAL B 1 96 ? -6.387 -4.551 5.895 1 93.38 96 VAL B CA 1
ATOM 2511 C C . VAL B 1 96 ? -5 -4.605 5.254 1 93.38 96 VAL B C 1
ATOM 2513 O O . VAL B 1 96 ? -4.789 -5.328 4.277 1 93.38 96 VAL B O 1
ATOM 2516 N N . ILE B 1 97 ? -4.047 -3.902 5.828 1 94.75 97 ILE B N 1
ATOM 2517 C CA . ILE B 1 97 ? -2.701 -3.852 5.266 1 94.75 97 ILE B CA 1
ATOM 2518 C C . ILE B 1 97 ? -2.021 -5.207 5.43 1 94.75 97 ILE B C 1
ATOM 2520 O O . ILE B 1 97 ? -1.343 -5.688 4.52 1 94.75 97 ILE B O 1
ATOM 2524 N N . ASP B 1 98 ? -2.195 -5.871 6.527 1 93.75 98 ASP B N 1
ATOM 2525 C CA . ASP B 1 98 ? -1.577 -7.164 6.805 1 93.75 98 ASP B CA 1
ATOM 2526 C C . ASP B 1 98 ? -2.098 -8.242 5.855 1 93.75 98 ASP B C 1
ATOM 2528 O O . ASP B 1 98 ? -1.312 -8.977 5.254 1 93.75 98 ASP B O 1
ATOM 2532 N N . VAL B 1 99 ? -3.369 -8.312 5.707 1 91.25 99 VAL B N 1
ATOM 2533 C CA . VAL B 1 99 ? -4.004 -9.383 4.945 1 91.25 99 VAL B CA 1
ATOM 2534 C C . VAL B 1 99 ? -3.838 -9.125 3.451 1 91.25 99 VAL B C 1
ATOM 2536 O O . VAL B 1 99 ? -3.5 -10.039 2.691 1 91.25 99 VAL B O 1
ATOM 2539 N N . ASP B 1 100 ? -4.008 -7.898 3.051 1 92.75 100 ASP B N 1
ATOM 2540 C CA . ASP B 1 100 ? -4.066 -7.617 1.62 1 92.75 100 ASP B CA 1
ATOM 2541 C C . ASP B 1 100 ? -2.668 -7.387 1.047 1 92.75 100 ASP B C 1
ATOM 2543 O O . ASP B 1 100 ? -2.385 -7.777 -0.088 1 92.75 100 ASP B O 1
ATOM 2547 N N . VAL B 1 101 ? -1.852 -6.77 1.808 1 95.19 101 VAL B N 1
ATOM 2548 C CA . VAL B 1 101 ? -0.584 -6.32 1.239 1 95.19 101 VAL B CA 1
ATOM 2549 C C . VAL B 1 101 ? 0.55 -7.215 1.74 1 95.19 101 VAL B C 1
ATOM 2551 O O . VAL B 1 101 ? 1.138 -7.973 0.968 1 95.19 101 VAL B O 1
ATOM 2554 N N . LEU B 1 102 ? 0.758 -7.25 3.049 1 95.62 102 LEU B N 1
ATOM 2555 C CA . LEU B 1 102 ? 1.925 -7.926 3.605 1 95.62 102 LEU B CA 1
ATOM 2556 C C . LEU B 1 102 ? 1.857 -9.43 3.348 1 95.62 102 LEU B C 1
ATOM 2558 O O . LEU B 1 102 ? 2.855 -10.039 2.965 1 95.62 102 LEU B O 1
ATOM 2562 N N . ALA B 1 103 ? 0.73 -10.023 3.57 1 93.75 103 ALA B N 1
ATOM 2563 C CA . ALA B 1 103 ? 0.582 -11.461 3.348 1 93.75 103 ALA B CA 1
ATOM 2564 C C . ALA B 1 103 ? 0.952 -11.828 1.915 1 93.75 103 ALA B C 1
ATOM 2566 O O . ALA B 1 103 ? 1.673 -12.805 1.688 1 93.75 103 ALA B O 1
ATOM 2567 N N . THR B 1 104 ? 0.477 -11.055 0.947 1 94.56 104 THR B N 1
ATOM 2568 C CA . THR B 1 104 ? 0.755 -11.305 -0.463 1 94.56 104 THR B CA 1
ATOM 2569 C C . THR B 1 104 ? 2.242 -11.133 -0.76 1 94.56 104 THR B C 1
ATOM 2571 O O . THR B 1 104 ? 2.863 -12.008 -1.368 1 94.56 104 THR B O 1
ATOM 2574 N N . MET B 1 105 ? 2.842 -10.031 -0.333 1 96.44 105 MET B N 1
ATOM 2575 C CA . MET B 1 105 ? 4.25 -9.758 -0.611 1 96.44 105 MET B CA 1
ATOM 2576 C C . MET B 1 105 ? 5.145 -10.836 -0.01 1 96.44 105 MET B C 1
ATOM 2578 O O . MET B 1 105 ? 6.086 -11.305 -0.657 1 96.44 105 MET B O 1
ATOM 2582 N N . HIS B 1 106 ? 4.855 -11.25 1.212 1 96.12 106 HIS B N 1
ATOM 2583 C CA . HIS B 1 106 ? 5.66 -12.273 1.87 1 96.12 106 HIS B CA 1
ATOM 2584 C C . HIS B 1 106 ? 5.547 -13.609 1.15 1 96.12 106 HIS B C 1
ATOM 2586 O O . HIS B 1 106 ? 6.543 -14.32 0.984 1 96.12 106 HIS B O 1
ATOM 2592 N N . LEU B 1 107 ? 4.336 -13.977 0.787 1 95.88 107 LEU B N 1
ATOM 2593 C CA . LEU B 1 107 ? 4.148 -15.25 0.094 1 95.88 107 LEU B CA 1
ATOM 2594 C C . LEU B 1 107 ? 4.887 -15.258 -1.24 1 95.88 107 LEU B C 1
ATOM 2596 O O . LEU B 1 107 ? 5.555 -16.234 -1.581 1 95.88 107 LEU B O 1
ATOM 2600 N N . VAL B 1 108 ? 4.762 -14.172 -2.021 1 97.12 108 VAL B N 1
ATOM 2601 C CA . VAL B 1 108 ? 5.484 -14.047 -3.283 1 97.12 108 VAL B CA 1
ATOM 2602 C C . VAL B 1 108 ? 6.984 -14.172 -3.033 1 97.12 108 VAL B C 1
ATOM 2604 O O . VAL B 1 108 ? 7.684 -14.875 -3.766 1 97.12 108 VAL B O 1
ATOM 2607 N N . ARG B 1 109 ? 7.445 -13.477 -1.983 1 96.75 109 ARG B N 1
ATOM 2608 C CA . ARG B 1 109 ? 8.867 -13.516 -1.656 1 96.75 109 ARG B CA 1
ATOM 2609 C C . ARG B 1 109 ? 9.328 -14.938 -1.379 1 96.75 109 ARG B C 1
ATOM 2611 O O . ARG B 1 109 ? 10.461 -15.305 -1.708 1 96.75 109 ARG B O 1
ATOM 2618 N N . GLN B 1 110 ? 8.547 -15.75 -0.763 1 96 110 GLN B N 1
ATOM 2619 C CA . GLN B 1 110 ? 8.906 -17.125 -0.393 1 96 110 GLN B CA 1
ATOM 2620 C C . GLN B 1 110 ? 8.945 -18.031 -1.618 1 96 110 GLN B C 1
ATOM 2622 O O . GLN B 1 110 ? 9.781 -18.922 -1.704 1 96 110 GLN B O 1
ATOM 2627 N N . LEU B 1 111 ? 8.094 -17.828 -2.607 1 97.38 111 LEU B N 1
ATOM 2628 C CA . LEU B 1 111 ? 7.93 -18.766 -3.725 1 97.38 111 LEU B CA 1
ATOM 2629 C C . LEU B 1 111 ? 8.766 -18.312 -4.926 1 97.38 111 LEU B C 1
ATOM 2631 O O . LEU B 1 111 ? 9.203 -19.156 -5.723 1 97.38 111 LEU B O 1
ATOM 2635 N N . LEU B 1 112 ? 9.016 -17.016 -5.031 1 97.19 112 LEU B N 1
ATOM 2636 C CA . LEU B 1 112 ? 9.594 -16.406 -6.223 1 97.19 112 LEU B CA 1
ATOM 2637 C C . LEU B 1 112 ? 10.984 -16.969 -6.504 1 97.19 112 LEU B C 1
ATOM 2639 O O . LEU B 1 112 ? 11.305 -17.297 -7.648 1 97.19 112 LEU B O 1
ATOM 2643 N N . PRO B 1 113 ? 11.875 -17.125 -5.465 1 96.88 113 PRO B N 1
ATOM 2644 C CA . PRO B 1 113 ? 13.211 -17.656 -5.75 1 96.88 113 PRO B CA 1
ATOM 2645 C C . PRO B 1 113 ? 13.164 -19.031 -6.418 1 96.88 113 PRO B C 1
ATOM 2647 O O . PRO B 1 113 ? 13.992 -19.328 -7.285 1 96.88 113 PRO B O 1
ATOM 2650 N N . HIS B 1 114 ? 12.211 -19.828 -6.078 1 96.94 114 HIS B N 1
ATOM 2651 C CA . HIS B 1 114 ? 12.086 -21.156 -6.652 1 96.94 114 HIS B CA 1
ATOM 2652 C C . HIS B 1 114 ? 11.609 -21.094 -8.102 1 96.94 114 HIS B C 1
ATOM 2654 O O . HIS B 1 114 ? 12.062 -21.875 -8.938 1 96.94 114 HIS B O 1
ATOM 2660 N N . MET B 1 115 ? 10.734 -20.188 -8.406 1 97.62 115 MET B N 1
ATOM 2661 C CA . MET B 1 115 ? 10.266 -19.984 -9.773 1 97.62 115 MET B CA 1
ATOM 2662 C C . MET B 1 115 ? 11.406 -19.484 -10.664 1 97.62 115 MET B C 1
ATOM 2664 O O . MET B 1 115 ? 11.562 -19.938 -11.789 1 97.62 115 MET B O 1
ATOM 2668 N N . VAL B 1 116 ? 12.125 -18.516 -10.102 1 96.88 116 VAL B N 1
ATOM 2669 C CA . VAL B 1 116 ? 13.234 -17.953 -10.852 1 96.88 116 VAL B CA 1
ATOM 2670 C C . VAL B 1 116 ? 14.281 -19.016 -11.125 1 96.88 116 VAL B C 1
ATOM 2672 O O . VAL B 1 116 ? 14.805 -19.109 -12.234 1 96.88 116 VAL B O 1
ATOM 2675 N N . GLU B 1 117 ? 14.578 -19.797 -10.133 1 96.25 117 GLU B N 1
ATOM 2676 C CA . GLU B 1 117 ? 15.523 -20.906 -10.297 1 96.25 117 GLU B CA 1
ATOM 2677 C C . GLU B 1 117 ? 15.039 -21.891 -11.359 1 96.25 117 GLU B C 1
ATOM 2679 O O . GLU B 1 117 ? 15.836 -22.391 -12.156 1 96.25 117 GLU B O 1
ATOM 2684 N N . ALA B 1 118 ? 13.797 -22.234 -11.414 1 96.19 118 ALA B N 1
ATOM 2685 C CA . ALA B 1 118 ? 13.203 -23.156 -12.375 1 96.19 118 ALA B CA 1
ATOM 2686 C C . ALA B 1 118 ? 13.117 -22.531 -13.758 1 96.19 118 ALA B C 1
ATOM 2688 O O . ALA B 1 118 ? 12.914 -23.234 -14.758 1 96.19 118 ALA B O 1
ATOM 2689 N N . GLY B 1 119 ? 13.156 -21.156 -13.836 1 96.56 119 GLY B N 1
ATOM 2690 C CA . GLY B 1 119 ? 13.078 -20.422 -15.094 1 96.56 119 GLY B CA 1
ATOM 2691 C C . GLY B 1 119 ? 11.672 -20.344 -15.648 1 96.56 119 GLY B C 1
ATOM 2692 O O . GLY B 1 119 ? 11.484 -20.141 -16.844 1 96.56 119 GLY B O 1
ATOM 2693 N N . SER B 1 120 ? 10.742 -20.641 -14.805 1 96.69 120 SER B N 1
ATOM 2694 C CA . SER B 1 120 ? 9.344 -20.609 -15.211 1 96.69 120 SER B CA 1
ATOM 2695 C C . SER B 1 120 ? 8.422 -20.406 -14.016 1 96.69 120 SER B C 1
ATOM 2697 O O . SER B 1 120 ? 8.781 -20.734 -12.883 1 96.69 120 SER B O 1
ATOM 2699 N N . GLY B 1 121 ? 7.312 -19.828 -14.305 1 97.19 121 GLY B N 1
ATOM 2700 C CA . GLY B 1 121 ? 6.305 -19.594 -13.281 1 97.19 121 GLY B CA 1
ATOM 2701 C C . GLY B 1 121 ? 5.527 -18.312 -13.492 1 97.19 121 GLY B C 1
ATOM 2702 O O . GLY B 1 121 ? 5.906 -17.484 -14.312 1 97.19 121 GLY B O 1
ATOM 2703 N N . ARG B 1 122 ? 4.434 -18.188 -12.781 1 97.75 122 ARG B N 1
ATOM 2704 C CA . ARG B 1 122 ? 3.629 -16.969 -12.875 1 97.75 122 ARG B CA 1
ATOM 2705 C C . ARG B 1 122 ? 2.965 -16.656 -11.539 1 97.75 122 ARG B C 1
ATOM 2707 O O . ARG B 1 122 ? 2.469 -17.547 -10.859 1 97.75 122 ARG B O 1
ATOM 2714 N N . VAL B 1 123 ? 3.002 -15.422 -11.227 1 97.94 123 VAL B N 1
ATOM 2715 C CA . VAL B 1 123 ? 2.299 -14.883 -10.07 1 97.94 123 VAL B CA 1
ATOM 2716 C C . VAL B 1 123 ? 1.122 -14.023 -10.531 1 97.94 123 VAL B C 1
ATOM 2718 O O . VAL B 1 123 ? 1.3 -13.078 -11.305 1 97.94 123 VAL B O 1
ATOM 2721 N N . VAL B 1 124 ? -0.081 -14.367 -10.102 1 97.44 124 VAL B N 1
ATOM 2722 C CA . VAL B 1 124 ? -1.265 -13.555 -10.367 1 97.44 124 VAL B CA 1
ATOM 2723 C C . VAL B 1 124 ? -1.725 -12.875 -9.078 1 97.44 124 VAL B C 1
ATOM 2725 O O . VAL B 1 124 ? -2.012 -13.547 -8.086 1 97.44 124 VAL B O 1
ATOM 2728 N N . ILE B 1 125 ? -1.723 -11.586 -9.117 1 95.81 125 ILE B N 1
ATOM 2729 C CA . ILE B 1 125 ? -2.213 -10.781 -8 1 95.81 125 ILE B CA 1
ATOM 2730 C C . ILE B 1 125 ? -3.576 -10.188 -8.352 1 95.81 125 ILE B C 1
ATOM 2732 O O . ILE B 1 125 ? -3.721 -9.5 -9.367 1 95.81 125 ILE B O 1
ATOM 2736 N N . VAL B 1 126 ? -4.539 -10.484 -7.527 1 91.31 126 VAL B N 1
ATOM 2737 C CA . VAL B 1 126 ? -5.879 -9.953 -7.762 1 91.31 126 VAL B CA 1
ATOM 2738 C C . VAL B 1 126 ? -6.059 -8.641 -6.996 1 91.31 126 VAL B C 1
ATOM 2740 O O . VAL B 1 126 ? -6 -8.625 -5.766 1 91.31 126 VAL B O 1
ATOM 2743 N N . GLY B 1 127 ? -6.211 -7.609 -7.73 1 87.44 127 GLY B N 1
ATOM 2744 C CA . GLY B 1 127 ? -6.406 -6.281 -7.168 1 87.44 127 GLY B CA 1
ATOM 2745 C C . GLY B 1 127 ? -7.859 -5.848 -7.156 1 87.44 127 GLY B C 1
ATOM 2746 O O . GLY B 1 127 ? -8.758 -6.656 -6.902 1 87.44 127 GLY B O 1
ATOM 2747 N N . SER B 1 128 ? -8.07 -4.562 -7.227 1 72.69 128 SER B N 1
ATOM 2748 C CA . SER B 1 128 ? -9.391 -3.934 -7.254 1 72.69 128 SER B CA 1
ATOM 2749 C C . SER B 1 128 ? -9.344 -2.578 -7.953 1 72.69 128 SER B C 1
ATOM 2751 O O . SER B 1 128 ? -8.297 -1.923 -7.977 1 72.69 128 SER B O 1
ATOM 2753 N N . PHE B 1 129 ? -10.484 -2.281 -8.516 1 64.19 129 PHE B N 1
ATOM 2754 C CA . PHE B 1 129 ? -10.617 -0.961 -9.117 1 64.19 129 PHE B CA 1
ATOM 2755 C C . PHE B 1 129 ? -10.422 0.133 -8.078 1 64.19 129 PHE B C 1
ATOM 2757 O O . PHE B 1 129 ? -9.977 1.234 -8.398 1 64.19 129 PHE B O 1
ATOM 2764 N N . ALA B 1 130 ? -10.75 -0.156 -6.879 1 62.91 130 ALA B N 1
ATOM 2765 C CA . ALA B 1 130 ? -10.562 0.797 -5.785 1 62.91 130 ALA B CA 1
ATOM 2766 C C . ALA B 1 130 ? -9.102 1.229 -5.68 1 62.91 130 ALA B C 1
ATOM 2768 O O . ALA B 1 130 ? -8.812 2.34 -5.234 1 62.91 130 ALA B O 1
ATOM 2769 N N . GLY B 1 131 ? -8.195 0.488 -6.137 1 67.75 131 GLY B N 1
ATOM 2770 C CA . GLY B 1 131 ? -6.777 0.792 -6.082 1 67.75 131 GLY B CA 1
ATOM 2771 C C . GLY B 1 131 ? -6.336 1.779 -7.145 1 67.75 131 GLY B C 1
ATOM 2772 O O . GLY B 1 131 ? -5.258 2.367 -7.043 1 67.75 131 GLY B O 1
ATOM 2773 N N . THR B 1 132 ? -7.203 1.955 -8.07 1 58.5 132 THR B N 1
ATOM 2774 C CA . THR B 1 132 ? -6.82 2.816 -9.18 1 58.5 132 THR B CA 1
ATOM 2775 C C . THR B 1 132 ? -7.363 4.227 -8.984 1 58.5 132 THR B C 1
ATOM 2777 O O . THR B 1 132 ? -6.73 5.203 -9.398 1 58.5 132 THR B O 1
ATOM 2780 N N . VAL B 1 133 ? -8.5 4.379 -8.375 1 57.81 133 VAL B N 1
ATOM 2781 C CA . VAL B 1 133 ? -9.109 5.703 -8.328 1 57.81 133 VAL B CA 1
ATOM 2782 C C . VAL B 1 133 ? -9.289 6.148 -6.879 1 57.81 133 VAL B C 1
ATOM 2784 O O . VAL B 1 133 ? -9.492 7.332 -6.609 1 57.81 133 VAL B O 1
ATOM 2787 N N . GLY B 1 134 ? -8.914 5.477 -6.043 1 66.38 134 GLY B N 1
ATOM 2788 C CA . GLY B 1 134 ? -9.32 5.805 -4.684 1 66.38 134 GLY B CA 1
ATOM 2789 C C . GLY B 1 134 ? -10.82 5.898 -4.508 1 66.38 134 GLY B C 1
ATOM 2790 O O . GLY B 1 134 ? -11.508 6.535 -5.312 1 66.38 134 GLY B O 1
ATOM 2791 N N . VAL B 1 135 ? -11.422 5.227 -3.582 1 66.88 135 VAL B N 1
ATOM 2792 C CA . VAL B 1 135 ? -12.867 5.211 -3.385 1 66.88 135 VAL B CA 1
ATOM 2793 C C . VAL B 1 135 ? -13.211 5.805 -2.02 1 66.88 135 VAL B C 1
ATOM 2795 O O . VAL B 1 135 ? -12.625 5.422 -1.004 1 66.88 135 VAL B O 1
ATOM 2798 N N . ARG B 1 136 ? -14.18 6.691 -2.129 1 72.88 136 ARG B N 1
ATOM 2799 C CA . ARG B 1 136 ? -14.656 7.309 -0.893 1 72.88 136 ARG B CA 1
ATOM 2800 C C . ARG B 1 136 ? -15.102 6.25 0.109 1 72.88 136 ARG B C 1
ATOM 2802 O O . ARG B 1 136 ? -15.805 5.305 -0.252 1 72.88 136 ARG B O 1
ATOM 2809 N N . GLY B 1 137 ? -14.633 6.348 1.284 1 82.62 137 GLY B N 1
ATOM 2810 C CA . GLY B 1 137 ? -15.055 5.438 2.338 1 82.62 137 GLY B CA 1
ATOM 2811 C C . GLY B 1 137 ? -14.242 4.152 2.371 1 82.62 137 GLY B C 1
ATOM 2812 O O . GLY B 1 137 ? -14.539 3.248 3.154 1 82.62 137 GLY B O 1
ATOM 2813 N N . GLU B 1 138 ? -13.281 4.082 1.53 1 88.25 138 GLU B N 1
ATOM 2814 C CA . GLU B 1 138 ? -12.398 2.916 1.478 1 88.25 138 GLU B CA 1
ATOM 2815 C C . GLU B 1 138 ? -10.938 3.332 1.378 1 88.25 138 GLU B C 1
ATOM 2817 O O . GLU B 1 138 ? -10.18 2.785 0.57 1 88.25 138 GLU B O 1
ATOM 2822 N N . ALA B 1 139 ? -10.578 4.285 2.18 1 90.81 139 ALA B N 1
ATOM 2823 C CA . ALA B 1 139 ? -9.266 4.91 2.041 1 90.81 139 ALA B CA 1
ATOM 2824 C C . ALA B 1 139 ? -8.148 3.889 2.225 1 90.81 139 ALA B C 1
ATOM 2826 O O . ALA B 1 139 ? -7.254 3.779 1.38 1 90.81 139 ALA B O 1
ATOM 2827 N N . VAL B 1 140 ? -8.227 3.092 3.322 1 93.44 140 VAL B N 1
ATOM 2828 C CA . VAL B 1 140 ? -7.168 2.125 3.611 1 93.44 140 VAL B CA 1
ATOM 2829 C C . VAL B 1 140 ? -7.199 1.001 2.578 1 93.44 140 VAL B C 1
ATOM 2831 O O . VAL B 1 140 ? -6.156 0.578 2.078 1 93.44 140 VAL B O 1
ATOM 2834 N N . TYR B 1 141 ? -8.352 0.578 2.189 1 90.12 141 TYR B N 1
ATOM 2835 C CA . TYR B 1 141 ? -8.508 -0.469 1.187 1 90.12 141 TYR B CA 1
ATOM 2836 C C . TYR B 1 141 ? -7.988 -0.004 -0.17 1 90.12 141 TYR B C 1
ATOM 2838 O O . TYR B 1 141 ? -7.281 -0.742 -0.858 1 90.12 141 TYR B O 1
ATOM 2846 N N . SER B 1 142 ? -8.359 1.214 -0.553 1 88.62 142 SER B N 1
ATOM 2847 C CA . SER B 1 142 ? -7.848 1.794 -1.791 1 88.62 142 SER B CA 1
ATOM 2848 C C . SER B 1 142 ? -6.324 1.814 -1.806 1 88.62 142 SER B C 1
ATOM 2850 O O . SER B 1 142 ? -5.703 1.457 -2.809 1 88.62 142 SER B O 1
ATOM 2852 N N . GLY B 1 143 ? -5.766 2.203 -0.695 1 92.19 143 GLY B N 1
ATOM 2853 C CA . GLY B 1 143 ? -4.316 2.188 -0.573 1 92.19 143 GLY B CA 1
ATOM 2854 C C . GLY B 1 143 ? -3.723 0.8 -0.708 1 92.19 143 GLY B C 1
ATOM 2855 O O . GLY B 1 143 ? -2.727 0.612 -1.412 1 92.19 143 GLY B O 1
ATOM 2856 N N . ALA B 1 144 ? -4.289 -0.16 -0.096 1 93.25 144 ALA B N 1
ATOM 2857 C CA . ALA B 1 144 ? -3.801 -1.536 -0.128 1 93.25 144 ALA B CA 1
ATOM 2858 C C . ALA B 1 144 ? -3.791 -2.082 -1.553 1 93.25 144 ALA B C 1
ATOM 2860 O O . ALA B 1 144 ? -2.801 -2.67 -1.993 1 93.25 144 ALA B O 1
ATOM 2861 N N . LYS B 1 145 ? -4.828 -1.876 -2.203 1 90.06 145 LYS B N 1
ATOM 2862 C CA . LYS B 1 145 ? -4.949 -2.428 -3.549 1 90.06 145 LYS B CA 1
ATOM 2863 C C . LYS B 1 145 ? -4.059 -1.677 -4.535 1 90.06 145 LYS B C 1
ATOM 2865 O O . LYS B 1 145 ? -3.535 -2.268 -5.48 1 90.06 145 LYS B O 1
ATOM 2870 N N . ALA B 1 146 ? -3.902 -0.386 -4.328 1 88.75 146 ALA B N 1
ATOM 2871 C CA . ALA B 1 146 ? -2.932 0.36 -5.125 1 88.75 146 ALA B CA 1
ATOM 2872 C C . ALA B 1 146 ? -1.518 -0.171 -4.902 1 88.75 146 ALA B C 1
ATOM 2874 O O . ALA B 1 146 ? -0.723 -0.249 -5.844 1 88.75 146 ALA B O 1
ATOM 2875 N N . ALA B 1 147 ? -1.21 -0.463 -3.693 1 93.5 147 ALA B N 1
ATOM 2876 C CA . ALA B 1 147 ? 0.099 -1.023 -3.369 1 93.5 147 ALA B CA 1
ATOM 2877 C C . ALA B 1 147 ? 0.372 -2.285 -4.184 1 93.5 147 ALA B C 1
ATOM 2879 O O . ALA B 1 147 ? 1.46 -2.447 -4.738 1 93.5 147 ALA B O 1
ATOM 2880 N N . LEU B 1 148 ? -0.604 -3.105 -4.285 1 93.12 148 LEU B N 1
ATOM 2881 C CA . LEU B 1 148 ? -0.456 -4.367 -5.008 1 93.12 148 LEU B CA 1
ATOM 2882 C C . LEU B 1 148 ? -0.225 -4.117 -6.492 1 93.12 148 LEU B C 1
ATOM 2884 O O . LEU B 1 148 ? 0.554 -4.832 -7.133 1 93.12 148 LEU B O 1
ATOM 2888 N N . GLY B 1 149 ? -0.922 -3.18 -7.027 1 89.56 149 GLY B N 1
ATOM 2889 C CA . GLY B 1 149 ? -0.717 -2.844 -8.43 1 89.56 149 GLY B CA 1
ATOM 2890 C C . GLY B 1 149 ? 0.698 -2.387 -8.734 1 89.56 149 GLY B C 1
ATOM 2891 O O . GLY B 1 149 ? 1.34 -2.904 -9.648 1 89.56 149 GLY B O 1
ATOM 2892 N N . ALA B 1 150 ? 1.167 -1.421 -7.992 1 87.94 150 ALA B N 1
ATOM 2893 C CA . ALA B 1 150 ? 2.516 -0.9 -8.195 1 87.94 150 ALA B CA 1
ATOM 2894 C C . ALA B 1 150 ? 3.566 -1.971 -7.91 1 87.94 150 ALA B C 1
ATOM 2896 O O . ALA B 1 150 ? 4.598 -2.033 -8.586 1 87.94 150 ALA B O 1
ATOM 2897 N N . PHE B 1 151 ? 3.34 -2.785 -6.945 1 92.69 151 PHE B N 1
ATOM 2898 C CA . PHE B 1 151 ? 4.211 -3.912 -6.629 1 92.69 151 PHE B CA 1
ATOM 2899 C C . PHE B 1 151 ? 4.316 -4.863 -7.816 1 92.69 151 PHE B C 1
ATOM 2901 O O . PHE B 1 151 ? 5.418 -5.258 -8.203 1 92.69 151 PHE B O 1
ATOM 2908 N N . ALA B 1 152 ? 3.201 -5.172 -8.367 1 92.81 152 ALA B N 1
ATOM 2909 C CA . ALA B 1 152 ? 3.164 -6.07 -9.516 1 92.81 152 ALA B CA 1
ATOM 2910 C C . ALA B 1 152 ? 3.939 -5.484 -10.695 1 92.81 152 ALA B C 1
ATOM 2912 O O . ALA B 1 152 ? 4.715 -6.191 -11.344 1 92.81 152 ALA B O 1
ATOM 2913 N N . ASP B 1 153 ? 3.732 -4.238 -10.93 1 86.44 153 ASP B N 1
ATOM 2914 C CA . ASP B 1 153 ? 4.422 -3.568 -12.031 1 86.44 153 ASP B CA 1
ATOM 2915 C C . ASP B 1 153 ? 5.938 -3.611 -11.836 1 86.44 153 ASP B C 1
ATOM 2917 O O . ASP B 1 153 ? 6.672 -4.02 -12.734 1 86.44 153 ASP B O 1
ATOM 2921 N N . ALA B 1 154 ? 6.367 -3.199 -10.672 1 87.75 154 ALA B N 1
ATOM 2922 C CA . ALA B 1 154 ? 7.797 -3.166 -10.375 1 87.75 154 ALA B CA 1
ATOM 2923 C C . ALA B 1 154 ? 8.406 -4.562 -10.445 1 87.75 154 ALA B C 1
ATOM 2925 O O . ALA B 1 154 ? 9.508 -4.738 -10.969 1 87.75 154 ALA B O 1
ATOM 2926 N N . LEU B 1 155 ? 7.699 -5.492 -9.938 1 92.5 155 LEU B N 1
ATOM 2927 C CA . LEU B 1 155 ? 8.18 -6.867 -9.938 1 92.5 155 LEU B CA 1
ATOM 2928 C C . LEU B 1 155 ? 8.305 -7.398 -11.367 1 92.5 155 LEU B C 1
ATOM 2930 O O . LEU B 1 155 ? 9.258 -8.109 -11.688 1 92.5 155 LEU B O 1
ATOM 2934 N N . ARG B 1 156 ? 7.324 -7.133 -12.195 1 90.38 156 ARG B N 1
ATOM 2935 C CA . ARG B 1 156 ? 7.359 -7.547 -13.594 1 90.38 156 ARG B CA 1
ATOM 2936 C C . ARG B 1 156 ? 8.633 -7.055 -14.273 1 90.38 156 ARG B C 1
ATOM 2938 O O . ARG B 1 156 ? 9.273 -7.801 -15.016 1 90.38 156 ARG B O 1
ATOM 2945 N N . TYR B 1 157 ? 8.93 -5.812 -14 1 85.94 157 TYR B N 1
ATOM 2946 C CA . TYR B 1 157 ? 10.133 -5.238 -14.594 1 85.94 157 TYR B CA 1
ATOM 2947 C C . TYR B 1 157 ? 11.375 -5.98 -14.117 1 85.94 157 TYR B C 1
ATOM 2949 O O . TYR B 1 157 ? 12.297 -6.234 -14.898 1 85.94 157 TYR B O 1
ATOM 2957 N N . GLU B 1 158 ? 11.43 -6.336 -12.922 1 88.25 158 GLU B N 1
ATOM 2958 C CA . GLU B 1 158 ? 12.578 -7.023 -12.336 1 88.25 158 GLU B CA 1
ATOM 2959 C C . GLU B 1 158 ? 12.719 -8.438 -12.906 1 88.25 158 GLU B C 1
ATOM 2961 O O . GLU B 1 158 ? 13.836 -8.938 -13.047 1 88.25 158 GLU B O 1
ATOM 2966 N N . LEU B 1 159 ? 11.648 -9 -13.273 1 93.06 159 LEU B N 1
ATOM 2967 C CA . LEU B 1 159 ? 11.656 -10.422 -13.625 1 93.06 159 LEU B CA 1
ATOM 2968 C C . LEU B 1 159 ? 11.797 -10.602 -15.133 1 93.06 159 LEU B C 1
ATOM 2970 O O . LEU B 1 159 ? 11.82 -11.734 -15.625 1 93.06 159 LEU B O 1
ATOM 2974 N N . ARG B 1 160 ? 11.883 -9.523 -15.789 1 88.56 160 ARG B N 1
ATOM 2975 C CA . ARG B 1 160 ? 12.07 -9.625 -17.234 1 88.56 160 ARG B CA 1
ATOM 2976 C C . ARG B 1 160 ? 13.281 -10.484 -17.562 1 88.56 160 ARG B C 1
ATOM 2978 O O . ARG B 1 160 ? 14.367 -10.266 -17.016 1 88.56 160 ARG B O 1
ATOM 2985 N N . GLY B 1 161 ? 13.055 -11.508 -18.375 1 91.19 161 GLY B N 1
ATOM 2986 C CA . GLY B 1 161 ? 14.148 -12.352 -18.828 1 91.19 161 GLY B CA 1
ATOM 2987 C C . GLY B 1 161 ? 14.344 -13.586 -17.969 1 91.19 161 GLY B C 1
ATOM 2988 O O . GLY B 1 161 ? 15.172 -14.445 -18.297 1 91.19 161 GLY B O 1
ATOM 2989 N N . THR B 1 162 ? 13.648 -13.758 -16.875 1 93.94 162 THR B N 1
ATOM 2990 C CA . THR B 1 162 ? 13.836 -14.883 -15.969 1 93.94 162 THR B CA 1
ATOM 2991 C C . THR B 1 162 ? 12.922 -16.047 -16.344 1 93.94 162 THR B C 1
ATOM 2993 O O . THR B 1 162 ? 13.102 -17.172 -15.875 1 93.94 162 THR B O 1
ATOM 2996 N N . GLY B 1 163 ? 11.867 -15.75 -17.188 1 96.25 163 GLY B N 1
ATOM 2997 C CA . GLY B 1 163 ? 10.867 -16.75 -17.516 1 96.25 163 GLY B CA 1
ATOM 2998 C C . GLY B 1 163 ? 9.68 -16.734 -16.562 1 96.25 163 GLY B C 1
ATOM 2999 O O . GLY B 1 163 ? 8.695 -17.438 -16.781 1 96.25 163 GLY B O 1
ATOM 3000 N N . VAL B 1 164 ? 9.773 -15.93 -15.516 1 97.19 164 VAL B N 1
ATOM 3001 C CA . VAL B 1 164 ? 8.688 -15.805 -14.547 1 97.19 164 VAL B CA 1
ATOM 3002 C C . VAL B 1 164 ? 7.828 -14.586 -14.883 1 97.19 164 VAL B C 1
ATOM 3004 O O . VAL B 1 164 ? 8.352 -13.492 -15.102 1 97.19 164 VAL B O 1
ATOM 3007 N N . GLY B 1 165 ? 6.469 -14.766 -15.039 1 96.69 165 GLY B N 1
ATOM 3008 C CA . GLY B 1 165 ? 5.551 -13.672 -15.328 1 96.69 165 GLY B CA 1
ATOM 3009 C C . GLY B 1 165 ? 4.781 -13.195 -14.117 1 96.69 165 GLY B C 1
ATOM 3010 O O . GLY B 1 165 ? 4.637 -13.93 -13.141 1 96.69 165 GLY B O 1
ATOM 3011 N N . VAL B 1 166 ? 4.375 -11.93 -14.164 1 96.44 166 VAL B N 1
ATOM 3012 C CA . VAL B 1 166 ? 3.518 -11.344 -13.141 1 96.44 166 VAL B CA 1
ATOM 3013 C C . VAL B 1 166 ? 2.268 -10.75 -13.789 1 96.44 166 VAL B C 1
ATOM 3015 O O . VAL B 1 166 ? 2.365 -9.961 -14.734 1 96.44 166 VAL B O 1
ATOM 3018 N N . SER B 1 167 ? 1.105 -11.148 -13.305 1 95.31 167 SER B N 1
ATOM 3019 C CA . SER B 1 167 ? -0.158 -10.602 -13.789 1 95.31 167 SER B CA 1
ATOM 3020 C C . SER B 1 167 ? -0.914 -9.891 -12.672 1 95.31 167 SER B C 1
ATOM 3022 O O . SER B 1 167 ? -0.938 -10.367 -11.531 1 95.31 167 SER B O 1
ATOM 3024 N N . HIS B 1 168 ? -1.404 -8.781 -12.961 1 92.62 168 HIS B N 1
ATOM 3025 C CA . HIS B 1 168 ? -2.295 -8.023 -12.094 1 92.62 168 HIS B CA 1
ATOM 3026 C C . HIS B 1 168 ? -3.715 -7.988 -12.648 1 92.62 168 HIS B C 1
ATOM 3028 O O . HIS B 1 168 ? -3.951 -7.43 -13.727 1 92.62 168 HIS B O 1
ATOM 3034 N N . VAL B 1 169 ? -4.656 -8.648 -11.977 1 90.5 169 VAL B N 1
ATOM 3035 C CA . VAL B 1 169 ? -6.055 -8.68 -12.391 1 90.5 169 VAL B CA 1
ATOM 3036 C C . VAL B 1 169 ? -6.859 -7.68 -11.555 1 90.5 169 VAL B C 1
ATOM 3038 O O . VAL B 1 169 ? -6.867 -7.754 -10.328 1 90.5 169 VAL B O 1
ATOM 3041 N N . VAL B 1 170 ? -7.574 -6.797 -12.188 1 84 170 VAL B N 1
ATOM 3042 C CA . VAL B 1 170 ? -8.242 -5.691 -11.516 1 84 170 VAL B CA 1
ATOM 3043 C C . VAL B 1 170 ? -9.75 -5.773 -11.766 1 84 170 VAL B C 1
ATOM 3045 O O . VAL B 1 170 ? -10.25 -5.254 -12.766 1 84 170 VAL B O 1
ATOM 3048 N N . PRO B 1 171 ? -10.398 -6.34 -10.836 1 77.75 171 PRO B N 1
ATOM 3049 C CA . PRO B 1 171 ? -11.859 -6.348 -10.953 1 77.75 171 PRO B CA 1
ATOM 3050 C C . PRO B 1 171 ? -12.484 -4.984 -10.656 1 77.75 171 PRO B C 1
ATOM 3052 O O . PRO B 1 171 ? -11.953 -4.23 -9.836 1 77.75 171 PRO B O 1
ATOM 3055 N N . GLY B 1 172 ? -13.477 -4.633 -11.43 1 63.66 172 GLY B N 1
ATOM 3056 C CA . GLY B 1 172 ? -14.32 -3.508 -11.055 1 63.66 172 GLY B CA 1
ATOM 3057 C C . GLY B 1 172 ? -15.062 -3.727 -9.75 1 63.66 172 GLY B C 1
ATOM 3058 O O . GLY B 1 172 ? -14.75 -4.652 -9 1 63.66 172 GLY B O 1
ATOM 3059 N N . VAL B 1 173 ? -16.031 -2.852 -9.344 1 54.06 173 VAL B N 1
ATOM 3060 C CA . VAL B 1 173 ? -16.828 -3.037 -8.141 1 54.06 173 VAL B CA 1
ATOM 3061 C C . VAL B 1 173 ? -17.484 -4.414 -8.164 1 54.06 173 VAL B C 1
ATOM 3063 O O . VAL B 1 173 ? -18.203 -4.754 -9.109 1 54.06 173 VAL B O 1
ATOM 3066 N N . VAL B 1 174 ? -16.906 -5.34 -7.363 1 48.38 174 VAL B N 1
ATOM 3067 C CA . VAL B 1 174 ? -17.438 -6.703 -7.359 1 48.38 174 VAL B CA 1
ATOM 3068 C C . VAL B 1 174 ? -18.5 -6.84 -6.281 1 48.38 174 VAL B C 1
ATOM 3070 O O . VAL B 1 174 ? -18.391 -6.238 -5.207 1 48.38 174 VAL B O 1
ATOM 3073 N N . ASP B 1 175 ? -19.656 -7.352 -6.578 1 40.5 175 ASP B N 1
ATOM 3074 C CA . ASP B 1 175 ? -20.734 -7.699 -5.66 1 40.5 175 ASP B CA 1
ATOM 3075 C C . ASP B 1 175 ? -20.312 -8.82 -4.711 1 40.5 175 ASP B C 1
ATOM 3077 O O . ASP B 1 175 ? -20.516 -10 -5.008 1 40.5 175 ASP B O 1
ATOM 3081 N N . THR B 1 176 ? -19.359 -8.82 -3.959 1 43.78 176 THR B N 1
ATOM 3082 C CA . THR B 1 176 ? -19.156 -9.883 -2.982 1 43.78 176 THR B CA 1
ATOM 3083 C C . THR B 1 176 ? -19.625 -9.453 -1.6 1 43.78 176 THR B C 1
ATOM 3085 O O . THR B 1 176 ? -19.781 -8.258 -1.333 1 43.78 176 THR B O 1
ATOM 3088 N N . PRO B 1 177 ? -20.094 -10.43 -0.828 1 38.94 177 PRO B N 1
ATOM 3089 C CA . PRO B 1 177 ? -20.422 -10.102 0.562 1 38.94 177 PRO B CA 1
ATOM 3090 C C . PRO B 1 177 ? -19.328 -9.281 1.247 1 38.94 177 PRO B C 1
ATOM 3092 O O . PRO B 1 177 ? -19.344 -9.133 2.473 1 38.94 177 PRO B O 1
ATOM 3095 N N . PHE B 1 178 ? -18.438 -9.039 0.557 1 40.75 178 PHE B N 1
ATOM 3096 C CA . PHE B 1 178 ? -17.25 -8.406 1.124 1 40.75 178 PHE B CA 1
ATOM 3097 C C . PHE B 1 178 ? -17.641 -7.207 1.987 1 40.75 178 PHE B C 1
ATOM 3099 O O . PHE B 1 178 ? -17.062 -6.992 3.053 1 40.75 178 PHE B O 1
ATOM 3106 N N . PHE B 1 179 ? -18.344 -6.332 1.381 1 44.09 179 PHE B N 1
ATOM 3107 C CA . PHE B 1 179 ? -18.594 -5.133 2.168 1 44.09 179 PHE B CA 1
ATOM 3108 C C . PHE B 1 179 ? -19.703 -5.371 3.193 1 44.09 179 PHE B C 1
ATOM 3110 O O . PHE B 1 179 ? -20.375 -4.434 3.609 1 44.09 179 PHE B O 1
ATOM 3117 N N . GLU B 1 180 ? -19.875 -6.539 3.438 1 38.12 180 GLU B N 1
ATOM 3118 C CA . GLU B 1 180 ? -20.938 -6.695 4.438 1 38.12 180 GLU B CA 1
ATOM 3119 C C . GLU B 1 180 ? -20.594 -5.949 5.723 1 38.12 180 GLU B C 1
ATOM 3121 O O . GLU B 1 180 ? -21.453 -5.723 6.57 1 38.12 180 GLU B O 1
ATOM 3126 N N . ARG B 1 181 ? -19.438 -6.211 6.059 1 35.69 181 ARG B N 1
ATOM 3127 C CA . ARG B 1 181 ? -19.25 -5.617 7.379 1 35.69 181 ARG B CA 1
ATOM 3128 C C . ARG B 1 181 ? -19.422 -4.102 7.328 1 35.69 181 ARG B C 1
ATOM 3130 O O . ARG B 1 181 ? -18.672 -3.365 7.965 1 35.69 181 ARG B O 1
ATOM 3137 N N . ARG B 1 182 ? -19.797 -3.635 6.102 1 36.34 182 ARG B N 1
ATOM 3138 C CA . ARG B 1 182 ? -20.125 -2.215 6.125 1 36.34 182 ARG B CA 1
ATOM 3139 C C . ARG B 1 182 ? -21.266 -1.941 7.109 1 36.34 182 ARG B C 1
ATOM 3141 O O . ARG B 1 182 ? -22.219 -2.709 7.184 1 36.34 182 ARG B O 1
ATOM 3148 N N . GLY B 1 183 ? -21.172 -1.619 8.133 1 34.81 183 GLY B N 1
ATOM 3149 C CA . GLY B 1 183 ? -22.328 -1.1 8.852 1 34.81 183 GLY B CA 1
ATOM 3150 C C . GLY B 1 183 ? -23.484 -0.737 7.938 1 34.81 183 GLY B C 1
ATOM 3151 O O . GLY B 1 183 ? -24.625 -0.647 8.383 1 34.81 183 GLY B O 1
ATOM 3152 N N . ALA B 1 184 ? -23.266 0.227 6.98 1 36.09 184 ALA B N 1
ATOM 3153 C CA . ALA B 1 184 ? -24.422 0.532 6.129 1 36.09 184 ALA B CA 1
ATOM 3154 C C . ALA B 1 184 ? -24.391 -0.31 4.855 1 36.09 184 ALA B C 1
ATOM 3156 O O . ALA B 1 184 ? -23.328 -0.652 4.352 1 36.09 184 ALA B O 1
ATOM 3157 N N . PRO B 1 185 ? -25.469 -1.021 4.605 1 36.81 185 PRO B N 1
ATOM 3158 C CA . PRO B 1 185 ? -25.672 -1.77 3.363 1 36.81 185 PRO B CA 1
ATOM 3159 C C . PRO B 1 185 ? -25.156 -1.025 2.137 1 36.81 185 PRO B C 1
ATOM 3161 O O . PRO B 1 185 ? -25.219 0.206 2.082 1 36.81 185 PRO B O 1
ATOM 3164 N N . TYR B 1 186 ? -24.062 -1.336 1.714 1 40.62 186 TYR B N 1
ATOM 3165 C CA . TYR B 1 186 ? -23.703 -0.755 0.427 1 40.62 186 TYR B CA 1
ATOM 3166 C C . TYR B 1 186 ? -24.922 -0.596 -0.469 1 40.62 186 TYR B C 1
ATOM 3168 O O . TYR B 1 186 ? -25.516 -1.587 -0.901 1 40.62 186 TYR B O 1
ATOM 3176 N N . ARG B 1 187 ? -25.703 0.375 -0.184 1 35.72 187 ARG B N 1
ATOM 3177 C CA . ARG B 1 187 ? -26.875 0.652 -1.013 1 35.72 187 ARG B CA 1
ATOM 3178 C C . ARG B 1 187 ? -26.484 0.797 -2.48 1 35.72 187 ARG B C 1
ATOM 3180 O O . ARG B 1 187 ? -27.312 1.135 -3.32 1 35.72 187 ARG B O 1
ATOM 3187 N N . ARG B 1 188 ? -25.328 1.114 -2.742 1 37.41 188 ARG B N 1
ATOM 3188 C CA . ARG B 1 188 ? -25.391 1.46 -4.16 1 37.41 188 ARG B CA 1
ATOM 3189 C C . ARG B 1 188 ? -25.594 0.217 -5.02 1 37.41 188 ARG B C 1
ATOM 3191 O O . ARG B 1 188 ? -24.828 -0.741 -4.93 1 37.41 188 ARG B O 1
ATOM 3198 N N . SER B 1 189 ? -26.703 0.016 -5.449 1 37 189 SER B N 1
ATOM 3199 C CA . SER B 1 189 ? -27.156 -0.957 -6.441 1 37 189 SER B CA 1
ATOM 3200 C C . SER B 1 189 ? -26.297 -0.896 -7.699 1 37 189 SER B C 1
ATOM 3202 O O . SER B 1 189 ? -26.344 -1.797 -8.539 1 37 189 SER B O 1
ATOM 3204 N N . ARG B 1 190 ? -25.797 0.397 -8.336 1 41.28 190 ARG B N 1
ATOM 3205 C CA . ARG B 1 190 ? -25.188 0.553 -9.648 1 41.28 190 ARG B CA 1
ATOM 3206 C C . ARG B 1 190 ? -23.734 0.989 -9.531 1 41.28 190 ARG B C 1
ATOM 3208 O O . ARG B 1 190 ? -23.391 1.756 -8.633 1 41.28 190 ARG B O 1
ATOM 3215 N N . PRO B 1 191 ? -22.922 0.361 -10.523 1 44.34 191 PRO B N 1
ATOM 3216 C CA . PRO B 1 191 ? -22.938 -0.761 -11.469 1 44.34 191 PRO B CA 1
ATOM 3217 C C . PRO B 1 191 ? -22.969 -2.117 -10.766 1 44.34 191 PRO B C 1
ATOM 3219 O O . PRO B 1 191 ? -22.547 -2.229 -9.609 1 44.34 191 PRO B O 1
ATOM 3222 N N . ARG B 1 192 ? -23.391 -3.082 -11.508 1 49.66 192 ARG B N 1
ATOM 3223 C CA . ARG B 1 192 ? -23.562 -4.465 -11.07 1 49.66 192 ARG B CA 1
ATOM 3224 C C . ARG B 1 192 ? -22.234 -5.062 -10.633 1 49.66 192 ARG B C 1
ATOM 3226 O O . ARG B 1 192 ? -21.219 -4.945 -11.344 1 49.66 192 ARG B O 1
ATOM 3233 N N . PRO B 1 193 ? -22.156 -5.457 -9.359 1 61.16 193 PRO B N 1
ATOM 3234 C CA . PRO B 1 193 ? -20.969 -6.164 -8.891 1 61.16 193 PRO B CA 1
ATOM 3235 C C . PRO B 1 193 ? -20.484 -7.234 -9.875 1 61.16 193 PRO B C 1
ATOM 3237 O O . PRO B 1 193 ? -21.312 -7.891 -10.516 1 61.16 193 PRO B O 1
ATOM 3240 N N . VAL B 1 194 ? -19.25 -7.184 -10.32 1 70.88 194 VAL B N 1
ATOM 3241 C CA . VAL B 1 194 ? -18.656 -8.188 -11.195 1 70.88 194 VAL B CA 1
ATOM 3242 C C . VAL B 1 194 ? -18.75 -9.562 -10.539 1 70.88 194 VAL B C 1
ATOM 3244 O O . VAL B 1 194 ? -18.297 -9.742 -9.406 1 70.88 194 VAL B O 1
ATOM 3247 N N . PRO B 1 195 ? -19.5 -10.531 -11.227 1 82.12 1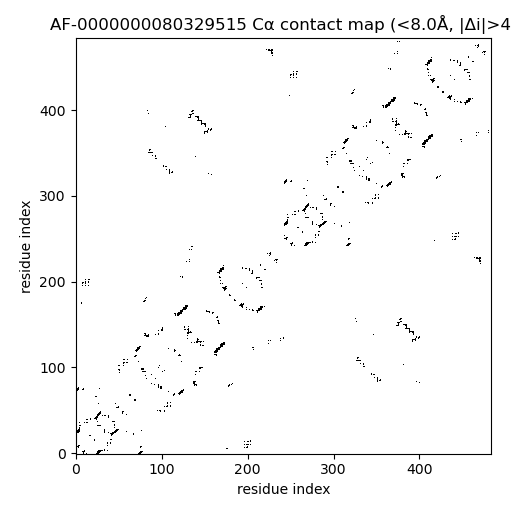95 PRO B N 1
ATOM 3248 C CA . PRO B 1 195 ? -19.531 -11.891 -10.68 1 82.12 195 PRO B CA 1
ATOM 3249 C C . PRO B 1 195 ? -18.141 -12.5 -10.547 1 82.12 195 PRO B C 1
ATOM 3251 O O . PRO B 1 195 ? -17.266 -12.258 -11.383 1 82.12 195 PRO B O 1
ATOM 3254 N N . PRO B 1 196 ? -17.938 -13.281 -9.516 1 87.88 196 PRO B N 1
ATOM 3255 C CA . PRO B 1 196 ? -16.641 -13.93 -9.312 1 87.88 196 PRO B CA 1
ATOM 3256 C C . PRO B 1 196 ? -16.188 -14.75 -10.516 1 87.88 196 PRO B C 1
ATOM 3258 O O . PRO B 1 196 ? -14.992 -14.859 -10.781 1 87.88 196 PRO B O 1
ATOM 3261 N N . GLU B 1 197 ? -17.141 -15.312 -11.32 1 91 197 GLU B N 1
ATOM 3262 C CA . GLU B 1 197 ? -16.828 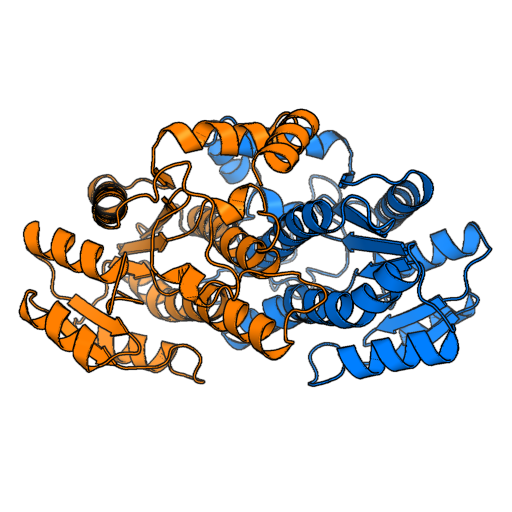-16.141 -12.477 1 91 197 GLU B CA 1
ATOM 3263 C C . GLU B 1 197 ? -16.156 -15.32 -13.57 1 91 197 GLU B C 1
ATOM 3265 O O . GLU B 1 197 ? -15.305 -15.836 -14.305 1 91 197 GLU B O 1
ATOM 3270 N N . ARG B 1 198 ? -16.469 -14.102 -13.609 1 89.06 198 ARG B N 1
ATOM 3271 C CA . ARG B 1 198 ? -15.828 -13.234 -14.594 1 89.06 198 ARG B CA 1
ATOM 3272 C C . ARG B 1 198 ? -14.383 -12.953 -14.211 1 89.06 198 ARG B C 1
ATOM 3274 O O . ARG B 1 198 ? -13.508 -12.883 -15.078 1 89.06 198 ARG B O 1
ATOM 3281 N N . VAL B 1 199 ? -14.188 -12.781 -12.977 1 90.62 199 VAL B N 1
ATOM 3282 C CA . VAL B 1 199 ? -12.828 -12.578 -12.5 1 90.62 199 VAL B CA 1
ATOM 3283 C C . VAL B 1 199 ? -12.008 -13.844 -12.711 1 90.62 199 VAL B C 1
ATOM 3285 O O . VAL B 1 199 ? -10.844 -13.781 -13.109 1 90.62 199 VAL B O 1
ATOM 3288 N N . ALA B 1 200 ? -12.648 -14.969 -12.516 1 94.19 200 ALA B N 1
ATOM 3289 C CA . ALA B 1 200 ? -11.977 -16.25 -12.727 1 94.19 200 ALA B CA 1
ATOM 3290 C C . ALA B 1 200 ? -11.547 -16.406 -14.18 1 94.19 200 ALA B C 1
ATOM 3292 O O . ALA B 1 200 ? -10.438 -16.891 -14.453 1 94.19 200 ALA B O 1
ATOM 3293 N N . GLU B 1 201 ? -12.391 -15.992 -15.031 1 93.38 201 GLU B N 1
ATOM 3294 C CA . GLU B 1 201 ? -12.055 -16.031 -16.453 1 93.38 201 GLU B CA 1
ATOM 3295 C C . GLU B 1 201 ? -10.883 -15.117 -16.781 1 93.38 201 GLU B C 1
ATOM 3297 O O . GLU B 1 201 ? -10.023 -15.461 -17.578 1 93.38 201 GLU B O 1
ATOM 3302 N N . ALA B 1 202 ? -10.867 -13.984 -16.172 1 91.94 202 ALA B N 1
ATOM 3303 C CA . ALA B 1 202 ? -9.773 -13.047 -16.375 1 91.94 202 ALA B CA 1
ATOM 3304 C C . ALA B 1 202 ? -8.453 -13.617 -15.859 1 91.94 202 ALA B C 1
ATOM 3306 O O . ALA B 1 202 ? -7.406 -13.453 -16.484 1 91.94 202 ALA B O 1
ATOM 3307 N N . VAL B 1 203 ? -8.508 -14.266 -14.75 1 94.56 203 VAL B N 1
ATOM 3308 C CA . VAL B 1 203 ? -7.324 -14.914 -14.195 1 94.56 203 VAL B CA 1
ATOM 3309 C C . VAL B 1 203 ? -6.816 -15.977 -15.164 1 94.56 203 VAL B C 1
ATOM 3311 O O . VAL B 1 203 ? -5.617 -16.047 -15.445 1 94.56 203 VAL B O 1
ATOM 3314 N N . TRP B 1 204 ? -7.719 -16.797 -15.68 1 95.12 204 TRP B N 1
ATOM 3315 C CA . TRP B 1 204 ? -7.316 -17.828 -16.641 1 95.12 204 TRP B CA 1
ATOM 3316 C C . TRP B 1 204 ? -6.707 -17.203 -17.891 1 95.12 204 TRP B C 1
ATOM 3318 O O . TRP B 1 204 ? -5.699 -17.688 -18.406 1 95.12 204 TRP B O 1
ATOM 3328 N N . CYS B 1 205 ? -7.305 -16.141 -18.328 1 92.38 205 CYS B N 1
ATOM 3329 C CA . CYS B 1 205 ? -6.77 -15.43 -19.484 1 92.38 205 CYS B CA 1
ATOM 3330 C C . CYS B 1 205 ? -5.355 -14.93 -19.219 1 92.38 205 CYS B C 1
ATOM 3332 O O . CYS B 1 205 ? -4.469 -15.078 -20.062 1 92.38 205 CYS B O 1
ATOM 3334 N N . ALA B 1 206 ? -5.168 -14.391 -18.078 1 92.81 206 ALA B N 1
ATOM 3335 C CA . ALA B 1 206 ? -3.848 -13.898 -17.688 1 92.81 206 ALA B CA 1
ATOM 3336 C C . ALA B 1 206 ? -2.828 -15.039 -17.672 1 92.81 206 ALA B C 1
ATOM 3338 O O . ALA B 1 206 ? -1.707 -14.883 -18.156 1 92.81 206 ALA B O 1
ATOM 3339 N N . VAL B 1 207 ? -3.207 -16.141 -17.234 1 94.44 207 VAL B N 1
ATOM 3340 C CA . VAL B 1 207 ? -2.332 -17.297 -17.094 1 94.44 207 VAL B CA 1
ATOM 3341 C C . VAL B 1 207 ? -2.061 -17.922 -18.453 1 94.44 207 VAL B C 1
ATOM 3343 O O . VAL B 1 207 ? -0.907 -18.188 -18.812 1 94.44 207 VAL B O 1
ATOM 3346 N N . SER B 1 208 ? -3.098 -18.156 -19.234 1 94.75 208 SER B N 1
ATOM 3347 C CA . SER B 1 208 ? -2.992 -18.891 -20.484 1 94.75 208 SER B CA 1
ATOM 3348 C C . SER B 1 208 ? -2.33 -18.047 -21.578 1 94.75 208 SER B C 1
ATOM 3350 O O . SER B 1 208 ? -1.607 -18.578 -22.422 1 94.75 208 SER B O 1
ATOM 3352 N N . ARG B 1 209 ? -2.484 -16.719 -21.484 1 93.31 209 ARG B N 1
ATOM 3353 C CA . ARG B 1 209 ? -1.984 -15.859 -22.547 1 93.31 209 ARG B CA 1
ATOM 3354 C C . ARG B 1 209 ? -0.783 -15.047 -22.078 1 93.31 209 ARG B C 1
ATOM 3356 O O . ARG B 1 209 ? -0.194 -14.297 -22.844 1 93.31 209 ARG B O 1
ATOM 3363 N N . GLY B 1 210 ? -0.516 -15.133 -20.891 1 92.75 210 GLY B N 1
ATOM 3364 C CA . GLY B 1 210 ? 0.622 -14.406 -20.359 1 92.75 210 GLY B CA 1
ATOM 3365 C C . GLY B 1 210 ? 0.403 -12.906 -20.312 1 92.75 210 GLY B C 1
ATOM 3366 O O . GLY B 1 210 ? 1.294 -12.133 -20.672 1 92.75 210 GLY B O 1
ATOM 3367 N N . ARG B 1 211 ? -0.794 -12.484 -19.875 1 89.88 211 ARG B N 1
ATOM 3368 C CA . ARG B 1 211 ? -1.115 -11.062 -19.828 1 89.88 211 ARG B CA 1
ATOM 3369 C C . ARG B 1 211 ? -0.635 -10.438 -18.531 1 89.88 211 ARG B C 1
ATOM 3371 O O . ARG B 1 211 ? -0.762 -11.039 -17.469 1 89.88 211 ARG B O 1
ATOM 3378 N N . ASP B 1 212 ? -0.098 -9.266 -18.703 1 88.62 212 ASP B N 1
ATOM 3379 C CA . ASP B 1 212 ? 0.449 -8.562 -17.547 1 88.62 212 ASP B CA 1
ATOM 3380 C C . ASP B 1 212 ? -0.662 -7.938 -16.703 1 88.62 212 ASP B C 1
ATOM 3382 O O . ASP B 1 212 ? -0.58 -7.914 -15.469 1 88.62 212 ASP B O 1
ATOM 3386 N N . GLU B 1 213 ? -1.626 -7.359 -17.344 1 86.81 213 GLU B N 1
ATOM 3387 C CA . GLU B 1 213 ? -2.734 -6.68 -16.672 1 86.81 213 GLU B CA 1
ATOM 3388 C C . GLU B 1 213 ? -4.066 -7.02 -17.344 1 86.81 213 GLU B C 1
ATOM 3390 O O . GLU B 1 213 ? -4.176 -7.016 -18.562 1 86.81 213 GLU B O 1
ATOM 3395 N N . VAL B 1 214 ? -5.051 -7.379 -16.5 1 84.19 214 VAL B N 1
ATOM 3396 C CA . VAL B 1 214 ? -6.387 -7.672 -17 1 84.19 214 VAL B CA 1
ATOM 3397 C C . VAL B 1 214 ? -7.43 -6.945 -16.156 1 84.19 214 VAL B C 1
ATOM 3399 O O . VAL B 1 214 ? -7.52 -7.168 -14.945 1 84.19 214 VAL B O 1
ATOM 3402 N N . PHE B 1 215 ? -8.188 -6.066 -16.75 1 77.81 215 PHE B N 1
ATOM 3403 C CA . PHE B 1 215 ? -9.281 -5.375 -16.078 1 77.81 215 PHE B CA 1
ATOM 3404 C C . PHE B 1 215 ? -10.594 -6.113 -16.297 1 77.81 215 PHE B C 1
ATOM 3406 O O . PHE B 1 215 ? -10.859 -6.617 -17.391 1 77.81 215 PHE B O 1
ATOM 3413 N N . VAL B 1 216 ? -11.391 -6.094 -15.289 1 76.31 216 VAL B N 1
ATOM 3414 C CA . VAL B 1 216 ? -12.703 -6.73 -15.367 1 76.31 216 VAL B CA 1
ATOM 3415 C C . VAL B 1 216 ? -13.773 -5.766 -14.867 1 76.31 216 VAL B C 1
ATOM 3417 O O . VAL B 1 216 ? -13.852 -5.48 -13.672 1 76.31 216 VAL B O 1
ATOM 3420 N N . PRO B 1 217 ? -14.766 -5.281 -15.672 1 69.56 217 PRO B N 1
ATOM 3421 C CA . PRO B 1 217 ? -14.797 -5.48 -17.125 1 69.56 217 PRO B CA 1
ATOM 3422 C C . PRO B 1 217 ? -13.688 -4.727 -17.844 1 69.56 217 PRO B C 1
ATOM 3424 O O . PRO B 1 217 ? -13.055 -3.846 -17.266 1 69.56 217 PRO B O 1
ATOM 3427 N N . GLY B 1 218 ? -13.406 -5.133 -19.047 1 63.59 218 GLY B N 1
ATOM 3428 C CA . GLY B 1 218 ? -12.281 -4.637 -19.828 1 63.59 218 GLY B CA 1
ATOM 3429 C C . GLY B 1 218 ? -12.328 -3.135 -20.047 1 63.59 218 GLY B C 1
ATOM 3430 O O . GLY B 1 218 ? -11.289 -2.488 -20.188 1 63.59 218 GLY B O 1
ATOM 3431 N N . TRP B 1 219 ? -13.602 -2.607 -20.031 1 57.38 219 TRP B N 1
ATOM 3432 C CA . TRP B 1 219 ? -13.719 -1.186 -20.344 1 57.38 219 TRP B CA 1
ATOM 3433 C C . TRP B 1 219 ? -13.195 -0.335 -19.188 1 57.38 219 TRP B C 1
ATOM 3435 O O . TRP B 1 219 ? -12.953 0.863 -19.344 1 57.38 219 TRP B O 1
ATOM 3445 N N . LEU B 1 220 ? -12.969 -0.899 -18.047 1 57.34 220 LEU B N 1
ATOM 3446 C CA . LEU B 1 220 ? -12.461 -0.176 -16.891 1 57.34 220 LEU B CA 1
ATOM 3447 C C . LEU B 1 220 ? -11 0.201 -17.078 1 57.34 220 LEU B C 1
ATOM 3449 O O . LEU B 1 220 ? -10.461 1.012 -16.328 1 57.34 220 LEU B O 1
ATOM 3453 N N . ARG B 1 221 ? -10.5 -0.386 -18.078 1 57.72 221 ARG B N 1
ATOM 3454 C CA . ARG B 1 221 ? -9.117 -0.04 -18.375 1 57.72 221 ARG B CA 1
ATOM 3455 C C . ARG B 1 221 ? -8.984 1.435 -18.75 1 57.72 221 ARG B C 1
ATOM 3457 O O . ARG B 1 221 ? -7.961 2.061 -18.469 1 57.72 221 ARG B O 1
ATOM 3464 N N . PHE B 1 222 ? -10.156 1.938 -19.219 1 50.44 222 PHE B N 1
ATOM 3465 C CA . PHE B 1 222 ? -10.125 3.297 -19.734 1 50.44 222 PHE B CA 1
ATOM 3466 C C . PHE B 1 222 ? -10.094 4.316 -18.609 1 50.44 222 PHE B C 1
ATOM 3468 O O . PHE B 1 222 ? -9.258 5.219 -18.594 1 50.44 222 PHE B O 1
ATOM 3475 N N . PRO B 1 223 ? -11.117 4.27 -17.75 1 48.06 223 PRO B N 1
ATOM 3476 C CA . PRO B 1 223 ? -11.078 5.25 -16.656 1 48.06 223 PRO B CA 1
ATOM 3477 C C . PRO B 1 223 ? -9.812 5.148 -15.82 1 48.06 223 PRO B C 1
ATOM 3479 O O . PRO B 1 223 ? -9.312 6.164 -15.328 1 48.06 223 PRO B O 1
ATOM 3482 N N . ALA B 1 224 ? -9.398 4.035 -15.648 1 49.28 224 ALA B N 1
ATOM 3483 C CA . ALA B 1 224 ? -8.141 3.861 -14.93 1 49.28 224 ALA B CA 1
ATOM 3484 C C . ALA B 1 224 ? -7 4.59 -15.633 1 49.28 224 ALA B C 1
ATOM 3486 O O . ALA B 1 224 ? -6.094 5.117 -14.984 1 49.28 224 ALA B O 1
ATOM 3487 N N . TRP B 1 225 ? -7.23 4.664 -16.922 1 44.69 225 TRP B N 1
ATOM 3488 C CA . TRP B 1 225 ? -6.277 5.367 -17.766 1 44.69 225 TRP B CA 1
ATOM 3489 C C . TRP B 1 225 ? -6.422 6.879 -17.625 1 44.69 225 TRP B C 1
ATOM 3491 O O . TRP B 1 225 ? -5.43 7.605 -17.578 1 44.69 225 TRP B O 1
ATOM 3501 N N . VAL B 1 226 ? -7.66 7.219 -17.547 1 41.62 226 VAL B N 1
ATOM 3502 C CA . VAL B 1 226 ? -7.93 8.648 -17.516 1 41.62 226 VAL B CA 1
ATOM 3503 C C . VAL B 1 226 ? -7.438 9.234 -16.188 1 41.62 226 VAL B C 1
ATOM 3505 O O . VAL B 1 226 ? -6.965 10.375 -16.141 1 41.62 226 VAL B O 1
ATOM 3508 N N . ARG B 1 227 ? -7.707 8.578 -15.141 1 44.47 227 ARG B N 1
ATOM 3509 C CA . ARG B 1 227 ? -7.199 9.094 -13.875 1 44.47 227 ARG B CA 1
ATOM 3510 C C . ARG B 1 227 ? -5.738 9.523 -14 1 44.47 227 ARG B C 1
ATOM 3512 O O . ARG B 1 227 ? -5.305 10.469 -13.352 1 44.47 227 ARG B O 1
ATOM 3519 N N . GLY B 1 228 ? -5.055 8.828 -14.734 1 39.56 228 GLY B N 1
ATOM 3520 C CA . GLY B 1 228 ? -3.686 9.25 -14.992 1 39.56 228 GLY B CA 1
ATOM 3521 C C . GLY B 1 228 ? -3.596 10.523 -15.812 1 39.56 228 GLY B C 1
ATOM 3522 O O . GLY B 1 228 ? -2.582 11.219 -15.773 1 39.56 228 GLY B O 1
ATOM 3523 N N . THR B 1 229 ? -4.625 10.82 -16.719 1 38.62 229 THR B N 1
ATOM 3524 C CA . THR B 1 229 ? -4.473 11.891 -17.688 1 38.62 229 THR B CA 1
ATOM 3525 C C . THR B 1 229 ? -5.062 13.195 -17.156 1 38.62 229 THR B C 1
ATOM 3527 O O . THR B 1 229 ? -4.555 14.281 -17.438 1 38.62 229 THR B O 1
ATOM 3530 N N . THR B 1 230 ? -6.395 13.305 -16.906 1 39.38 230 THR B N 1
ATOM 3531 C CA . THR B 1 230 ? -7.035 14.539 -16.484 1 39.38 230 THR B CA 1
ATOM 3532 C C . THR B 1 230 ? -7.492 14.43 -15.023 1 39.38 230 THR B C 1
ATOM 3534 O O . THR B 1 230 ? -8.617 14.008 -14.758 1 39.38 230 THR B O 1
ATOM 3537 N N . PRO B 1 231 ? -6.535 14.664 -14.18 1 43.44 231 PRO B N 1
ATOM 3538 C CA . PRO B 1 231 ? -6.852 14.555 -12.75 1 43.44 231 PRO B CA 1
ATOM 3539 C C . PRO B 1 231 ? -8.148 15.273 -12.375 1 43.44 231 PRO B C 1
ATOM 3541 O O . PRO B 1 231 ? -8.914 14.781 -11.547 1 43.44 231 PRO B O 1
ATOM 3544 N N . ALA B 1 232 ? -8.352 16.391 -13.031 1 40.91 232 ALA B N 1
ATOM 3545 C CA . ALA B 1 232 ? -9.531 17.188 -12.688 1 40.91 232 ALA B CA 1
ATOM 3546 C C . ALA B 1 232 ? -10.812 16.453 -13.094 1 40.91 232 ALA B C 1
ATOM 3548 O O . ALA B 1 232 ? -11.797 16.453 -12.344 1 40.91 232 ALA B O 1
ATOM 3549 N N . LEU B 1 233 ? -10.742 16.062 -14.297 1 39.28 233 LEU B N 1
ATOM 3550 C CA . LEU B 1 233 ? -11.969 15.414 -14.758 1 39.28 233 LEU B CA 1
ATOM 3551 C C . LEU B 1 233 ? -12.242 14.141 -13.977 1 39.28 233 LEU B C 1
ATOM 3553 O O . LEU B 1 233 ? -13.391 13.852 -13.625 1 39.28 233 LEU B O 1
ATOM 3557 N N . TYR B 1 234 ? -11.266 13.469 -13.703 1 41.72 234 TYR B N 1
ATOM 3558 C CA . TYR B 1 234 ? -11.398 12.242 -12.93 1 41.72 234 TYR B CA 1
ATOM 3559 C C . TYR B 1 234 ? -11.844 12.539 -11.5 1 41.72 234 TYR B C 1
ATOM 3561 O O . TYR B 1 234 ? -12.727 11.859 -10.961 1 41.72 234 TYR B O 1
ATOM 3569 N N . ARG B 1 235 ? -11.281 13.562 -10.961 1 44.56 235 ARG B N 1
ATOM 3570 C CA . ARG B 1 235 ? -11.734 14 -9.641 1 44.56 235 ARG B CA 1
ATOM 3571 C C . ARG B 1 235 ? -13.227 14.344 -9.664 1 44.56 235 ARG B C 1
ATOM 3573 O O . ARG B 1 235 ? -13.953 14.023 -8.719 1 44.56 235 ARG B O 1
ATOM 3580 N N . ARG B 1 236 ? -13.586 14.906 -10.758 1 40.94 236 ARG B N 1
ATOM 3581 C CA . ARG B 1 236 ? -15 15.258 -10.883 1 40.94 236 ARG B CA 1
ATOM 3582 C C . ARG B 1 236 ? -15.867 14.016 -11.016 1 40.94 236 ARG B C 1
ATOM 3584 O O . ARG B 1 236 ? -16.938 13.938 -10.422 1 40.94 236 ARG B O 1
ATOM 3591 N N . LEU B 1 237 ? -15.375 13.156 -11.703 1 38.03 237 LEU B N 1
ATOM 3592 C CA . LEU B 1 237 ? -16.172 11.961 -11.93 1 38.03 237 LEU B CA 1
ATOM 3593 C C . LEU B 1 237 ? -16.203 11.078 -10.688 1 38.03 237 LEU B C 1
ATOM 3595 O O . LEU B 1 237 ? -17.25 10.508 -10.352 1 38.03 237 LEU B O 1
ATOM 3599 N N . ALA B 1 238 ? -15.148 10.945 -10.039 1 43.25 238 ALA B N 1
ATOM 3600 C CA . ALA B 1 238 ? -15.031 10.172 -8.797 1 43.25 238 ALA B CA 1
ATOM 3601 C C . ALA B 1 238 ? -15.859 10.812 -7.68 1 43.25 238 ALA B C 1
ATOM 3603 O O . ALA B 1 238 ? -16.438 10.102 -6.852 1 43.25 238 ALA B O 1
ATOM 3604 N N . ALA B 1 239 ? -15.844 12.133 -7.477 1 42.06 239 ALA B N 1
ATOM 3605 C CA . ALA B 1 239 ? -16.703 12.844 -6.527 1 42.06 239 ALA B CA 1
ATOM 3606 C C . ALA B 1 239 ? -18.172 12.531 -6.77 1 42.06 239 ALA B C 1
ATOM 3608 O O . ALA B 1 239 ? -18.984 12.57 -5.844 1 42.06 239 ALA B O 1
ATOM 3609 N N . ARG B 1 240 ? -18.484 12.281 -8.07 1 38.78 240 ARG B N 1
ATOM 3610 C CA . ARG B 1 240 ? -19.875 12.031 -8.453 1 38.78 240 ARG B CA 1
ATOM 3611 C C . ARG B 1 240 ? -20.234 10.562 -8.258 1 38.78 240 ARG B C 1
ATOM 3613 O O . ARG B 1 240 ? -21.375 10.242 -7.938 1 38.78 240 ARG B O 1
ATOM 3620 N N . PHE B 1 241 ? -19.266 9.773 -8.602 1 38.25 241 PHE B N 1
ATOM 3621 C CA . PHE B 1 241 ? -19.641 8.367 -8.602 1 38.25 241 PHE B CA 1
ATOM 3622 C C . PHE B 1 241 ? -19.188 7.688 -7.32 1 38.25 241 PHE B C 1
ATOM 3624 O O . PHE B 1 241 ? -19.469 6.508 -7.098 1 38.25 241 PHE B O 1
ATOM 3631 N N . GLY B 1 242 ? -18.172 8.133 -6.66 1 37.53 242 GLY B N 1
ATOM 3632 C CA . GLY B 1 242 ? -17.828 7.605 -5.348 1 37.53 242 GLY B CA 1
ATOM 3633 C C . GLY B 1 242 ? -18.734 8.133 -4.242 1 37.53 242 GLY B C 1
ATOM 3634 O O . GLY B 1 242 ? -19.391 9.156 -4.41 1 37.53 242 GLY B O 1
#

Solvent-accessible surface area (backbone atoms only — not comparable to full-atom values): 23953 Å² total; per-residue (Å²): 58,32,27,23,38,45,61,49,24,32,33,32,51,51,50,48,47,72,70,51,96,60,80,43,51,36,24,18,70,42,53,69,46,30,49,59,50,30,71,75,37,65,42,46,77,48,67,46,57,59,72,41,89,61,34,42,58,51,49,46,51,50,42,35,68,74,60,69,57,66,57,62,44,42,44,46,41,63,62,68,58,55,46,59,62,61,72,52,57,69,68,56,56,51,48,37,40,36,41,39,34,49,34,49,55,51,35,48,43,65,47,41,48,58,17,49,71,70,40,35,28,34,40,36,39,55,48,34,44,40,19,65,62,23,27,51,33,19,26,68,42,5,8,31,27,13,14,51,52,17,23,43,47,4,43,36,54,59,30,63,91,40,54,37,48,43,24,41,36,29,33,40,66,52,65,47,79,56,59,54,80,21,84,61,72,76,69,73,73,74,77,68,44,44,55,34,61,57,51,19,51,47,52,48,47,28,64,77,68,65,37,51,69,42,44,38,60,63,72,54,48,48,60,50,8,38,47,25,61,42,55,65,61,36,50,52,47,45,65,68,71,76,58,30,28,23,40,44,64,47,24,33,32,32,51,52,50,48,46,71,72,51,96,61,81,42,50,36,24,19,70,42,53,69,45,30,49,58,51,29,72,76,38,65,42,45,79,48,67,44,58,58,71,42,89,61,35,40,57,52,49,45,51,50,43,37,67,74,60,70,57,66,58,65,42,42,43,47,41,65,62,69,59,54,46,58,62,62,72,52,57,67,68,56,55,53,47,39,40,35,41,41,35,49,33,49,55,51,34,46,43,66,46,41,46,57,17,48,72,71,41,34,28,36,40,35,40,55,48,35,44,41,18,66,62,24,28,50,32,19,26,67,42,6,9,31,26,13,15,51,52,16,22,42,47,4,43,38,57,59,30,63,89,39,52,39,46,42,22,40,35,29,35,40,68,52,65,51,80,57,56,55,78,20,85,59,74,73,67,72,73,78,75,69,39,48,55,36,61,58,51,19,51,47,52,48,47,28,64,79,68,66,35,52,67,42,44,37,60,62,73,53,50,49,59,51,8,37,48,25,60,42,53,65,60,36,50,52,48,44,65,68,70,75

Foldseek 3Di:
DEPCLDFLNLLLLLLVQVVDDDQEEYEDQDPVSQVVSCVSHNYHYDHDDLLDPCSLVVSLVVCCVVVVAAAEAEDDWAAFFFADPVPDDPVVLVVRQSGLAVSLVSNCVNRVVRCLVVLHHEYEREAEPCCLQPAPRGNSNVVSRVNVVVVLVVVQVVCPPSHYAYAYEYEYQAPDCRCVVVPDDPPPPPDPHQGSNQSSVQVVCCVVVVDRYHYVVNVSVVLSVVCVPDVVVSVVVNVVPD/DEPCLDFLNLLLLLLVQVVDDDQEEYEDQDPVSQVVSCVSHNYHYDHDDLLDPCSLVVSLVVCCVVVVAAAEAEADWAAFFFADPVPDDPVVLVVRQSGQAVSLVSNCVNRVVRCLVVLHHEYEREAEPCLLQPAPRGNSNVVSRVNVVVVQVVVQVVCPPSHYAYAYEYEYQAPDCRHVVVPDPPPPPPDYHQGSNQSSVQVVCCVVVVDRYHYVVNVSVVLSVCCVPDVVVSVVVNVVPD

Sequence (484 aa):
MTGASSGIGAAVTRRLTAEGGWRMVLNGRDATRLSRVAAQASATVFPSDHTRPGAHRQLAEFALGHLGRVDLLVACAGIGWAGDFSAMPEPAIDEVIDVDVLATMHLVRQLLPHMVEAGSGRVVIVGSFAGTVGVRGEAVYSGAKAALGAFADALRYELRGTGVGVSHVVPGVVDTPFFERRGAPYRRSRPRPVPPERVAEAVWCAVSRGRDEVFVPGWLRFPAWVRGTTPALYRRLAARFGMTGASSGIGAAVTRRLTAEGGWRMVLNGRDATRLSRVAAQASATVFPSDHTRPGAHRQLAEFALGHLGRVDLLVACAGIGWAGDFSAMPEPAIDEVIDVDVLATMHLVRQLLPHMVEAGSGRVVIVGSFAGTVGVRGEAVYSGAKAALGAFADALRYELRGTGVGVSHVVPGVVDTPFFERRGAPYRRSRPRPVPPERVAEAVWCAVSRGRDEVFVPGWLRFPAWVRGTTPALYRRLAARFG

pLDDT: mean 81.49, std 19.83, range [34.81, 98.0]

Radius of gyration: 21.84 Å; Cα contacts (8 Å, |Δi|>4): 1021; chains: 2; bounding box: 53×64×48 Å

Secondary structure (DSSP, 8-state):
-BSTTSHHHHHHHHHHHHH----EEEEES-HHHHHHHHHTTTEEEEE--TTSTTHHHHHHHHHHHHHSS-SEEEE-------S-GGG--HHHHHHHIIIIIIHHHHHHHHHHHHHHHHT-EEEEEE--THHHH--TT-HHHHHHHHHHHHHHHHHHHHHTTTTEEEEEEEE-SB-SGGGGG-SS------S--B-HHHHHHHHHHHHHHT-SEEEESGGGHHHHHHHHH-HHHHHHHHHHH-/-BSTTSHHHHHHHHHHHHH----EEEEES-HHHHHHHHHTTTEEEEE--TTSTTHHHHHHHHHHHHHSS--EEEE-------S-GGG--HHHHHHHIIIIIIHHHHHHHHHHHHHHHHT-EEEEEE--THHHH--TT-HHHHHHHHHHHHHHHHHHHHHTTSSEEEEEEEE-S---GGGGG-SS------S----HHHHHHHHHHHHHHT-SEEEESGGGHHHHHHHTT-HHHHHHHHHHH-

Nearest PDB structures (foldseek):
  3gvc-assembly1_A-2  TM=8.960E-01  e=3.104E-16  Mycobacterium tuberculosis H37Rv
  4weo-assembly1_B  TM=8.811E-01  e=4.224E-16  Burkholderia cenocepacia J2315
  2ehd-assembly1_B  TM=8.987E-01  e=1.854E-15  Thermus thermophilus HB8
  3gk3-assembly1_A  TM=8.525E-01  e=9.413E-16  Burkholderia pseudomallei 1710b
  4yxf-assembly1_A  TM=8.632E-01  e=3.574E-14  Pseudomonas fluorescens

InterPro domains:
  IPR002347 Short-chain dehydrogenase/reductase SDR [PF00106] (2-181)
  IPR002347 Short-chain dehydrogenase/reductase SDR [PR00080] (68-79)
  IPR002347 Short-chain dehydrogenase/reductase SDR [PR00080] (121-129)
  IPR002347 Short-chain dehydrogenase/reductase SDR [PR00080] (141-160)
  IPR002347 Short-chain dehydrogenase/reductase SDR [PR00081] (68-79)
  IPR002347 Short-chain dehydrogenase/reductase SDR [PR00081] (115-131)
  IPR002347 Short-chain dehydrogenase/reductase SDR [PR00081] (141-160)
  IPR002347 Short-chain dehydrogenase/reductase SDR [PR00081] (162-179)
  IPR020904 Short-chain dehydrogenase/reductase, conserved site [PS00061] (128-156)
  IPR036291 NAD(P)-binding domain superfamily [SSF51735] (2-240)

Organism: NCBI:txid40318